Protein AF-0000000081562537 (afdb_homodimer)

Structure (mmCIF, N/CA/C/O backbone):
data_AF-0000000081562537-model_v1
#
loop_
_entity.id
_entity.type
_entity.pdbx_description
1 polymer 'RNase III domain-containing protein'
#
loop_
_atom_site.group_PDB
_atom_site.id
_atom_site.type_symbol
_atom_site.label_atom_id
_atom_site.label_alt_id
_atom_site.label_comp_id
_atom_site.label_asym_id
_atom_site.label_entity_id
_atom_site.label_seq_id
_atom_site.pdbx_PDB_ins_code
_atom_site.Cartn_x
_atom_site.Cartn_y
_atom_site.Cartn_z
_atom_site.occupancy
_atom_site.B_iso_or_equiv
_atom_site.auth_seq_id
_atom_site.auth_comp_id
_atom_site.auth_asym_id
_atom_site.auth_atom_id
_atom_site.pdbx_PDB_model_num
ATOM 1 N N . MET A 1 1 ? -32.469 -80.688 -14.859 1 28.06 1 MET A N 1
ATOM 2 C CA . MET A 1 1 ? -32.531 -79.25 -15.141 1 28.06 1 MET A CA 1
ATOM 3 C C . MET A 1 1 ? -31.672 -78.438 -14.148 1 28.06 1 MET A C 1
ATOM 5 O O . MET A 1 1 ? -31.922 -78.5 -12.945 1 28.06 1 MET A O 1
ATOM 9 N N . ASP A 1 2 ? -30.297 -78.25 -14.414 1 28.62 2 ASP A N 1
ATOM 10 C CA . ASP A 1 2 ? -29.109 -77.75 -13.781 1 28.62 2 ASP A CA 1
ATOM 11 C C . ASP A 1 2 ? -29.25 -76.25 -13.547 1 28.62 2 ASP A C 1
ATOM 13 O O . ASP A 1 2 ? -29.516 -75.5 -14.492 1 28.62 2 ASP A O 1
ATOM 17 N N . ASP A 1 3 ? -29.703 -75.75 -12.328 1 30.53 3 ASP A N 1
ATOM 18 C CA . ASP A 1 3 ? -29.984 -74.5 -11.734 1 30.53 3 ASP A CA 1
ATOM 19 C C . ASP A 1 3 ? -28.734 -73.625 -11.703 1 30.53 3 ASP A C 1
ATOM 21 O O . ASP A 1 3 ? -27.844 -73.812 -10.891 1 30.53 3 ASP A O 1
ATOM 25 N N . GLN A 1 4 ? -28.125 -73.125 -12.805 1 25.89 4 GLN A N 1
ATOM 26 C CA . GLN A 1 4 ? -27.016 -72.188 -12.953 1 25.89 4 GLN A CA 1
ATOM 27 C C . GLN A 1 4 ? -27.375 -70.875 -12.367 1 25.89 4 GLN A C 1
ATOM 29 O O . GLN A 1 4 ? -28.016 -70.062 -13.023 1 25.89 4 GLN A O 1
ATOM 34 N N . ARG A 1 5 ? -27.719 -70.688 -11.062 1 32.19 5 ARG A N 1
ATOM 35 C CA . ARG A 1 5 ? -27.891 -69.375 -10.398 1 32.19 5 ARG A CA 1
ATOM 36 C C . ARG A 1 5 ? -26.656 -68.5 -10.609 1 32.19 5 ARG A C 1
ATOM 38 O O . ARG A 1 5 ? -25.594 -68.812 -10.062 1 32.19 5 ARG A O 1
ATOM 45 N N . GLU A 1 6 ? -26.469 -68 -11.812 1 29.69 6 GLU A N 1
ATOM 46 C CA . GLU A 1 6 ? -25.469 -67 -12.102 1 29.69 6 GLU A CA 1
ATOM 47 C C . GLU A 1 6 ? -25.469 -65.938 -11.039 1 29.69 6 GLU A C 1
ATOM 49 O O . GLU A 1 6 ? -26.531 -65.438 -10.633 1 29.69 6 GLU A O 1
ATOM 54 N N . LEU A 1 7 ? -24.5 -65.875 -10.133 1 33.97 7 LEU A N 1
ATOM 55 C CA . LEU A 1 7 ? -24.062 -64.938 -9.117 1 33.97 7 LEU A CA 1
ATOM 56 C C . LEU A 1 7 ? -24.047 -63.5 -9.68 1 33.97 7 LEU A C 1
ATOM 58 O O . LEU A 1 7 ? -23.172 -63.156 -10.477 1 33.97 7 LEU A O 1
ATOM 62 N N . PHE A 1 8 ? -25.172 -62.875 -10.047 1 34.56 8 PHE A N 1
ATOM 63 C CA . PHE A 1 8 ? -25.297 -61.438 -10.344 1 34.56 8 PHE A CA 1
ATOM 64 C C . PHE A 1 8 ? -24.828 -60.625 -9.156 1 34.56 8 PHE A C 1
ATOM 66 O O . PHE A 1 8 ? -25.547 -60.5 -8.156 1 34.56 8 PHE A O 1
ATOM 73 N N . LEU A 1 9 ? -23.578 -60.781 -8.688 1 38.81 9 LEU A N 1
ATOM 74 C CA . LEU A 1 9 ? -23.125 -59.688 -7.812 1 38.81 9 LEU A CA 1
ATOM 75 C C . LEU A 1 9 ? -23.547 -58.344 -8.375 1 38.81 9 LEU A C 1
ATOM 77 O O . LEU A 1 9 ? -23.312 -58.062 -9.547 1 38.81 9 LEU A O 1
ATOM 81 N N . PRO A 1 10 ? -24.516 -57.656 -7.746 1 40.69 10 PRO A N 1
ATOM 82 C CA . PRO A 1 10 ? -25.109 -56.438 -8.305 1 40.69 10 PRO A CA 1
ATOM 83 C C . PRO A 1 10 ? -24.062 -55.344 -8.594 1 40.69 10 PRO A C 1
ATOM 85 O O . PRO A 1 10 ? -23.109 -55.188 -7.828 1 40.69 10 PRO A O 1
ATOM 88 N N . LEU A 1 11 ? -23.812 -54.875 -9.797 1 46.72 11 LEU A N 1
ATOM 89 C CA . LEU A 1 11 ? -23.062 -53.781 -10.375 1 46.72 11 LEU A CA 1
ATOM 90 C C . LEU A 1 11 ? -23.094 -52.562 -9.469 1 46.72 11 LEU A C 1
ATOM 92 O O . LEU A 1 11 ? -22.156 -51.75 -9.469 1 46.72 11 LEU A O 1
ATOM 96 N N . GLN A 1 12 ? -24.031 -52.469 -8.602 1 49.38 12 GLN A N 1
ATOM 97 C CA . GLN A 1 12 ? -24.156 -51.281 -7.758 1 49.38 12 GLN A CA 1
ATOM 98 C C . GLN A 1 12 ? -23.125 -51.281 -6.641 1 49.38 12 GLN A C 1
ATOM 100 O O . GLN A 1 12 ? -22.594 -50.219 -6.273 1 49.38 12 GLN A O 1
ATOM 105 N N . GLN A 1 13 ? -22.781 -52.438 -6.09 1 52.25 13 GLN A N 1
ATOM 106 C CA . GLN A 1 13 ? -21.812 -52.5 -5.012 1 52.25 13 GLN A CA 1
ATOM 107 C C . GLN A 1 13 ? -20.406 -52.188 -5.527 1 52.25 13 GLN A C 1
ATOM 109 O O . GLN A 1 13 ? -19.609 -51.531 -4.848 1 52.25 13 GLN A O 1
ATOM 114 N N . LEU A 1 14 ? -20.141 -52.5 -6.734 1 49.44 14 LEU A N 1
ATOM 115 C CA . LEU A 1 14 ? -18.844 -52.219 -7.324 1 49.44 14 LEU A CA 1
ATOM 116 C C . LEU A 1 14 ? -18.672 -50.719 -7.562 1 49.44 14 LEU A C 1
ATOM 118 O O . LEU A 1 14 ? -17.578 -50.156 -7.355 1 49.44 14 LEU A O 1
ATOM 122 N N . SER A 1 15 ? -19.766 -50.062 -7.867 1 54.22 15 SER A N 1
ATOM 123 C CA . SER A 1 15 ? -19.703 -48.625 -8.109 1 54.22 15 SER A CA 1
ATOM 124 C C . SER A 1 15 ? -19.469 -47.844 -6.82 1 54.22 15 SER A C 1
ATOM 126 O O . SER A 1 15 ? -18.656 -46.906 -6.781 1 54.22 15 SER A O 1
ATOM 128 N N . LEU A 1 16 ? -20.016 -48.312 -5.738 1 55.97 16 LEU A N 1
ATOM 129 C CA . LEU A 1 16 ? -19.828 -47.656 -4.449 1 55.97 16 LEU A CA 1
ATOM 130 C C . LEU A 1 16 ? -18.422 -47.938 -3.91 1 55.97 16 LEU A C 1
ATOM 132 O O . LEU A 1 16 ? -17.781 -47.031 -3.354 1 55.97 16 LEU A O 1
ATOM 136 N N . ASP A 1 17 ? -18.047 -49.125 -4.16 1 53.75 17 ASP A N 1
ATOM 137 C CA . ASP A 1 17 ? -16.703 -49.5 -3.707 1 53.75 17 ASP A CA 1
ATOM 138 C C . ASP A 1 17 ? -15.633 -48.75 -4.496 1 53.75 17 ASP A C 1
ATOM 140 O O . ASP A 1 17 ? -14.633 -48.312 -3.93 1 53.75 17 ASP A O 1
ATOM 144 N N . ASN A 1 18 ? -15.945 -48.562 -5.73 1 56.66 18 ASN A N 1
ATOM 145 C CA . ASN A 1 18 ? -15.023 -47.781 -6.559 1 56.66 18 ASN A CA 1
ATOM 146 C C . ASN A 1 18 ? -15.008 -46.312 -6.164 1 56.66 18 ASN A C 1
ATOM 148 O O . ASN A 1 18 ? -13.953 -45.688 -6.145 1 56.66 18 ASN A O 1
ATOM 152 N N . HIS A 1 19 ? -16.172 -45.844 -5.816 1 58.28 19 HIS A N 1
ATOM 153 C CA . HIS A 1 19 ? -16.234 -44.469 -5.367 1 58.28 19 HIS A CA 1
ATOM 154 C C . HIS A 1 19 ? -15.531 -44.281 -4.027 1 58.28 19 HIS A C 1
ATOM 156 O O . HIS A 1 19 ? -14.828 -43.312 -3.818 1 58.28 19 HIS A O 1
ATOM 162 N N . ARG A 1 20 ? -15.688 -45.25 -3.229 1 57.62 20 ARG A N 1
ATOM 163 C CA . ARG A 1 20 ? -15 -45.219 -1.941 1 57.62 20 ARG A CA 1
ATOM 164 C C . ARG A 1 20 ? -13.5 -45.406 -2.119 1 57.62 20 ARG A C 1
ATOM 166 O O . ARG A 1 20 ? -12.711 -44.719 -1.45 1 57.62 20 ARG A O 1
ATOM 173 N N . PHE A 1 21 ? -13.211 -46.219 -3.012 1 55.06 21 PHE A N 1
ATOM 174 C CA . PHE A 1 21 ? -11.797 -46.438 -3.307 1 55.06 21 PHE A CA 1
ATOM 175 C C . PHE A 1 21 ? -11.172 -45.188 -3.904 1 55.06 21 PHE A C 1
ATOM 177 O O . PHE A 1 21 ? -10.062 -44.812 -3.529 1 55.06 21 PHE A O 1
ATOM 184 N N . VAL A 1 22 ? -11.805 -44.5 -4.863 1 58.06 22 VAL A N 1
ATOM 185 C CA . VAL A 1 22 ? -11.336 -43.25 -5.469 1 58.06 22 VAL A CA 1
ATOM 186 C C . VAL A 1 22 ? -11.266 -42.156 -4.41 1 58.06 22 VAL A C 1
ATOM 188 O O . VAL A 1 22 ? -10.32 -41.375 -4.391 1 58.06 22 VAL A O 1
ATOM 191 N N . GLU A 1 23 ? -12.188 -42.094 -3.584 1 62.34 23 GLU A N 1
ATOM 192 C CA . GLU A 1 23 ? -12.156 -41.125 -2.488 1 62.34 23 GLU A CA 1
ATOM 193 C C . GLU A 1 23 ? -11 -41.406 -1.53 1 62.34 23 GLU A C 1
ATOM 195 O O . GLU A 1 23 ? -10.328 -40.5 -1.068 1 62.34 23 GLU A O 1
ATOM 200 N N . ASP A 1 24 ? -10.812 -42.719 -1.288 1 62.16 24 ASP A N 1
ATOM 201 C CA . ASP A 1 24 ? -9.711 -43.125 -0.416 1 62.16 24 ASP A CA 1
ATOM 202 C C . ASP A 1 24 ? -8.359 -42.812 -1.049 1 62.16 24 ASP A C 1
ATOM 204 O O . ASP A 1 24 ? -7.441 -42.344 -0.364 1 62.16 24 ASP A O 1
ATOM 208 N N . GLU A 1 25 ? -8.25 -43.031 -2.361 1 59.12 25 GLU A N 1
ATOM 209 C CA . GLU A 1 25 ? -7.02 -42.688 -3.072 1 59.12 25 GLU A CA 1
ATOM 210 C C . GLU A 1 25 ? -6.789 -41.188 -3.111 1 59.12 25 GLU A C 1
ATOM 212 O O . GLU A 1 25 ? -5.66 -40.719 -2.957 1 59.12 25 GLU A O 1
ATOM 217 N N . GLU A 1 26 ? -7.797 -40.469 -3.387 1 67.81 26 GLU A N 1
ATOM 218 C CA . GLU A 1 26 ? -7.707 -39 -3.387 1 67.81 26 GLU A CA 1
ATOM 219 C C . GLU A 1 26 ? -7.309 -38.469 -2.014 1 67.81 26 GLU A C 1
ATOM 221 O O . GLU A 1 26 ? -6.523 -37.531 -1.908 1 67.81 26 GLU A O 1
ATOM 226 N N . LYS A 1 27 ? -7.848 -39.219 -1.08 1 72.06 27 LYS A N 1
ATOM 227 C CA . LYS A 1 27 ? -7.496 -38.844 0.287 1 72.06 27 LYS A CA 1
ATOM 228 C C . LYS A 1 27 ? -6.035 -39.156 0.586 1 72.06 27 LYS A C 1
ATOM 230 O O . LYS A 1 27 ? -5.359 -38.406 1.288 1 72.06 27 LYS A O 1
ATOM 235 N N . LEU A 1 28 ? -5.688 -40.312 0.095 1 66.69 28 LEU A N 1
ATOM 236 C CA . LEU A 1 28 ? -4.297 -40.688 0.283 1 66.69 28 LEU A CA 1
ATOM 237 C C . LEU A 1 28 ? -3.361 -39.75 -0.476 1 66.69 28 LEU A C 1
ATOM 239 O O . LEU A 1 28 ? -2.293 -39.406 0.024 1 66.69 28 LEU A O 1
ATOM 243 N N . ASP A 1 29 ? -3.789 -39.375 -1.612 1 81.19 29 ASP A N 1
ATOM 244 C CA . ASP A 1 29 ? -3.014 -38.438 -2.434 1 81.19 29 ASP A CA 1
ATOM 245 C C . ASP A 1 29 ? -2.953 -37.062 -1.793 1 81.19 29 ASP A C 1
ATOM 247 O O . ASP A 1 29 ? -1.894 -36.438 -1.756 1 81.19 29 ASP A O 1
ATOM 251 N N . GLU A 1 30 ? -4.012 -36.781 -1.142 1 85.81 30 GLU A N 1
ATOM 252 C CA . GLU A 1 30 ? -4.062 -35.5 -0.46 1 85.81 30 GLU A CA 1
ATOM 253 C C . GLU A 1 30 ? -3.166 -35.5 0.774 1 85.81 30 GLU A C 1
ATOM 255 O O . GLU A 1 30 ? -2.492 -34.5 1.049 1 85.81 30 GLU A O 1
ATOM 260 N N . LYS A 1 31 ? -3.252 -36.594 1.506 1 87.12 31 LYS A N 1
ATOM 261 C CA . LYS A 1 31 ? -2.414 -36.688 2.697 1 87.12 31 LYS A CA 1
ATOM 262 C C . LYS A 1 31 ? -0.933 -36.656 2.332 1 87.12 31 LYS A C 1
ATOM 264 O O . LYS A 1 31 ? -0.133 -36.031 3.014 1 87.12 31 LYS A O 1
ATOM 269 N N . SER A 1 32 ? -0.669 -37.344 1.278 1 89.12 32 SER A N 1
ATOM 270 C CA . SER A 1 32 ? 0.71 -37.375 0.804 1 89.12 32 SER A CA 1
ATOM 271 C C . SER A 1 32 ? 1.162 -35.969 0.362 1 89.12 32 SER A C 1
ATOM 273 O O . SER A 1 32 ? 2.27 -35.531 0.688 1 89.12 32 SER A O 1
ATOM 275 N N . TRP A 1 33 ? 0.368 -35.281 -0.348 1 90.94 33 TRP A N 1
ATOM 276 C CA . TRP A 1 33 ? 0.647 -33.938 -0.779 1 90.94 33 TRP A CA 1
ATOM 277 C C . TRP A 1 33 ? 0.876 -33 0.421 1 90.94 33 TRP A C 1
ATOM 279 O O . TRP A 1 33 ? 1.852 -32.25 0.458 1 90.94 33 TRP A O 1
ATOM 289 N N . LYS A 1 34 ? 0.004 -33.188 1.349 1 91.5 34 LYS A N 1
ATOM 290 C CA . LYS A 1 34 ? 0.081 -32.375 2.545 1 91.5 34 LYS A CA 1
ATOM 291 C C . LYS A 1 34 ? 1.374 -32.625 3.314 1 91.5 34 LYS A C 1
ATOM 293 O O . LYS A 1 34 ? 2.047 -31.688 3.744 1 91.5 34 LYS A O 1
ATOM 298 N N . ASN A 1 35 ? 1.713 -33.844 3.463 1 92.75 35 ASN A N 1
ATOM 299 C CA . ASN A 1 35 ? 2.934 -34.188 4.18 1 92.75 35 ASN A CA 1
ATOM 300 C C . ASN A 1 35 ? 4.176 -33.688 3.449 1 92.75 35 ASN A C 1
ATOM 302 O O . ASN A 1 35 ? 5.109 -33.188 4.078 1 92.75 35 ASN A O 1
ATOM 306 N N . ASN A 1 36 ? 4.145 -33.844 2.184 1 94.31 36 ASN A N 1
ATOM 307 C CA . ASN A 1 36 ? 5.266 -33.344 1.382 1 94.31 36 ASN A CA 1
ATOM 308 C C . ASN A 1 36 ? 5.406 -31.828 1.476 1 94.31 36 ASN A C 1
ATOM 310 O O . ASN A 1 36 ? 6.52 -31.312 1.536 1 94.31 36 ASN A O 1
ATOM 314 N N . LEU A 1 37 ? 4.293 -31.156 1.474 1 95.62 37 LEU A N 1
ATOM 315 C CA . LEU A 1 37 ? 4.281 -29.703 1.588 1 95.62 37 LEU A CA 1
ATOM 316 C C . LEU A 1 37 ? 4.855 -29.266 2.93 1 95.62 37 LEU A C 1
ATOM 318 O O . LEU A 1 37 ? 5.715 -28.375 2.98 1 95.62 37 LEU A O 1
ATOM 322 N N . VAL A 1 38 ? 4.434 -29.906 3.957 1 96.12 38 VAL A N 1
ATOM 323 C CA . VAL A 1 38 ? 4.875 -29.578 5.305 1 96.12 38 VAL A CA 1
ATOM 324 C C . VAL A 1 38 ? 6.383 -29.781 5.422 1 96.12 38 VAL A C 1
ATOM 326 O O . VAL A 1 38 ? 7.09 -28.922 5.969 1 96.12 38 VAL A O 1
ATOM 329 N N . GLU A 1 39 ? 6.836 -30.844 4.859 1 96.19 39 GLU A N 1
ATOM 330 C CA . GLU A 1 39 ? 8.266 -31.141 4.906 1 96.19 39 GLU A CA 1
ATOM 331 C C . GLU A 1 39 ? 9.07 -30.141 4.09 1 96.19 39 GLU A C 1
ATOM 333 O O . GLU A 1 39 ? 10.125 -29.688 4.523 1 96.19 39 GLU A O 1
ATOM 338 N N . LYS A 1 40 ? 8.594 -29.844 2.973 1 96.75 40 LYS A N 1
ATOM 339 C CA . LYS A 1 40 ? 9.281 -28.906 2.098 1 96.75 40 LYS A CA 1
ATOM 340 C C . LYS A 1 40 ? 9.391 -27.531 2.754 1 96.75 40 LYS A C 1
ATOM 342 O O . LYS A 1 40 ? 10.453 -26.906 2.719 1 96.75 40 LYS A O 1
ATOM 347 N N . ILE A 1 41 ? 8.336 -27.047 3.369 1 97.38 41 ILE A N 1
ATOM 348 C CA . ILE A 1 41 ? 8.32 -25.734 3.986 1 97.38 41 ILE A CA 1
ATOM 349 C C . ILE A 1 41 ? 9.227 -25.734 5.215 1 97.38 41 ILE A C 1
ATOM 351 O O . ILE A 1 41 ? 9.945 -24.75 5.465 1 97.38 41 ILE A O 1
ATOM 355 N N . LYS A 1 42 ? 9.203 -26.812 5.91 1 97.75 42 LYS A N 1
ATOM 356 C CA . LYS A 1 42 ? 10.125 -26.938 7.039 1 97.75 42 LYS A CA 1
ATOM 357 C C . LYS A 1 42 ? 11.57 -26.859 6.578 1 97.75 42 LYS A C 1
ATOM 359 O O . LYS A 1 42 ? 12.398 -26.203 7.223 1 97.75 42 LYS A O 1
ATOM 364 N N . GLU A 1 43 ? 11.852 -27.453 5.504 1 97.25 43 GLU A N 1
ATOM 365 C CA . GLU A 1 43 ? 13.195 -27.453 4.945 1 97.25 43 GLU A CA 1
ATOM 366 C C . GLU A 1 43 ? 13.617 -26.047 4.531 1 97.25 43 GLU A C 1
ATOM 368 O O . GLU A 1 43 ? 14.742 -25.625 4.797 1 97.25 43 GLU A O 1
ATOM 373 N N . ILE A 1 44 ? 12.742 -25.297 3.949 1 96.81 44 ILE A N 1
ATOM 374 C CA . ILE A 1 44 ? 13.023 -23.984 3.383 1 96.81 44 ILE A CA 1
ATOM 375 C C . ILE A 1 44 ? 13.102 -22.938 4.5 1 96.81 44 ILE A C 1
ATOM 377 O O . ILE A 1 44 ? 13.969 -22.062 4.477 1 96.81 44 ILE A O 1
ATOM 381 N N . THR A 1 45 ? 12.242 -23.047 5.531 1 97.31 45 THR A N 1
ATOM 382 C CA . THR A 1 45 ? 12.062 -21.953 6.477 1 97.31 45 THR A CA 1
ATOM 383 C C . THR A 1 45 ? 12.609 -22.328 7.852 1 97.31 45 THR A C 1
ATOM 385 O O . THR A 1 45 ? 12.836 -21.453 8.695 1 97.31 45 THR A O 1
ATOM 388 N N . GLY A 1 46 ? 12.734 -23.594 8.086 1 97 46 GLY A N 1
ATOM 389 C CA . GLY A 1 46 ? 13.078 -24.078 9.414 1 97 46 GLY A CA 1
ATOM 390 C C . GLY A 1 46 ? 11.914 -24.047 10.383 1 97 46 GLY A C 1
ATOM 391 O O . GLY A 1 46 ? 12.062 -24.391 11.555 1 97 46 GLY A O 1
ATOM 392 N N . TYR A 1 47 ? 10.773 -23.703 9.922 1 97.38 47 TYR A N 1
ATOM 393 C CA . TYR A 1 47 ? 9.602 -23.562 10.781 1 97.38 47 TYR A CA 1
ATOM 394 C C . TYR A 1 47 ? 8.703 -24.781 10.68 1 97.38 47 TYR A C 1
ATOM 396 O O . TYR A 1 47 ? 8.367 -25.234 9.578 1 97.38 47 TYR A O 1
ATOM 404 N N . GLU A 1 48 ? 8.297 -25.312 11.758 1 96.94 48 GLU A N 1
ATOM 405 C CA . GLU A 1 48 ? 7.352 -26.422 11.82 1 96.94 48 GLU A CA 1
ATOM 406 C C . GLU A 1 48 ? 5.949 -25.922 12.164 1 96.94 48 GLU A C 1
ATOM 408 O O . GLU A 1 48 ? 5.707 -25.453 13.281 1 96.94 48 GLU A O 1
ATOM 413 N N . PHE A 1 49 ? 5.059 -26.141 11.305 1 97.06 49 PHE A N 1
ATOM 414 C CA . PHE A 1 49 ? 3.695 -25.672 11.5 1 97.06 49 PHE A CA 1
ATOM 415 C C . PHE A 1 49 ? 3.004 -26.438 12.617 1 97.06 49 PHE A C 1
ATOM 417 O O . PHE A 1 49 ? 3.096 -27.672 12.68 1 97.06 49 PHE A O 1
ATOM 424 N N . ARG A 1 50 ? 2.32 -25.719 13.43 1 96.69 50 ARG A N 1
ATOM 425 C CA . ARG A 1 50 ? 1.456 -26.328 14.438 1 96.69 50 ARG A CA 1
ATOM 426 C C . ARG A 1 50 ? 0.137 -26.781 13.82 1 96.69 50 ARG A C 1
ATOM 428 O O . ARG A 1 50 ? -0.381 -27.844 14.18 1 96.69 50 ARG A O 1
ATOM 435 N N . ASN A 1 51 ? -0.377 -26 12.914 1 95.94 51 ASN A N 1
ATOM 436 C CA . ASN A 1 51 ? -1.607 -26.297 12.188 1 95.94 51 ASN A CA 1
ATOM 437 C C . ASN A 1 51 ? -1.347 -26.469 10.695 1 95.94 51 ASN A C 1
ATOM 439 O O . ASN A 1 51 ? -1.431 -25.516 9.93 1 95.94 51 ASN A O 1
ATOM 443 N N . PRO A 1 52 ? -1.159 -27.688 10.297 1 94.88 52 PRO A N 1
ATOM 444 C CA . PRO A 1 52 ? -0.841 -27.922 8.891 1 94.88 52 PRO A CA 1
ATOM 445 C C . PRO A 1 52 ? -1.968 -27.5 7.953 1 94.88 52 PRO A C 1
ATOM 447 O O . PRO A 1 52 ? -1.741 -27.312 6.754 1 94.88 52 PRO A O 1
ATOM 450 N N . ASN A 1 53 ? -3.166 -27.344 8.461 1 94.44 53 ASN A N 1
ATOM 451 C CA . ASN A 1 53 ? -4.281 -26.906 7.621 1 94.44 53 ASN A CA 1
ATOM 452 C C . ASN A 1 53 ? -4.109 -25.469 7.145 1 94.44 53 ASN A C 1
ATOM 454 O O . ASN A 1 53 ? -4.582 -25.109 6.066 1 94.44 53 ASN A O 1
ATOM 458 N N . LEU A 1 54 ? -3.469 -24.719 7.98 1 95.88 54 LEU A N 1
ATOM 459 C CA . LEU A 1 54 ? -3.168 -23.359 7.582 1 95.88 54 LEU A CA 1
ATOM 460 C C . LEU A 1 54 ? -2.248 -23.328 6.363 1 95.88 54 LEU A C 1
ATOM 462 O O . LEU A 1 54 ? -2.434 -22.516 5.457 1 95.88 54 LEU A O 1
ATOM 466 N N . LEU A 1 55 ? -1.291 -24.25 6.434 1 96.38 55 LEU A N 1
ATOM 467 C CA . LEU A 1 55 ? -0.365 -24.359 5.309 1 96.38 55 LEU A CA 1
ATOM 468 C C . LEU A 1 55 ? -1.081 -24.844 4.059 1 96.38 55 LEU A C 1
ATOM 470 O O . LEU A 1 55 ? -0.832 -24.359 2.957 1 96.38 55 LEU A O 1
ATOM 474 N N . ARG A 1 56 ? -1.946 -25.781 4.203 1 95.62 56 ARG A N 1
ATOM 475 C CA . ARG A 1 56 ? -2.754 -26.266 3.086 1 95.62 56 ARG A CA 1
ATOM 476 C C . ARG A 1 56 ? -3.559 -25.125 2.463 1 95.62 56 ARG A C 1
ATOM 478 O O . ARG A 1 56 ? -3.602 -24.984 1.239 1 95.62 56 ARG A O 1
ATOM 485 N N . GLN A 1 57 ? -4.152 -24.359 3.295 1 95.88 57 GLN A N 1
ATOM 486 C CA . GLN A 1 57 ? -4.918 -23.203 2.832 1 95.88 57 GLN A CA 1
ATOM 487 C C . GLN A 1 57 ? -4.031 -22.234 2.053 1 95.88 57 GLN A C 1
ATOM 489 O O . GLN A 1 57 ? -4.441 -21.719 1.014 1 95.88 57 GLN A O 1
ATOM 494 N N . ALA A 1 58 ? -2.846 -22.031 2.504 1 97.94 58 ALA A N 1
ATOM 495 C CA . ALA A 1 58 ? -1.907 -21.078 1.921 1 97.94 58 ALA A CA 1
ATOM 496 C C . ALA A 1 58 ? -1.511 -21.484 0.506 1 97.94 58 ALA A C 1
ATOM 498 O O . ALA A 1 58 ? -1.016 -20.672 -0.271 1 97.94 58 ALA A O 1
ATOM 499 N N . PHE A 1 59 ? -1.733 -22.766 0.165 1 97.88 59 PHE A N 1
ATOM 500 C CA . PHE A 1 59 ? -1.326 -23.266 -1.142 1 97.88 59 PHE A CA 1
ATOM 501 C C . PHE A 1 59 ? -2.539 -23.703 -1.954 1 97.88 59 PHE A C 1
ATOM 503 O O . PHE A 1 59 ? -2.418 -24.516 -2.867 1 97.88 59 PHE A O 1
ATOM 510 N N . THR A 1 60 ? -3.652 -23.141 -1.61 1 96.12 60 THR A N 1
ATOM 511 C CA . THR A 1 60 ? -4.867 -23.484 -2.342 1 96.12 60 THR A CA 1
ATOM 512 C C . THR A 1 60 ? -5.48 -22.25 -2.988 1 96.12 60 THR A C 1
ATOM 514 O O . THR A 1 60 ? -5.938 -21.344 -2.293 1 96.12 60 THR A O 1
ATOM 517 N N . HIS A 1 61 ? -5.441 -22.234 -4.25 1 93.75 61 HIS A N 1
ATOM 518 C CA . HIS A 1 61 ? -6.094 -21.172 -5.016 1 93.75 61 HIS A CA 1
ATOM 519 C C . HIS A 1 61 ? -7.605 -21.359 -5.047 1 93.75 61 HIS A C 1
ATOM 521 O O . HIS A 1 61 ? -8.094 -22.5 -5.027 1 93.75 61 HIS A O 1
ATOM 527 N N . TYR A 1 62 ? -8.352 -20.297 -5.133 1 90.69 62 TYR A N 1
ATOM 528 C CA . TYR A 1 62 ? -9.812 -20.375 -5.078 1 90.69 62 TYR A CA 1
ATOM 529 C C . TYR A 1 62 ? -10.359 -21.219 -6.223 1 90.69 62 TYR A C 1
ATOM 531 O O . TYR A 1 62 ? -11.406 -21.859 -6.086 1 90.69 62 TYR A O 1
ATOM 539 N N . SER A 1 63 ? -9.711 -21.234 -7.41 1 89.62 63 SER A N 1
ATOM 540 C CA . SER A 1 63 ? -10.164 -21.984 -8.578 1 89.62 63 SER A CA 1
ATOM 541 C C . SER A 1 63 ? -10.227 -23.484 -8.273 1 89.62 63 SER A C 1
ATOM 543 O O . SER A 1 63 ? -10.898 -24.234 -8.984 1 89.62 63 SER A O 1
ATOM 545 N N . TYR A 1 64 ? -9.469 -23.922 -7.281 1 91.38 64 TYR A N 1
ATOM 546 C CA . TYR A 1 64 ? -9.438 -25.328 -6.914 1 91.38 64 TYR A CA 1
ATOM 547 C C . TYR A 1 64 ? -10.703 -25.734 -6.172 1 91.38 64 TYR A C 1
ATOM 549 O O . TYR A 1 64 ? -11.07 -26.906 -6.141 1 91.38 64 TYR A O 1
ATOM 557 N N . LEU A 1 65 ? -11.289 -24.781 -5.508 1 87.56 65 LEU A N 1
ATOM 558 C CA . LEU A 1 65 ? -12.43 -25.031 -4.633 1 87.56 65 LEU A CA 1
ATOM 559 C C . LEU A 1 65 ? -13.734 -24.938 -5.406 1 87.56 65 LEU A C 1
ATOM 561 O O . LEU A 1 65 ? -13.844 -24.188 -6.375 1 87.56 65 LEU A O 1
ATOM 565 N N . ASP A 1 66 ? -14.648 -25.812 -5.023 1 76.69 66 ASP A N 1
ATOM 566 C CA . ASP A 1 66 ? -15.977 -25.797 -5.637 1 76.69 66 ASP A CA 1
ATOM 567 C C . ASP A 1 66 ? -16.953 -24.953 -4.824 1 76.69 66 ASP A C 1
ATOM 569 O O . ASP A 1 66 ? -16.875 -24.906 -3.592 1 76.69 66 ASP A O 1
ATOM 573 N N . GLY A 1 67 ? -17.781 -24.25 -5.383 1 62.91 67 GLY A N 1
ATOM 574 C CA . GLY A 1 67 ? -18.922 -23.578 -4.773 1 62.91 67 GLY A CA 1
ATOM 575 C C . GLY A 1 67 ? -18.531 -22.312 -4.027 1 62.91 67 GLY A C 1
ATOM 576 O O . GLY A 1 67 ? -17.578 -21.641 -4.387 1 62.91 67 GLY A O 1
ATOM 577 N N . ASP A 1 68 ? -19.406 -21.938 -2.904 1 56.09 68 ASP A N 1
ATOM 578 C CA . ASP A 1 68 ? -19.406 -20.703 -2.115 1 56.09 68 ASP A CA 1
ATOM 579 C C . ASP A 1 68 ? -18.266 -20.703 -1.1 1 56.09 68 ASP A C 1
ATOM 581 O O . ASP A 1 68 ? -18.031 -19.703 -0.429 1 56.09 68 ASP A O 1
ATOM 585 N N . LYS A 1 69 ? -17.531 -21.906 -0.781 1 58.78 69 LYS A N 1
ATOM 586 C CA . LYS A 1 69 ? -16.578 -22.125 0.304 1 58.78 69 LYS A CA 1
ATOM 587 C C . LYS A 1 69 ? -15.258 -21.406 0.039 1 58.78 69 LYS A C 1
ATOM 589 O O . LYS A 1 69 ? -14.281 -21.594 0.768 1 58.78 69 LYS A O 1
ATOM 594 N N . THR A 1 70 ? -15.219 -20.453 -0.828 1 62.22 70 THR A N 1
ATOM 595 C CA . THR A 1 70 ? -13.992 -19.984 -1.458 1 62.22 70 THR A CA 1
ATOM 596 C C . THR A 1 70 ? -13.344 -18.875 -0.631 1 62.22 70 THR A C 1
ATOM 598 O O . THR A 1 70 ? -12.109 -18.812 -0.535 1 62.22 70 THR A O 1
ATOM 601 N N . CYS A 1 71 ? -14.281 -18.344 0.304 1 62.84 71 CYS A N 1
ATOM 602 C CA . CYS A 1 71 ? -13.719 -17.094 0.814 1 62.84 71 CYS A CA 1
ATOM 603 C C . CYS A 1 71 ? -12.797 -17.359 1.998 1 62.84 71 CYS A C 1
ATOM 605 O O . CYS A 1 71 ? -11.828 -16.625 2.215 1 62.84 71 CYS A O 1
ATOM 607 N N . THR A 1 72 ? -12.945 -18.531 2.582 1 75.5 72 THR A N 1
ATOM 608 C CA . THR A 1 72 ? -12.141 -18.734 3.783 1 75.5 72 THR A CA 1
ATOM 609 C C . THR A 1 72 ? -11.258 -19.969 3.635 1 75.5 72 THR A C 1
ATOM 611 O O . THR A 1 72 ? -10.406 -20.234 4.488 1 75.5 72 THR A O 1
ATOM 614 N N . ALA A 1 73 ? -11.344 -20.594 2.512 1 86.25 73 ALA A N 1
ATOM 615 C CA . ALA A 1 73 ? -10.578 -21.828 2.363 1 86.25 73 ALA A CA 1
ATOM 616 C C . ALA A 1 73 ? -9.438 -21.641 1.367 1 86.25 73 ALA A C 1
ATOM 618 O O . ALA A 1 73 ? -8.539 -22.484 1.275 1 86.25 73 ALA A O 1
ATOM 619 N N . SER A 1 74 ? -9.461 -20.562 0.687 1 93.44 74 SER A N 1
ATOM 620 C CA . SER A 1 74 ? -8.406 -20.266 -0.279 1 93.44 74 SER A CA 1
ATOM 621 C C . SER A 1 74 ? -7.336 -19.359 0.329 1 93.44 74 SER A C 1
ATOM 623 O O . SER A 1 74 ? -7.457 -18.938 1.48 1 93.44 74 SER A O 1
ATOM 625 N N . TYR A 1 75 ? -6.367 -19.109 -0.42 1 95.81 75 TYR A N 1
ATOM 626 C CA . TYR A 1 75 ? -5.191 -18.5 0.187 1 95.81 75 TYR A CA 1
ATOM 627 C C . TYR A 1 75 ? -5.332 -16.984 0.24 1 95.81 75 TYR A C 1
ATOM 629 O O . TYR A 1 75 ? -4.473 -16.297 0.792 1 95.81 75 TYR A O 1
ATOM 637 N N . GLU A 1 76 ? -6.465 -16.422 -0.184 1 95.94 76 GLU A N 1
ATOM 638 C CA . GLU A 1 76 ? -6.559 -14.977 -0.395 1 95.94 76 GLU A CA 1
ATOM 639 C C . GLU A 1 76 ? -6.504 -14.219 0.929 1 95.94 76 GLU A C 1
ATOM 641 O O . GLU A 1 76 ? -5.879 -13.164 1.019 1 95.94 76 GLU A O 1
ATOM 646 N N . ARG A 1 77 ? -7.156 -14.703 1.964 1 96.69 77 ARG A N 1
ATOM 647 C CA . ARG A 1 77 ? -7.121 -14.031 3.26 1 96.69 77 ARG A CA 1
ATOM 648 C C . ARG A 1 77 ? -5.723 -14.078 3.859 1 96.69 77 ARG A C 1
ATOM 650 O O . ARG A 1 77 ? -5.27 -13.109 4.473 1 96.69 77 ARG A O 1
ATOM 657 N N . LEU A 1 78 ? -5.055 -15.211 3.691 1 97.94 78 LEU A N 1
ATOM 658 C CA . LEU A 1 78 ? -3.686 -15.344 4.176 1 97.94 78 LEU A CA 1
ATOM 659 C C . LEU A 1 78 ? -2.742 -14.445 3.375 1 97.94 78 LEU A C 1
ATOM 661 O O . LEU A 1 78 ? -1.779 -13.906 3.924 1 97.94 78 LEU A O 1
ATOM 665 N N . GLU A 1 79 ? -3.039 -14.367 2.049 1 98.19 79 GLU A N 1
ATOM 666 C CA . GLU A 1 79 ? -2.307 -13.438 1.192 1 98.19 79 GLU A CA 1
ATOM 667 C C . GLU A 1 79 ? -2.406 -12.008 1.719 1 98.19 79 GLU A C 1
ATOM 669 O O . GLU A 1 79 ? -1.404 -11.289 1.771 1 98.19 79 GLU A O 1
ATOM 674 N N . TYR A 1 80 ? -3.576 -11.656 2.143 1 97.94 80 TYR A N 1
ATOM 675 C CA . TYR A 1 80 ? -3.854 -10.344 2.723 1 97.94 80 TYR A CA 1
ATOM 676 C C . TYR A 1 80 ? -2.982 -10.094 3.947 1 97.94 80 TYR A C 1
ATOM 678 O O . TYR A 1 80 ? -2.355 -9.039 4.066 1 97.94 80 TYR A O 1
ATOM 686 N N . MET A 1 81 ? -2.891 -11 4.812 1 98.25 81 MET A N 1
ATOM 687 C CA . MET A 1 81 ? -2.064 -10.898 6.016 1 98.25 81 MET A CA 1
ATOM 688 C C . MET A 1 81 ? -0.583 -10.891 5.656 1 98.25 81 MET A C 1
ATOM 690 O O . MET A 1 81 ? 0.187 -10.094 6.199 1 98.25 81 MET A O 1
ATOM 694 N N . GLY A 1 82 ? -0.197 -11.742 4.754 1 98.75 82 GLY A N 1
ATOM 695 C CA . GLY A 1 82 ? 1.192 -11.852 4.34 1 98.75 82 GLY A CA 1
ATOM 696 C C . GLY A 1 82 ? 1.726 -10.586 3.695 1 98.75 82 GLY A C 1
ATOM 697 O O . GLY A 1 82 ? 2.881 -10.211 3.91 1 98.75 82 GLY A O 1
ATOM 698 N N . ASP A 1 83 ? 0.884 -9.961 2.91 1 98.38 83 ASP A N 1
ATOM 699 C CA . ASP A 1 83 ? 1.259 -8.695 2.279 1 98.38 83 ASP A CA 1
ATOM 700 C C . ASP A 1 83 ? 1.633 -7.652 3.324 1 98.38 83 ASP A C 1
ATOM 702 O O . ASP A 1 83 ? 2.635 -6.949 3.176 1 98.38 83 ASP A O 1
ATOM 706 N N . ALA A 1 84 ? 0.839 -7.586 4.348 1 98.5 84 ALA A N 1
ATOM 707 C CA . ALA A 1 84 ? 1.088 -6.629 5.422 1 98.5 84 ALA A CA 1
ATOM 708 C C . ALA A 1 84 ? 2.373 -6.969 6.172 1 98.5 84 ALA A C 1
ATOM 710 O O . ALA A 1 84 ? 3.162 -6.078 6.496 1 98.5 84 ALA A O 1
ATOM 711 N N . VAL A 1 85 ? 2.633 -8.227 6.402 1 98.75 85 VAL A N 1
ATOM 712 C CA . VAL A 1 85 ? 3.826 -8.68 7.109 1 98.75 85 VAL A CA 1
ATOM 713 C C . VAL A 1 85 ? 5.07 -8.367 6.281 1 98.75 85 VAL A C 1
ATOM 715 O O . VAL A 1 85 ? 6.059 -7.844 6.805 1 98.75 85 VAL A O 1
ATOM 718 N N . LEU A 1 86 ? 5.008 -8.648 5.027 1 98.81 86 LEU A N 1
ATOM 719 C CA . LEU A 1 86 ? 6.129 -8.414 4.125 1 98.81 86 LEU A CA 1
ATOM 720 C C . LEU A 1 86 ? 6.465 -6.926 4.055 1 98.81 86 LEU A C 1
ATOM 722 O O . LEU A 1 86 ? 7.637 -6.547 4.109 1 98.81 86 LEU A O 1
ATOM 726 N N . SER A 1 87 ? 5.418 -6.121 3.953 1 98.5 87 SER A N 1
ATOM 727 C CA . SER A 1 87 ? 5.613 -4.676 3.879 1 98.5 87 SER A CA 1
ATOM 728 C C . SER A 1 87 ? 6.25 -4.137 5.152 1 98.5 87 SER A C 1
ATOM 730 O O . SER A 1 87 ? 7.16 -3.307 5.094 1 98.5 87 SER A O 1
ATOM 732 N N . PHE A 1 88 ? 5.738 -4.613 6.277 1 98.62 88 PHE A N 1
ATOM 733 C CA . PHE A 1 88 ? 6.293 -4.203 7.562 1 98.62 88 PHE A CA 1
ATOM 734 C C . PHE A 1 88 ? 7.75 -4.633 7.688 1 98.62 88 PHE A C 1
ATOM 736 O O . PHE A 1 88 ? 8.609 -3.83 8.062 1 98.62 88 PHE A O 1
ATOM 743 N N . PHE A 1 89 ? 8.062 -5.887 7.336 1 98.69 89 PHE A N 1
ATOM 744 C CA . PHE A 1 89 ? 9.406 -6.445 7.426 1 98.69 89 PHE A CA 1
ATOM 745 C C . PHE A 1 89 ? 10.383 -5.641 6.578 1 98.69 89 PHE A C 1
ATOM 747 O O . PHE A 1 89 ? 11.461 -5.266 7.051 1 98.69 89 PHE A O 1
ATOM 754 N N . MET A 1 90 ? 9.977 -5.367 5.375 1 98.5 90 MET A N 1
ATOM 755 C CA . MET A 1 90 ? 10.875 -4.66 4.469 1 98.5 90 MET A CA 1
ATOM 756 C C . MET A 1 90 ? 11.102 -3.223 4.93 1 98.5 90 MET A C 1
ATOM 758 O O . MET A 1 90 ? 12.211 -2.705 4.844 1 98.5 90 MET A O 1
ATOM 762 N N . ALA A 1 91 ? 10.008 -2.59 5.34 1 98.31 91 ALA A N 1
ATOM 763 C CA . ALA A 1 91 ? 10.133 -1.231 5.859 1 98.31 91 ALA A CA 1
ATOM 764 C C . ALA A 1 91 ? 11.125 -1.182 7.023 1 98.31 91 ALA A C 1
ATOM 766 O O . ALA A 1 91 ? 12.008 -0.319 7.059 1 98.31 91 ALA A O 1
ATOM 767 N N . LYS A 1 92 ? 10.984 -2.111 7.93 1 97.94 92 LYS A N 1
ATOM 768 C CA . LYS A 1 92 ? 11.867 -2.193 9.086 1 97.94 92 LYS A CA 1
ATOM 769 C C . LYS A 1 92 ? 13.312 -2.441 8.656 1 97.94 92 LYS A C 1
ATOM 771 O O . LYS A 1 92 ? 14.227 -1.741 9.102 1 97.94 92 LYS A O 1
ATOM 776 N N . GLU A 1 93 ? 13.508 -3.404 7.758 1 97.5 93 GLU A N 1
ATOM 777 C CA . GLU A 1 93 ? 14.836 -3.771 7.289 1 97.5 93 GLU A CA 1
ATOM 778 C C . GLU A 1 93 ? 15.531 -2.588 6.621 1 97.5 93 GLU A C 1
ATOM 780 O O . GLU A 1 93 ? 16.688 -2.281 6.938 1 97.5 93 GLU A O 1
ATOM 785 N N . HIS A 1 94 ? 14.852 -1.932 5.777 1 97.81 94 HIS A N 1
ATOM 786 C CA . HIS A 1 94 ? 15.438 -0.837 5.016 1 97.81 94 HIS A CA 1
ATOM 787 C C . HIS A 1 94 ? 15.656 0.391 5.895 1 97.81 94 HIS A C 1
ATOM 789 O O . HIS A 1 94 ? 16.672 1.086 5.754 1 97.81 94 HIS A O 1
ATOM 795 N N . PHE A 1 95 ? 14.68 0.638 6.754 1 97.25 95 PHE A N 1
ATOM 796 C CA . PHE A 1 95 ? 14.805 1.779 7.652 1 97.25 95 PHE A CA 1
ATOM 797 C C . PHE A 1 95 ? 16.062 1.665 8.5 1 97.25 95 PHE A C 1
ATOM 799 O O . PHE A 1 95 ? 16.797 2.643 8.664 1 97.25 95 PHE A O 1
ATOM 806 N N . MET A 1 96 ? 16.359 0.481 8.961 1 96.06 96 MET A N 1
ATOM 807 C CA . MET A 1 96 ? 17.5 0.24 9.852 1 96.06 96 MET A CA 1
ATOM 808 C C . MET A 1 96 ? 18.797 0.15 9.062 1 96.06 96 MET A C 1
ATOM 810 O O . MET A 1 96 ? 19.812 0.688 9.484 1 96.06 96 MET A O 1
ATOM 814 N N . LYS A 1 97 ? 18.797 -0.431 7.934 1 96.5 97 LYS A N 1
ATOM 815 C CA . LYS A 1 97 ? 19.984 -0.723 7.152 1 96.5 97 LYS A CA 1
ATOM 816 C C . LYS A 1 97 ? 20.5 0.527 6.438 1 96.5 97 LYS A C 1
ATOM 818 O O . LYS A 1 97 ? 21.703 0.684 6.234 1 96.5 97 LYS A O 1
ATOM 823 N N . TYR A 1 98 ? 19.578 1.381 6.125 1 96.06 98 TYR A N 1
ATOM 824 C CA . TYR A 1 98 ? 19.938 2.559 5.348 1 96.06 98 TYR A CA 1
ATOM 825 C C . TYR A 1 98 ? 19.5 3.836 6.051 1 96.06 98 TYR A C 1
ATOM 827 O O . TYR A 1 98 ? 18.609 4.535 5.57 1 96.06 98 TYR A O 1
ATOM 835 N N . PRO A 1 99 ? 20.188 4.312 7.055 1 93.75 99 PRO A N 1
ATOM 836 C CA . PRO A 1 99 ? 19.766 5.453 7.871 1 93.75 99 PRO A CA 1
ATOM 837 C C . PRO A 1 99 ? 19.812 6.773 7.105 1 93.75 99 PRO A C 1
ATOM 839 O O . PRO A 1 99 ? 19.141 7.734 7.484 1 93.75 99 PRO A O 1
ATOM 842 N N . ASP A 1 100 ? 20.547 6.801 5.984 1 92.25 100 ASP A N 1
ATOM 843 C CA . ASP A 1 100 ? 20.703 8.062 5.27 1 92.25 100 ASP A CA 1
ATOM 844 C C . ASP A 1 100 ? 19.891 8.07 3.979 1 92.25 100 ASP A C 1
ATOM 846 O O . ASP A 1 100 ? 19.906 9.047 3.234 1 92.25 100 ASP A O 1
ATOM 850 N N . LEU A 1 101 ? 19.219 7 3.709 1 93.94 101 LEU A N 1
ATOM 851 C CA . LEU A 1 101 ? 18.438 6.926 2.48 1 93.94 101 LEU A CA 1
ATOM 852 C C . LEU A 1 101 ? 17.188 7.781 2.584 1 93.94 101 LEU A C 1
ATOM 854 O O . LEU A 1 101 ? 16.438 7.684 3.562 1 93.94 101 LEU A O 1
ATOM 858 N N . PRO A 1 102 ? 16.875 8.672 1.624 1 92.56 102 PRO A N 1
ATOM 859 C CA . PRO A 1 102 ? 15.68 9.516 1.662 1 92.56 102 PRO A CA 1
ATOM 860 C C . PRO A 1 102 ? 14.391 8.703 1.595 1 92.56 102 PRO A C 1
ATOM 862 O O . PRO A 1 102 ? 14.375 7.59 1.059 1 92.56 102 PRO A O 1
ATOM 865 N N . PRO A 1 103 ? 13.305 9.258 2.092 1 93.44 103 PRO A N 1
ATOM 866 C CA . PRO A 1 103 ? 12.023 8.547 2.145 1 93.44 103 PRO A CA 1
ATOM 867 C C . PRO A 1 103 ? 11.562 8.062 0.771 1 93.44 103 PRO A C 1
ATOM 869 O O . PRO A 1 103 ? 11.023 6.957 0.65 1 93.44 103 PRO A O 1
ATOM 872 N N . GLY A 1 104 ? 11.734 8.898 -0.255 1 92.69 104 GLY A N 1
ATOM 873 C CA . GLY A 1 104 ? 11.352 8.5 -1.599 1 92.69 104 GLY A CA 1
ATOM 874 C C . GLY A 1 104 ? 12.055 7.234 -2.066 1 92.69 104 GLY A C 1
ATOM 875 O O . GLY A 1 104 ? 11.43 6.371 -2.689 1 92.69 104 GLY A O 1
ATOM 876 N N . GLN A 1 105 ? 13.32 7.09 -1.758 1 93.81 105 GLN A N 1
ATOM 877 C CA . GLN A 1 105 ? 14.102 5.922 -2.143 1 93.81 105 GLN A CA 1
ATOM 878 C C . GLN A 1 105 ? 13.734 4.707 -1.298 1 93.81 105 GLN A C 1
ATOM 880 O O . GLN A 1 105 ? 13.758 3.574 -1.785 1 93.81 105 GLN A O 1
ATOM 885 N N . LEU A 1 106 ? 13.406 4.934 -0 1 96.31 106 LEU A N 1
ATOM 886 C CA . LEU A 1 106 ? 12.938 3.848 0.854 1 96.31 106 LEU A CA 1
ATOM 887 C C . LEU A 1 106 ? 11.68 3.209 0.278 1 96.31 106 LEU A C 1
ATOM 889 O O . LEU A 1 106 ? 11.562 1.982 0.233 1 96.31 106 LEU A O 1
ATOM 893 N N . THR A 1 107 ? 10.805 4.09 -0.188 1 96.56 107 THR A N 1
ATOM 894 C CA . THR A 1 107 ? 9.539 3.623 -0.75 1 96.56 107 THR A CA 1
ATOM 895 C C . THR A 1 107 ? 9.781 2.789 -2.006 1 96.56 107 THR A C 1
ATOM 897 O O . THR A 1 107 ? 9.211 1.707 -2.158 1 96.56 107 THR A O 1
ATOM 900 N N . LYS A 1 108 ? 10.617 3.268 -2.891 1 95.62 108 LYS A N 1
ATOM 901 C CA . LYS A 1 108 ? 10.945 2.553 -4.121 1 95.62 108 LYS A CA 1
ATOM 902 C C . LYS A 1 108 ? 11.625 1.22 -3.82 1 95.62 108 LYS A C 1
ATOM 904 O O . LYS A 1 108 ? 11.328 0.208 -4.461 1 95.62 108 LYS A O 1
ATOM 909 N N . LEU A 1 109 ? 12.531 1.273 -2.873 1 9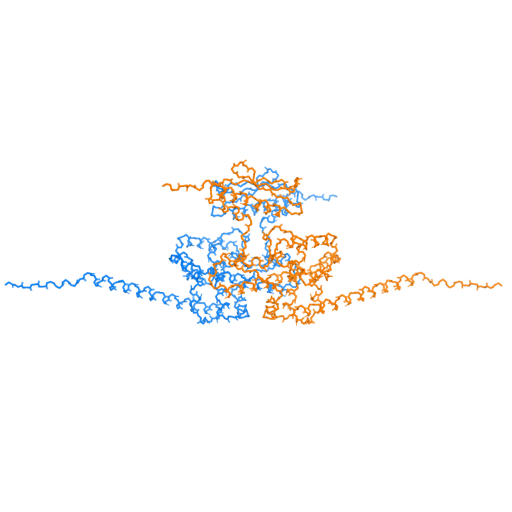6.88 109 LEU A N 1
ATOM 910 C CA . LEU A 1 109 ? 13.273 0.078 -2.486 1 96.88 109 LEU A CA 1
ATOM 911 C C . LEU A 1 109 ? 12.336 -0.979 -1.909 1 96.88 109 LEU A C 1
ATOM 913 O O . LEU A 1 109 ? 12.445 -2.16 -2.244 1 96.88 109 LEU A O 1
ATOM 917 N N . ARG A 1 110 ? 11.453 -0.605 -1.017 1 97.88 110 ARG A N 1
ATOM 918 C CA . ARG A 1 110 ? 10.469 -1.53 -0.46 1 97.88 110 ARG A CA 1
ATOM 919 C C . ARG A 1 110 ? 9.609 -2.143 -1.562 1 97.88 110 ARG A C 1
ATOM 921 O O . ARG A 1 110 ? 9.406 -3.359 -1.594 1 97.88 110 ARG A O 1
ATOM 928 N N . ALA A 1 111 ? 9.125 -1.302 -2.453 1 96.88 111 ALA A N 1
ATOM 929 C CA . ALA A 1 111 ? 8.289 -1.774 -3.553 1 96.88 111 ALA A CA 1
ATOM 930 C C . ALA A 1 111 ? 9.016 -2.828 -4.383 1 96.88 111 ALA A C 1
ATOM 932 O O . ALA A 1 111 ? 8.453 -3.879 -4.695 1 96.88 111 ALA A O 1
ATOM 933 N N . ALA A 1 112 ? 10.25 -2.6 -4.672 1 96.5 112 ALA A N 1
ATOM 934 C CA . ALA A 1 112 ? 11.039 -3.492 -5.516 1 96.5 112 ALA A CA 1
ATOM 935 C C . ALA A 1 112 ? 11.273 -4.832 -4.824 1 96.5 112 ALA A C 1
ATOM 937 O O . ALA A 1 112 ? 11.391 -5.867 -5.488 1 96.5 112 ALA A O 1
ATOM 938 N N . ASN A 1 113 ? 11.305 -4.805 -3.529 1 98 113 ASN A N 1
ATOM 939 C CA . ASN A 1 113 ? 11.641 -6.016 -2.785 1 98 113 ASN A CA 1
ATOM 940 C C . ASN A 1 113 ? 10.398 -6.824 -2.436 1 98 113 ASN A C 1
ATOM 942 O O . ASN A 1 113 ? 10.5 -7.945 -1.936 1 98 113 ASN A O 1
ATOM 946 N N . VAL A 1 114 ? 9.156 -6.25 -2.736 1 97.88 114 VAL A N 1
ATOM 947 C CA . VAL A 1 114 ? 7.953 -7 -2.381 1 97.88 114 VAL A CA 1
ATOM 948 C C . VAL A 1 114 ? 7 -7.047 -3.57 1 97.88 114 VAL A C 1
ATOM 950 O O . VAL A 1 114 ? 5.867 -7.523 -3.449 1 97.88 114 VAL A O 1
ATOM 953 N N . ASP A 1 115 ? 7.406 -6.559 -4.719 1 97 115 ASP A N 1
ATOM 954 C CA . ASP A 1 115 ? 6.477 -6.535 -5.84 1 97 115 ASP A CA 1
ATOM 955 C C . ASP A 1 115 ? 6.289 -7.934 -6.43 1 97 115 ASP A C 1
ATOM 957 O O . ASP A 1 115 ? 6.898 -8.898 -5.961 1 97 115 ASP A O 1
ATOM 961 N N . ASN A 1 116 ? 5.465 -8.008 -7.316 1 97.44 116 ASN A N 1
ATOM 962 C CA . ASN A 1 116 ? 5.051 -9.281 -7.898 1 97.44 116 ASN A CA 1
ATOM 963 C C . ASN A 1 116 ? 6.242 -10.055 -8.461 1 97.44 116 ASN A C 1
ATOM 965 O O . ASN A 1 116 ? 6.395 -11.242 -8.188 1 97.44 116 ASN A O 1
ATOM 969 N N . GLU A 1 117 ? 7.086 -9.422 -9.195 1 97.19 117 GLU A N 1
ATOM 970 C CA . GLU A 1 117 ? 8.219 -10.102 -9.82 1 97.19 117 GLU A CA 1
ATOM 971 C C . GLU A 1 117 ? 9.172 -10.656 -8.766 1 97.19 117 GLU A C 1
ATOM 973 O O . GLU A 1 117 ? 9.602 -11.812 -8.859 1 97.19 117 GLU A O 1
ATOM 978 N N . LYS A 1 118 ? 9.547 -9.82 -7.777 1 98.06 118 LYS A N 1
ATOM 979 C CA . LYS A 1 118 ? 10.461 -10.242 -6.723 1 98.06 118 LYS A CA 1
ATOM 980 C C . LYS A 1 118 ? 9.938 -11.469 -5.996 1 98.06 118 LYS A C 1
ATOM 982 O O . LYS A 1 118 ? 10.68 -12.43 -5.773 1 98.06 118 LYS A O 1
ATOM 987 N N . LEU A 1 119 ? 8.703 -11.461 -5.621 1 98.62 119 LEU A N 1
ATOM 988 C CA . LEU A 1 119 ? 8.109 -12.562 -4.875 1 98.62 119 LEU A CA 1
ATOM 989 C C . LEU A 1 119 ? 7.941 -13.797 -5.762 1 98.62 119 LEU A C 1
ATOM 991 O O . LEU A 1 119 ? 8.086 -14.93 -5.297 1 98.62 119 LEU A O 1
ATOM 995 N N . ALA A 1 120 ? 7.617 -13.539 -7.051 1 98.62 120 ALA A N 1
ATOM 996 C CA . ALA A 1 120 ? 7.516 -14.664 -7.984 1 98.62 120 ALA A CA 1
ATOM 997 C C . ALA A 1 120 ? 8.852 -15.391 -8.117 1 98.62 120 ALA A C 1
ATOM 999 O O . ALA A 1 120 ? 8.891 -16.609 -8.211 1 98.62 120 ALA A O 1
ATOM 1000 N N . ARG A 1 121 ? 9.906 -14.664 -8.141 1 98.12 121 ARG A N 1
ATOM 1001 C CA . ARG A 1 121 ? 11.234 -15.266 -8.195 1 98.12 121 ARG A CA 1
ATOM 1002 C C . ARG A 1 121 ? 11.5 -16.125 -6.961 1 98.12 121 ARG A C 1
ATOM 1004 O O . ARG A 1 121 ? 12.148 -17.156 -7.055 1 98.12 121 ARG A O 1
ATOM 1011 N N . VAL A 1 122 ? 11.047 -15.68 -5.805 1 98.38 122 VAL A N 1
ATOM 1012 C CA . VAL A 1 122 ? 11.172 -16.453 -4.578 1 98.38 122 VAL A CA 1
ATOM 1013 C C . VAL A 1 122 ? 10.422 -17.781 -4.727 1 98.38 122 VAL A C 1
ATOM 1015 O O . VAL A 1 122 ? 10.945 -18.844 -4.367 1 98.38 122 VAL A O 1
ATOM 1018 N N . ALA A 1 123 ? 9.227 -17.719 -5.25 1 98.5 123 ALA A N 1
ATOM 1019 C CA . ALA A 1 123 ? 8.422 -18.922 -5.461 1 98.5 123 ALA A CA 1
ATOM 1020 C C . ALA A 1 123 ? 9.133 -19.906 -6.387 1 98.5 123 ALA A C 1
ATOM 1022 O O . ALA A 1 123 ? 9.125 -21.109 -6.141 1 98.5 123 ALA A O 1
ATOM 1023 N N . LEU A 1 124 ? 9.703 -19.406 -7.438 1 97.62 124 LEU A N 1
ATOM 1024 C CA . LEU A 1 124 ? 10.43 -20.234 -8.391 1 97.62 124 LEU A CA 1
ATOM 1025 C C . LEU A 1 124 ? 11.672 -20.844 -7.75 1 97.62 124 LEU A C 1
ATOM 1027 O O . LEU A 1 124 ? 11.938 -22.031 -7.91 1 97.62 124 LEU A O 1
ATOM 1031 N N . LYS A 1 125 ? 12.406 -20.047 -7.051 1 97.31 125 LYS A N 1
ATOM 1032 C CA . LYS A 1 125 ? 13.648 -20.469 -6.41 1 97.31 125 LYS A CA 1
ATOM 1033 C C . LYS A 1 125 ? 13.43 -21.688 -5.527 1 97.31 125 LYS A C 1
ATOM 1035 O O . LYS A 1 125 ? 14.227 -22.625 -5.551 1 97.31 125 LYS A O 1
ATOM 1040 N N . TYR A 1 126 ? 12.305 -21.688 -4.836 1 98.12 126 TYR A N 1
ATOM 1041 C CA . TYR A 1 126 ? 12.055 -22.75 -3.883 1 98.12 126 TYR A CA 1
ATOM 1042 C C . TYR A 1 126 ? 11.008 -23.719 -4.414 1 98.12 126 TYR A C 1
ATOM 1044 O O . TYR A 1 126 ? 10.516 -24.578 -3.678 1 98.12 126 TYR A O 1
ATOM 1052 N N . GLU A 1 127 ? 10.555 -23.531 -5.656 1 97.62 127 GLU A N 1
ATOM 1053 C CA . GLU A 1 127 ? 9.625 -24.391 -6.371 1 97.62 127 GLU A CA 1
ATOM 1054 C C . GLU A 1 127 ? 8.297 -24.516 -5.629 1 97.62 127 GLU A C 1
ATOM 1056 O O . GLU A 1 127 ? 7.727 -25.594 -5.527 1 97.62 127 GLU A O 1
ATOM 1061 N N . LEU A 1 128 ? 7.871 -23.422 -5.121 1 98.06 128 LEU A N 1
ATOM 1062 C CA . LEU A 1 128 ? 6.633 -23.406 -4.355 1 98.06 128 LEU A CA 1
ATOM 1063 C C . LEU A 1 128 ? 5.43 -23.656 -5.266 1 98.06 128 LEU A C 1
ATOM 1065 O O . LEU A 1 128 ? 4.418 -24.203 -4.824 1 98.06 128 LEU A O 1
ATOM 1069 N N . HIS A 1 129 ? 5.562 -23.281 -6.555 1 96.44 129 HIS A N 1
ATOM 1070 C CA . HIS A 1 129 ? 4.473 -23.422 -7.516 1 96.44 129 HIS A CA 1
ATOM 1071 C C . HIS A 1 129 ? 4.105 -24.875 -7.734 1 96.44 129 HIS A C 1
ATOM 1073 O O . HIS A 1 129 ? 2.984 -25.188 -8.148 1 96.44 129 HIS A O 1
ATOM 1079 N N . LYS A 1 130 ? 4.957 -25.781 -7.418 1 96.44 130 LYS A N 1
ATOM 1080 C CA . LYS A 1 130 ? 4.707 -27.203 -7.613 1 96.44 130 LYS A CA 1
ATOM 1081 C C . LYS A 1 130 ? 3.684 -27.719 -6.605 1 96.44 130 LYS A C 1
ATOM 1083 O O . LYS A 1 130 ? 3.082 -28.781 -6.816 1 96.44 130 LYS A O 1
ATOM 1088 N N . PHE A 1 131 ? 3.5 -26.984 -5.535 1 97.31 131 PHE A N 1
ATOM 1089 C CA . PHE A 1 131 ? 2.59 -27.406 -4.477 1 97.31 131 PHE A CA 1
ATOM 1090 C C . PHE A 1 131 ? 1.268 -26.656 -4.566 1 97.31 131 PHE A C 1
ATOM 1092 O O . PHE A 1 131 ? 0.328 -26.953 -3.826 1 97.31 131 PHE A O 1
ATOM 1099 N N . LEU A 1 132 ? 1.199 -25.688 -5.453 1 96.81 132 LEU A N 1
ATOM 1100 C CA . LEU A 1 132 ? 0 -24.859 -5.555 1 96.81 132 LEU A CA 1
ATOM 1101 C C . LEU A 1 132 ? -1.162 -25.656 -6.137 1 96.81 132 LEU A C 1
ATOM 1103 O O . LEU A 1 132 ? -1.053 -26.219 -7.23 1 96.81 132 LEU A O 1
ATOM 1107 N N . ARG A 1 133 ? -2.238 -25.719 -5.375 1 94.75 133 ARG A N 1
ATOM 1108 C CA . ARG A 1 133 ? -3.463 -26.344 -5.859 1 94.75 133 ARG A CA 1
ATOM 1109 C C . ARG A 1 133 ? -4.328 -25.344 -6.621 1 94.75 133 ARG A C 1
ATOM 1111 O O . ARG A 1 133 ? -4.766 -24.328 -6.055 1 94.75 133 ARG A O 1
ATOM 1118 N N . HIS A 1 134 ? -4.516 -25.641 -7.883 1 92.81 134 HIS A N 1
ATOM 1119 C CA . HIS A 1 134 ? -5.297 -24.734 -8.719 1 92.81 134 HIS A CA 1
ATOM 1120 C C . HIS A 1 134 ? -5.859 -25.469 -9.938 1 92.81 134 HIS A C 1
ATOM 1122 O O . HIS A 1 134 ? -5.414 -26.562 -10.266 1 92.81 134 HIS A O 1
ATOM 1128 N N . LYS A 1 135 ? -6.855 -24.891 -10.555 1 91.38 135 LYS A N 1
ATOM 1129 C CA . LYS A 1 135 ? -7.406 -25.375 -11.82 1 91.38 135 LYS A CA 1
ATOM 1130 C C . LYS A 1 135 ? -7.219 -24.359 -12.938 1 91.38 135 LYS A C 1
ATOM 1132 O O . LYS A 1 135 ? -8.023 -24.281 -13.867 1 91.38 135 LYS A O 1
ATOM 1137 N N . LYS A 1 136 ? -6.203 -23.547 -12.828 1 90.44 136 LYS A N 1
ATOM 1138 C CA . LYS A 1 136 ? -5.906 -22.547 -13.852 1 90.44 136 LYS A CA 1
ATOM 1139 C C . LYS A 1 136 ? -5.156 -23.172 -15.031 1 90.44 136 LYS A C 1
ATOM 1141 O O . LYS A 1 136 ? -3.99 -23.547 -14.898 1 90.44 136 LYS A O 1
ATOM 1146 N N . PRO A 1 137 ? -5.746 -23.234 -16.172 1 89.5 137 PRO A N 1
ATOM 1147 C CA . PRO A 1 137 ? -5.16 -23.984 -17.281 1 89.5 137 PRO A CA 1
ATOM 1148 C C . PRO A 1 137 ? -3.926 -23.312 -17.859 1 89.5 137 PRO A C 1
ATOM 1150 O O . PRO A 1 137 ? -3.016 -23.984 -18.344 1 89.5 137 PRO A O 1
ATOM 1153 N N . LEU A 1 138 ? -3.787 -22.016 -17.797 1 91.06 138 LEU A N 1
ATOM 1154 C CA . LEU A 1 138 ? -2.729 -21.297 -18.5 1 91.06 138 LEU A CA 1
ATOM 1155 C C . LEU A 1 138 ? -1.555 -21.016 -17.562 1 91.06 138 LEU A C 1
ATOM 1157 O O . LEU A 1 138 ? -0.515 -20.516 -17.984 1 91.06 138 LEU A O 1
ATOM 1161 N N . LEU A 1 139 ? -1.646 -21.406 -16.328 1 93.62 139 LEU A N 1
ATOM 1162 C CA . LEU A 1 139 ? -0.651 -21.031 -15.336 1 93.62 139 LEU A CA 1
ATOM 1163 C C . LEU A 1 139 ? 0.686 -21.719 -15.617 1 93.62 139 LEU A C 1
ATOM 1165 O O . LEU A 1 139 ? 1.741 -21.078 -15.5 1 93.62 139 LEU A O 1
ATOM 1169 N N . GLY A 1 140 ? 0.622 -22.969 -15.984 1 94.06 140 GLY A N 1
ATOM 1170 C CA . GLY A 1 140 ? 1.85 -23.672 -16.297 1 94.06 140 GLY A CA 1
ATOM 1171 C C . GLY A 1 140 ? 2.664 -23 -17.391 1 94.06 140 GLY A C 1
ATOM 1172 O O . GLY A 1 140 ? 3.877 -22.828 -17.25 1 94.06 140 GLY A O 1
ATOM 1173 N N . GLY A 1 141 ? 1.988 -22.641 -18.438 1 94.56 141 GLY A N 1
ATOM 1174 C CA . GLY A 1 141 ? 2.646 -21.953 -19.516 1 94.56 141 GLY A CA 1
ATOM 1175 C C . GLY A 1 141 ? 3.186 -20.594 -19.125 1 94.56 141 GLY A C 1
ATOM 1176 O O . GLY A 1 141 ? 4.289 -20.203 -19.516 1 94.56 141 GLY A O 1
ATOM 1177 N N . GLN A 1 142 ? 2.486 -19.922 -18.328 1 95 142 GLN A N 1
ATOM 1178 C CA . GLN A 1 142 ? 2.904 -18.609 -17.828 1 95 142 GLN A CA 1
ATOM 1179 C C . GLN A 1 142 ? 4.16 -18.719 -16.969 1 95 142 GLN A C 1
ATOM 1181 O O . GLN A 1 142 ? 5.059 -17.875 -17.062 1 95 142 GLN A O 1
ATOM 1186 N N . ILE A 1 143 ? 4.195 -19.75 -16.203 1 96.94 143 ILE A N 1
ATOM 1187 C CA . ILE A 1 143 ? 5.332 -19.953 -15.32 1 96.94 143 ILE A CA 1
ATOM 1188 C C . ILE A 1 143 ? 6.578 -20.266 -16.141 1 96.94 143 ILE A C 1
ATOM 1190 O O . ILE A 1 143 ? 7.66 -19.75 -15.875 1 96.94 143 ILE A O 1
ATOM 1194 N N . LYS A 1 144 ? 6.426 -21.078 -17.109 1 96.31 144 LYS A N 1
ATOM 1195 C CA . LYS A 1 144 ? 7.543 -21.422 -17.984 1 96.31 144 LYS A CA 1
ATOM 1196 C C . LYS A 1 144 ? 8.078 -20.188 -18.703 1 96.31 144 LYS A C 1
ATOM 1198 O O . LYS A 1 144 ? 9.289 -19.984 -18.781 1 96.31 144 LYS A O 1
ATOM 1203 N N . GLU A 1 145 ? 7.152 -19.422 -19.172 1 95 145 GLU A N 1
ATOM 1204 C CA . GLU A 1 145 ? 7.539 -18.172 -19.844 1 95 145 GLU A CA 1
ATOM 1205 C C . GLU A 1 145 ? 8.297 -17.266 -18.891 1 95 145 GLU A C 1
ATOM 1207 O O . GLU A 1 145 ? 9.289 -16.641 -19.281 1 95 145 GLU A O 1
ATOM 1212 N N . PHE A 1 146 ? 7.871 -17.188 -17.719 1 96.69 146 PHE A N 1
ATOM 1213 C CA . PHE A 1 146 ? 8.516 -16.359 -16.703 1 96.69 146 PHE A CA 1
ATOM 1214 C C . PHE A 1 146 ? 9.906 -16.891 -16.375 1 96.69 146 PHE A C 1
ATOM 1216 O O . PHE A 1 146 ? 10.867 -16.125 -16.312 1 96.69 146 PHE A O 1
ATOM 1223 N N . GLU A 1 147 ? 10.023 -18.141 -16.203 1 96.75 147 GLU A N 1
ATOM 1224 C CA . GLU A 1 147 ? 11.297 -18.797 -15.898 1 96.75 147 GLU A CA 1
ATOM 1225 C C . GLU A 1 147 ? 12.336 -18.5 -16.969 1 96.75 147 GLU A C 1
ATOM 1227 O O . GLU A 1 147 ? 13.516 -18.297 -16.656 1 96.75 147 GLU A O 1
ATOM 1232 N N . GLU A 1 148 ? 11.891 -18.406 -18.125 1 96.44 148 GLU A N 1
ATOM 1233 C CA . GLU A 1 148 ? 12.789 -18.141 -19.234 1 96.44 148 GLU A CA 1
ATOM 1234 C C . GLU A 1 148 ? 13.156 -16.656 -19.297 1 96.44 148 GLU A C 1
ATOM 1236 O O . GLU A 1 148 ? 14.305 -16.297 -19.594 1 96.44 148 GLU A O 1
ATOM 1241 N N . ALA A 1 149 ? 12.203 -15.859 -19 1 94.62 149 ALA A N 1
ATOM 1242 C CA . ALA A 1 149 ? 12.383 -14.414 -19.141 1 94.62 149 ALA A CA 1
ATOM 1243 C C . ALA A 1 149 ? 13.359 -13.875 -18.094 1 94.62 149 ALA A C 1
ATOM 1245 O O . ALA A 1 149 ? 14.117 -12.945 -18.375 1 94.62 149 ALA A O 1
ATOM 1246 N N . ILE A 1 150 ? 13.359 -14.469 -16.922 1 95.81 150 ILE A N 1
ATOM 1247 C CA . ILE A 1 150 ? 14.117 -13.906 -15.805 1 95.81 150 ILE A CA 1
ATOM 1248 C C . ILE A 1 150 ? 15.617 -14.062 -16.062 1 95.81 150 ILE A C 1
ATOM 1250 O O . ILE A 1 150 ? 16.438 -13.344 -15.492 1 95.81 150 ILE A O 1
ATOM 1254 N N . VAL A 1 151 ? 16.016 -14.961 -16.953 1 94.94 151 VAL A N 1
ATOM 1255 C CA . VAL A 1 151 ? 17.406 -15.227 -17.25 1 94.94 151 VAL A CA 1
ATOM 1256 C C . VAL A 1 151 ? 18.062 -13.961 -17.797 1 94.94 151 VAL A C 1
ATOM 1258 O O . VAL A 1 151 ? 19.25 -13.695 -17.531 1 94.94 151 VAL A O 1
ATOM 1261 N N . ASN A 1 152 ? 17.328 -13.102 -18.453 1 92.88 152 ASN A N 1
ATOM 1262 C CA . ASN A 1 152 ? 17.828 -11.891 -19.078 1 92.88 152 ASN A CA 1
ATOM 1263 C C . ASN A 1 152 ? 17.891 -10.719 -18.094 1 92.88 152 ASN A C 1
ATOM 1265 O O . ASN A 1 152 ? 18.453 -9.672 -18.406 1 92.88 152 ASN A O 1
ATOM 1269 N N . TYR A 1 153 ? 17.312 -10.852 -16.984 1 91.75 153 TYR A N 1
ATOM 1270 C CA . TYR A 1 153 ? 17.25 -9.812 -15.961 1 91.75 153 TYR A CA 1
ATOM 1271 C C . TYR A 1 153 ? 17.609 -10.367 -14.586 1 91.75 153 TYR A C 1
ATOM 1273 O O . TYR A 1 153 ? 16.734 -10.672 -13.781 1 91.75 153 TYR A O 1
ATOM 1281 N N . PRO A 1 154 ? 18.891 -10.266 -14.438 1 88.75 154 PRO A N 1
ATOM 1282 C CA . PRO A 1 154 ? 19.281 -10.805 -13.141 1 88.75 154 PRO A CA 1
ATOM 1283 C C . PRO A 1 154 ? 18.672 -10.023 -11.969 1 88.75 154 PRO A C 1
ATOM 1285 O O . PRO A 1 154 ? 18.484 -8.812 -12.062 1 88.75 154 PRO A O 1
ATOM 1288 N N . LEU A 1 155 ? 18.062 -10.5 -10.992 1 90.12 155 LEU A N 1
ATOM 1289 C CA . LEU A 1 155 ? 17.562 -10.016 -9.711 1 90.12 155 LEU A CA 1
ATOM 1290 C C . LEU A 1 155 ? 16.156 -9.422 -9.875 1 90.12 155 LEU A C 1
ATOM 1292 O O . LEU A 1 155 ? 15.266 -9.711 -9.07 1 90.12 155 LEU A O 1
ATOM 1296 N N . HIS A 1 156 ? 16.047 -8.43 -11.062 1 94.06 156 HIS A N 1
ATOM 1297 C CA . HIS A 1 156 ? 14.766 -7.75 -11.266 1 94.06 156 HIS A CA 1
ATOM 1298 C C . HIS A 1 156 ? 14.719 -7.07 -12.625 1 94.06 156 HIS A C 1
ATOM 1300 O O . HIS A 1 156 ? 15.719 -6.527 -13.094 1 94.06 156 HIS A O 1
ATOM 1306 N N . SER A 1 157 ? 13.586 -7 -13.266 1 93.12 157 SER A N 1
ATOM 1307 C CA . SER A 1 157 ? 13.484 -6.465 -14.617 1 93.12 157 SER A CA 1
ATOM 1308 C C . SER A 1 157 ? 12.945 -5.035 -14.602 1 93.12 157 SER A C 1
ATOM 1310 O O . SER A 1 157 ? 12.961 -4.355 -15.633 1 93.12 157 SER A O 1
ATOM 1312 N N . SER A 1 158 ? 12.383 -4.613 -13.461 1 91.44 158 SER A N 1
ATOM 1313 C CA . SER A 1 158 ? 11.758 -3.307 -13.289 1 91.44 158 SER A CA 1
ATOM 1314 C C . SER A 1 158 ? 10.555 -3.148 -14.211 1 91.44 158 SER A C 1
ATOM 1316 O O . SER A 1 158 ? 10.383 -2.104 -14.844 1 91.44 158 SER A O 1
ATOM 1318 N N . GLY A 1 159 ? 9.852 -4.27 -14.383 1 91.88 159 GLY A N 1
ATOM 1319 C CA . GLY A 1 159 ? 8.57 -4.207 -15.07 1 91.88 159 GLY A CA 1
ATOM 1320 C C . GLY A 1 159 ? 8.641 -4.715 -16.5 1 91.88 159 GLY A C 1
ATOM 1321 O O . GLY A 1 159 ? 7.625 -4.762 -17.203 1 91.88 159 GLY A O 1
ATOM 1322 N N . LEU A 1 160 ? 9.703 -5.227 -16.969 1 93.44 160 LEU A N 1
ATOM 1323 C CA . LEU A 1 160 ? 9.891 -5.574 -18.375 1 93.44 160 LEU A CA 1
ATOM 1324 C C . LEU A 1 160 ? 9.414 -6.996 -18.641 1 93.44 160 LEU A C 1
ATOM 1326 O O . LEU A 1 160 ? 9.289 -7.402 -19.797 1 93.44 160 LEU A O 1
ATOM 1330 N N . ILE A 1 161 ? 9.172 -7.711 -17.609 1 94.62 161 ILE A N 1
ATOM 1331 C CA . ILE A 1 161 ? 8.656 -9.062 -17.781 1 94.62 161 ILE A CA 1
ATOM 1332 C C . ILE A 1 161 ? 7.344 -9.227 -17.031 1 94.62 161 ILE A C 1
ATOM 1334 O O . ILE A 1 161 ? 7.043 -8.438 -16.125 1 94.62 161 ILE A O 1
ATOM 1338 N N . ASP A 1 162 ? 6.605 -10.234 -17.375 1 94.62 162 ASP A N 1
ATOM 1339 C CA . ASP A 1 162 ? 5.309 -10.508 -16.781 1 94.62 162 ASP A CA 1
ATOM 1340 C C . ASP A 1 162 ? 5.398 -11.68 -15.797 1 94.62 162 ASP A C 1
ATOM 1342 O O . ASP A 1 162 ? 5.387 -12.844 -16.219 1 94.62 162 ASP A O 1
ATOM 1346 N N . ALA A 1 163 ? 5.395 -11.375 -14.562 1 96.25 163 ALA A N 1
ATOM 1347 C CA . ALA A 1 163 ? 5.418 -12.414 -13.531 1 96.25 163 ALA A CA 1
ATOM 1348 C C . ALA A 1 163 ? 4.008 -12.883 -13.195 1 96.25 163 ALA A C 1
ATOM 1350 O O . ALA A 1 163 ? 3.119 -12.07 -12.922 1 96.25 163 ALA A O 1
ATOM 1351 N N . PRO A 1 164 ? 3.771 -14.195 -13.242 1 95.69 164 PRO A N 1
ATOM 1352 C CA . PRO A 1 164 ? 2.445 -14.672 -12.852 1 95.69 164 PRO A CA 1
ATOM 1353 C C . PRO A 1 164 ? 2.076 -14.297 -11.422 1 95.69 164 PRO A C 1
ATOM 1355 O O . PRO A 1 164 ? 2.811 -14.617 -10.484 1 95.69 164 PRO A O 1
ATOM 1358 N N . LYS A 1 165 ? 1.014 -13.672 -11.242 1 96.25 165 LYS A N 1
ATOM 1359 C CA . LYS A 1 165 ? 0.576 -13.172 -9.945 1 96.25 165 LYS A CA 1
ATOM 1360 C C . LYS A 1 165 ? 0.449 -14.305 -8.938 1 96.25 165 LYS A C 1
ATOM 1362 O O . LYS A 1 165 ? 0.731 -14.117 -7.746 1 96.25 165 LYS A O 1
ATOM 1367 N N . ALA A 1 166 ? 0.044 -15.484 -9.406 1 96.56 166 ALA A N 1
ATOM 1368 C CA . ALA A 1 166 ? -0.175 -16.625 -8.523 1 96.56 166 ALA A CA 1
ATOM 1369 C C . ALA A 1 166 ? 1.104 -17 -7.773 1 96.56 166 ALA A C 1
ATOM 1371 O O . ALA A 1 166 ? 1.052 -17.453 -6.629 1 96.56 166 ALA A O 1
ATOM 1372 N N . LEU A 1 167 ? 2.219 -16.812 -8.422 1 97.94 167 LEU A N 1
ATOM 1373 C CA . LEU A 1 167 ? 3.498 -17.141 -7.793 1 97.94 167 LEU A CA 1
ATOM 1374 C C . LEU A 1 167 ? 3.773 -16.203 -6.617 1 97.94 167 LEU A C 1
ATOM 1376 O O . LEU A 1 167 ? 4.184 -16.656 -5.547 1 97.94 167 LEU A O 1
ATOM 1380 N N . ALA A 1 168 ? 3.539 -14.93 -6.836 1 98.62 168 ALA A N 1
ATOM 1381 C CA . ALA A 1 168 ? 3.723 -13.961 -5.758 1 98.62 168 ALA A CA 1
ATOM 1382 C C . ALA A 1 168 ? 2.721 -14.203 -4.629 1 98.62 168 ALA A C 1
ATOM 1384 O O . ALA A 1 168 ? 3.08 -14.148 -3.451 1 98.62 168 ALA A O 1
ATOM 1385 N N . ASP A 1 169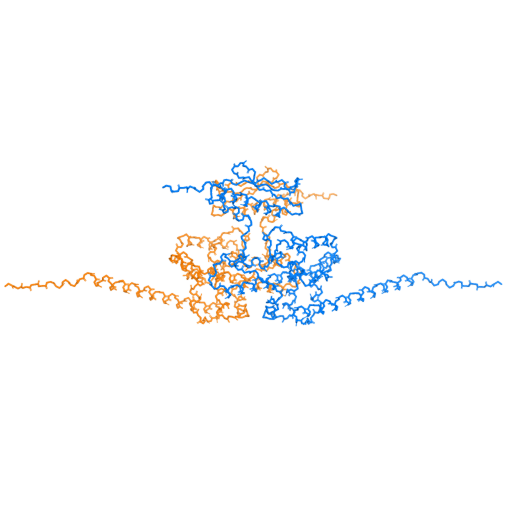 ? 1.501 -14.508 -5 1 98.06 169 ASP A N 1
ATOM 1386 C CA . ASP A 1 169 ? 0.42 -14.703 -4.039 1 98.06 169 ASP A CA 1
ATOM 1387 C C . ASP A 1 169 ? 0.728 -15.867 -3.1 1 98.06 169 ASP A C 1
ATOM 1389 O O . ASP A 1 169 ? 0.403 -15.82 -1.911 1 98.06 169 ASP A O 1
ATOM 1393 N N . VAL A 1 170 ? 1.317 -16.875 -3.629 1 98.12 170 VAL A N 1
ATOM 1394 C CA . VAL A 1 170 ? 1.594 -18.047 -2.809 1 98.12 170 VAL A CA 1
ATOM 1395 C C . VAL A 1 170 ? 2.652 -17.719 -1.761 1 98.12 170 VAL A C 1
ATOM 1397 O O . VAL A 1 170 ? 2.59 -18.203 -0.627 1 98.12 170 VAL A O 1
ATOM 1400 N N . VAL A 1 171 ? 3.633 -16.891 -2.111 1 98.75 171 VAL A N 1
ATOM 1401 C CA . VAL A 1 171 ? 4.656 -16.469 -1.159 1 98.75 171 VAL A CA 1
ATOM 1402 C C . VAL A 1 171 ? 4.02 -15.617 -0.062 1 98.75 171 VAL A C 1
ATOM 1404 O O . VAL A 1 171 ? 4.246 -15.859 1.127 1 98.75 171 VAL A O 1
ATOM 1407 N N . GLU A 1 172 ? 3.205 -14.648 -0.492 1 98.81 172 GLU A N 1
ATOM 1408 C CA . GLU A 1 172 ? 2.504 -13.805 0.471 1 98.81 172 GLU A CA 1
ATOM 1409 C C . GLU A 1 172 ? 1.661 -14.648 1.428 1 98.81 172 GLU A C 1
ATOM 1411 O O . GLU A 1 172 ? 1.726 -14.461 2.645 1 98.81 172 GLU A O 1
ATOM 1416 N N . SER A 1 173 ? 0.904 -15.547 0.816 1 98.56 173 SER A N 1
ATOM 1417 C CA . SER A 1 173 ? 0.002 -16.375 1.605 1 98.56 173 SER A CA 1
ATOM 1418 C C . SER A 1 173 ? 0.776 -17.266 2.568 1 98.56 173 SER A C 1
ATOM 1420 O O . SER A 1 173 ? 0.35 -17.484 3.707 1 98.56 173 SER A O 1
ATOM 1422 N N . MET A 1 174 ? 1.875 -17.828 2.137 1 98.69 174 MET A N 1
ATOM 1423 C CA . MET A 1 174 ? 2.719 -18.656 3 1 98.69 174 MET A CA 1
ATOM 1424 C C . MET A 1 174 ? 3.24 -17.844 4.18 1 98.69 174 MET A C 1
ATOM 1426 O O . MET A 1 174 ? 3.209 -18.312 5.32 1 98.69 174 MET A O 1
ATOM 1430 N N . VAL A 1 175 ? 3.693 -16.672 3.922 1 98.81 175 VAL A N 1
ATOM 1431 C CA . VAL A 1 175 ? 4.18 -15.781 4.973 1 98.81 175 VAL A CA 1
ATOM 1432 C C . VAL A 1 175 ? 3.053 -15.477 5.957 1 98.81 175 VAL A C 1
ATOM 1434 O O . VAL A 1 175 ? 3.254 -15.523 7.172 1 98.81 175 VAL A O 1
ATOM 1437 N N . GLY A 1 176 ? 1.856 -15.164 5.414 1 98.75 176 GLY A N 1
ATOM 1438 C CA . GLY A 1 176 ? 0.701 -14.969 6.277 1 98.75 176 GLY A CA 1
ATOM 1439 C C . GLY A 1 176 ? 0.398 -16.156 7.156 1 98.75 176 GLY A C 1
ATOM 1440 O O . GLY A 1 176 ? 0.099 -16 8.344 1 98.75 176 GLY A O 1
ATOM 1441 N N . ALA A 1 177 ? 0.515 -17.344 6.57 1 98.5 177 ALA A N 1
ATOM 1442 C CA . ALA A 1 177 ? 0.259 -18.578 7.309 1 98.5 177 ALA A CA 1
ATOM 1443 C C . ALA A 1 177 ? 1.271 -18.766 8.438 1 98.5 177 ALA A C 1
ATOM 1445 O O . ALA A 1 177 ? 0.905 -19.156 9.547 1 98.5 177 ALA A O 1
ATOM 1446 N N . ILE A 1 178 ? 2.506 -18.531 8.148 1 98.56 178 ILE A N 1
ATOM 1447 C CA . ILE A 1 178 ? 3.553 -18.656 9.156 1 98.56 178 ILE A CA 1
ATOM 1448 C C . ILE A 1 178 ? 3.287 -17.688 10.305 1 98.56 178 ILE A C 1
ATOM 1450 O O . ILE A 1 178 ? 3.379 -18.047 11.477 1 98.56 178 ILE A O 1
ATOM 1454 N N . TYR A 1 179 ? 2.939 -16.469 10 1 98.69 179 TYR A N 1
ATOM 1455 C CA . TYR A 1 179 ? 2.68 -15.453 11.016 1 98.69 179 TYR A CA 1
ATOM 1456 C C . TYR A 1 179 ? 1.508 -15.852 11.906 1 98.69 179 TYR A C 1
ATOM 1458 O O . TYR A 1 179 ? 1.598 -15.789 13.133 1 98.69 179 TYR A O 1
ATOM 1466 N N . ILE A 1 180 ? 0.43 -16.25 11.25 1 98.06 180 ILE A N 1
ATOM 1467 C CA . ILE A 1 180 ? -0.771 -16.609 12 1 98.06 180 ILE A CA 1
ATOM 1468 C C . ILE A 1 180 ? -0.493 -17.828 12.859 1 98.06 180 ILE A C 1
ATOM 1470 O O . ILE A 1 180 ? -0.912 -17.891 14.023 1 98.06 180 ILE A O 1
ATOM 1474 N N . ASP A 1 181 ? 0.219 -18.812 12.32 1 98.19 181 ASP A N 1
ATOM 1475 C CA . ASP A 1 181 ? 0.498 -20.062 13.031 1 98.19 181 ASP A CA 1
ATOM 1476 C C . ASP A 1 181 ? 1.463 -19.828 14.188 1 98.19 181 ASP A C 1
ATOM 1478 O O . ASP A 1 181 ? 1.278 -20.391 15.273 1 98.19 181 ASP A O 1
ATOM 1482 N N . SER A 1 182 ? 2.486 -19.047 13.992 1 97.81 182 SER A N 1
ATOM 1483 C CA . SER A 1 182 ? 3.5 -18.812 15.016 1 97.81 182 SER A CA 1
ATOM 1484 C C . SER A 1 182 ? 3.033 -17.766 16.031 1 97.81 182 SER A C 1
ATOM 1486 O O . SER A 1 182 ? 3.553 -17.703 17.141 1 97.81 182 SER A O 1
ATOM 1488 N N . ASN A 1 183 ? 2.154 -16.891 15.555 1 95.94 183 ASN A N 1
ATOM 1489 C CA . ASN A 1 183 ? 1.694 -15.75 16.344 1 95.94 183 ASN A CA 1
ATOM 1490 C C . ASN A 1 183 ? 2.861 -14.891 16.812 1 95.94 183 ASN A C 1
ATOM 1492 O O . ASN A 1 183 ? 2.855 -14.398 17.953 1 95.94 183 ASN A O 1
ATOM 1496 N N . SER A 1 184 ? 3.838 -14.828 15.984 1 96.94 184 SER A N 1
ATOM 1497 C CA . SER A 1 184 ? 5.051 -14.102 16.328 1 96.94 184 SER A CA 1
ATOM 1498 C C . SER A 1 184 ? 5.641 -13.391 15.117 1 96.94 184 SER A C 1
ATOM 1500 O O . SER A 1 184 ? 6.176 -14.031 14.211 1 96.94 184 SER A O 1
ATOM 1502 N N . ILE A 1 185 ? 5.629 -12.094 15.234 1 97.44 185 ILE A N 1
ATOM 1503 C CA . ILE A 1 185 ? 6.188 -11.305 14.141 1 97.44 185 ILE A CA 1
ATOM 1504 C C . ILE A 1 185 ? 7.707 -11.469 14.109 1 97.44 185 ILE A C 1
ATOM 1506 O O . ILE A 1 185 ? 8.312 -11.477 13.039 1 97.44 185 ILE A O 1
ATOM 1510 N N . ASP A 1 186 ? 8.312 -11.656 15.25 1 96.56 186 ASP A N 1
ATOM 1511 C CA . ASP A 1 186 ? 9.758 -11.852 15.328 1 96.56 186 ASP A CA 1
ATOM 1512 C C . ASP A 1 186 ? 10.172 -13.156 14.656 1 96.56 186 ASP A C 1
ATOM 1514 O O . ASP A 1 186 ? 11.141 -13.18 13.883 1 96.56 186 ASP A O 1
ATOM 1518 N N . THR A 1 187 ? 9.461 -14.211 14.914 1 97.44 187 THR A N 1
ATOM 1519 C CA . THR A 1 187 ? 9.719 -15.492 14.273 1 97.44 187 THR A CA 1
ATOM 1520 C C . THR A 1 187 ? 9.57 -15.383 12.758 1 97.44 187 THR A C 1
ATOM 1522 O O . THR A 1 187 ? 10.414 -15.867 12.008 1 97.44 187 THR A O 1
ATOM 1525 N N . THR A 1 188 ? 8.547 -14.719 12.375 1 98.44 188 THR A N 1
ATOM 1526 C CA . THR A 1 188 ? 8.273 -14.578 10.953 1 98.44 188 THR A CA 1
ATOM 1527 C C . THR A 1 188 ? 9.367 -13.758 10.273 1 98.44 188 THR A C 1
ATOM 1529 O O . THR A 1 188 ? 9.867 -14.141 9.211 1 98.44 188 THR A O 1
ATOM 1532 N N . CYS A 1 189 ? 9.797 -12.664 10.906 1 97.88 189 CYS A N 1
ATOM 1533 C CA . CYS A 1 189 ? 10.836 -11.805 10.344 1 97.88 189 CYS A CA 1
ATOM 1534 C C . CYS A 1 189 ? 12.156 -12.555 10.203 1 97.88 189 CYS A C 1
ATOM 1536 O O . CYS A 1 189 ? 12.867 -12.383 9.219 1 97.88 189 CYS A O 1
ATOM 1538 N N . LYS A 1 190 ? 12.461 -13.359 11.148 1 97.81 190 LYS A N 1
ATOM 1539 C CA . LYS A 1 190 ? 13.688 -14.148 11.086 1 97.81 190 LYS A CA 1
ATOM 1540 C C . LYS A 1 190 ? 13.68 -15.078 9.875 1 97.81 190 LYS A C 1
ATOM 1542 O O . LYS A 1 190 ? 14.695 -15.219 9.195 1 97.81 190 LYS A O 1
ATOM 1547 N N . ILE A 1 191 ? 12.617 -15.648 9.586 1 98.38 191 ILE A N 1
ATOM 1548 C CA . ILE A 1 191 ? 12.461 -16.547 8.445 1 98.38 191 ILE A CA 1
ATOM 1549 C C . ILE A 1 191 ? 12.602 -15.75 7.148 1 98.38 191 ILE A C 1
ATOM 1551 O O . ILE A 1 191 ? 13.266 -16.203 6.211 1 98.38 191 ILE A O 1
ATOM 1555 N N . LEU A 1 192 ? 11.992 -14.562 7.102 1 98.62 192 LEU A N 1
ATOM 1556 C CA . LEU A 1 192 ? 11.969 -13.742 5.895 1 98.62 192 LEU A CA 1
ATOM 1557 C C . LEU A 1 192 ? 13.375 -13.258 5.539 1 98.62 192 LEU A C 1
ATOM 1559 O O . LEU A 1 192 ? 13.703 -13.094 4.363 1 98.62 192 LEU A O 1
ATOM 1563 N N . GLU A 1 193 ? 14.203 -13.086 6.551 1 97.5 193 GLU A N 1
ATOM 1564 C CA . GLU A 1 193 ? 15.57 -12.633 6.336 1 97.5 193 GLU A CA 1
ATOM 1565 C C . GLU A 1 193 ? 16.312 -13.539 5.359 1 97.5 193 GLU A C 1
ATOM 1567 O O . GLU A 1 193 ? 17.047 -13.062 4.488 1 97.5 193 GLU A O 1
ATOM 1572 N N . ASN A 1 194 ? 16.062 -14.812 5.48 1 97 194 ASN A N 1
ATOM 1573 C CA . ASN A 1 194 ? 16.719 -15.781 4.613 1 97 194 ASN A CA 1
ATOM 1574 C C . ASN A 1 194 ? 15.891 -16.078 3.369 1 97 194 ASN A C 1
ATOM 1576 O O . ASN A 1 194 ? 16.438 -16.188 2.266 1 97 194 ASN A O 1
ATOM 1580 N N . LEU A 1 195 ? 14.656 -16.141 3.52 1 98 195 LEU A N 1
ATOM 1581 C CA . LEU A 1 195 ? 13.734 -16.562 2.469 1 98 195 LEU A CA 1
ATOM 1582 C C . LEU A 1 195 ? 13.805 -15.602 1.28 1 98 195 LEU A C 1
ATOM 1584 O O . LEU A 1 195 ? 13.711 -16.031 0.129 1 98 195 LEU A O 1
ATOM 1588 N N . LEU A 1 196 ? 14.016 -14.305 1.525 1 97.94 196 LEU A N 1
ATOM 1589 C CA . LEU A 1 196 ? 13.859 -13.289 0.492 1 97.94 196 LEU A CA 1
ATOM 1590 C C . LEU A 1 196 ? 15.203 -12.93 -0.129 1 97.94 196 LEU A C 1
ATOM 1592 O O . LEU A 1 196 ? 15.281 -12.023 -0.965 1 97.94 196 LEU A O 1
ATOM 1596 N N . GLN A 1 197 ? 16.234 -13.633 0.247 1 96.38 197 GLN A N 1
ATOM 1597 C CA . GLN A 1 197 ? 17.547 -13.375 -0.336 1 96.38 197 GLN A CA 1
ATOM 1598 C C . GLN A 1 197 ? 17.625 -13.898 -1.767 1 96.38 197 GLN A C 1
ATOM 1600 O O . GLN A 1 197 ? 17.016 -14.922 -2.092 1 96.38 197 GLN A O 1
ATOM 1605 N N . PRO A 1 198 ? 18.359 -13.195 -2.557 1 95.69 198 PRO A N 1
ATOM 1606 C CA . PRO A 1 198 ? 19.031 -11.914 -2.373 1 95.69 198 PRO A CA 1
ATOM 1607 C C . PRO A 1 198 ? 18.062 -10.727 -2.406 1 95.69 198 PRO A C 1
ATOM 1609 O O . PRO A 1 198 ? 17.062 -10.766 -3.133 1 95.69 198 PRO A O 1
ATOM 1612 N N . MET A 1 199 ? 18.375 -9.711 -1.695 1 94.94 199 MET A N 1
ATOM 1613 C CA . MET A 1 199 ? 17.562 -8.5 -1.64 1 94.94 199 MET A CA 1
ATOM 1614 C C . MET A 1 199 ? 18.047 -7.469 -2.652 1 94.94 199 MET A C 1
ATOM 1616 O O . MET A 1 199 ? 19.234 -7.414 -2.965 1 94.94 199 MET A O 1
ATOM 1620 N N . ILE A 1 200 ? 17.141 -6.754 -3.111 1 96.12 200 ILE A N 1
ATOM 1621 C CA . ILE A 1 200 ? 17.484 -5.602 -3.936 1 96.12 200 ILE A CA 1
ATOM 1622 C C . ILE A 1 200 ? 18.031 -4.48 -3.053 1 96.12 200 ILE A C 1
ATOM 1624 O O . ILE A 1 200 ? 17.422 -4.133 -2.037 1 96.12 200 ILE A O 1
ATOM 1628 N N . THR A 1 201 ? 19.172 -3.973 -3.408 1 96.31 201 THR A N 1
ATOM 1629 C CA . THR A 1 201 ? 19.828 -2.9 -2.664 1 96.31 201 THR A CA 1
ATOM 1630 C C . THR A 1 201 ? 19.719 -1.575 -3.414 1 96.31 201 THR A C 1
ATOM 1632 O O . THR A 1 201 ? 19.359 -1.552 -4.594 1 96.31 201 THR A O 1
ATOM 1635 N N . PRO A 1 202 ? 19.984 -0.482 -2.695 1 94.75 202 PRO A N 1
ATOM 1636 C CA . PRO A 1 202 ? 19.922 0.817 -3.369 1 94.75 202 PRO A CA 1
ATOM 1637 C C . PRO A 1 202 ? 20.844 0.897 -4.582 1 94.75 202 PRO A C 1
ATOM 1639 O O . PRO A 1 202 ? 20.516 1.553 -5.574 1 94.75 202 PRO A O 1
ATOM 1642 N N . SER A 1 203 ? 21.922 0.233 -4.602 1 91.88 203 SER A N 1
ATOM 1643 C CA . SER A 1 203 ? 22.922 0.324 -5.66 1 91.88 203 SER A CA 1
ATOM 1644 C C . SER A 1 203 ? 22.438 -0.361 -6.938 1 91.88 203 SER A C 1
ATOM 1646 O O . SER A 1 203 ? 22.875 -0.017 -8.039 1 91.88 203 SER A O 1
ATOM 1648 N N . ILE A 1 204 ? 21.531 -1.281 -6.828 1 89.31 204 ILE A N 1
ATOM 1649 C CA . ILE A 1 204 ? 21.094 -2.012 -8.008 1 89.31 204 ILE A CA 1
ATOM 1650 C C . ILE A 1 204 ? 19.625 -1.663 -8.305 1 89.31 204 ILE A C 1
ATOM 1652 O O . ILE A 1 204 ? 19 -2.264 -9.18 1 89.31 204 ILE A O 1
ATOM 1656 N N . LEU A 1 205 ? 19.125 -0.772 -7.5 1 89.12 205 LEU A N 1
ATOM 1657 C CA . LEU A 1 205 ? 17.766 -0.295 -7.746 1 89.12 205 LEU A CA 1
ATOM 1658 C C . LEU A 1 205 ? 17.719 0.595 -8.984 1 89.12 205 LEU A C 1
ATOM 1660 O O . LEU A 1 205 ? 18.375 1.639 -9.031 1 89.12 205 LEU A O 1
ATOM 1664 N N . HIS A 1 206 ? 17.031 0.094 -9.977 1 85.38 206 HIS A N 1
ATOM 1665 C CA . HIS A 1 206 ? 16.875 0.867 -11.203 1 85.38 206 HIS A CA 1
ATOM 1666 C C . HIS A 1 206 ? 15.555 1.623 -11.211 1 85.38 206 HIS A C 1
ATOM 1668 O O . HIS A 1 206 ? 14.555 1.142 -10.672 1 85.38 206 HIS A O 1
ATOM 1674 N N . ALA A 1 207 ? 15.633 2.764 -11.805 1 86.81 207 ALA A N 1
ATOM 1675 C CA . ALA A 1 207 ? 14.391 3.516 -11.984 1 86.81 207 ALA A CA 1
ATOM 1676 C C . ALA A 1 207 ? 13.469 2.826 -12.984 1 86.81 207 ALA A C 1
ATOM 1678 O O . ALA A 1 207 ? 13.938 2.162 -13.914 1 86.81 207 ALA A O 1
ATOM 1679 N N . HIS A 1 208 ? 12.242 2.939 -12.711 1 91.31 208 HIS A N 1
ATOM 1680 C CA . HIS A 1 208 ? 11.242 2.398 -13.625 1 91.31 208 HIS A CA 1
ATOM 1681 C C . HIS A 1 208 ? 11.359 3.043 -15.008 1 91.31 208 HIS A C 1
ATOM 1683 O O . HIS A 1 208 ? 11.57 4.25 -15.117 1 91.31 208 HIS A O 1
ATOM 1689 N N . PRO A 1 209 ? 11.148 2.299 -16.016 1 92.06 209 PRO A N 1
ATOM 1690 C CA . PRO A 1 209 ? 11.359 2.793 -17.375 1 92.06 209 PRO A CA 1
ATOM 1691 C C . PRO A 1 209 ? 10.516 4.027 -17.688 1 92.06 209 PRO A C 1
ATOM 1693 O O . PRO A 1 209 ? 11 4.957 -18.344 1 92.06 209 PRO A O 1
ATOM 1696 N N . VAL A 1 210 ? 9.312 4.016 -17.219 1 92.75 210 VAL A N 1
ATOM 1697 C CA . VAL A 1 210 ? 8.422 5.141 -17.5 1 92.75 210 VAL A CA 1
ATOM 1698 C C . VAL A 1 210 ? 8.953 6.398 -16.812 1 92.75 210 VAL A C 1
ATOM 1700 O O . VAL A 1 210 ? 8.953 7.48 -17.406 1 92.75 210 VAL A O 1
ATOM 1703 N N . THR A 1 211 ? 9.398 6.18 -15.648 1 91.56 211 THR A N 1
ATOM 1704 C CA . THR A 1 211 ? 9.984 7.289 -14.906 1 91.56 211 THR A CA 1
ATOM 1705 C C . THR A 1 211 ? 11.234 7.812 -15.609 1 91.56 211 THR A C 1
ATOM 1707 O O . THR A 1 211 ? 11.406 9.023 -15.773 1 91.56 211 THR A O 1
ATOM 1710 N N . MET A 1 212 ? 12.047 6.934 -16 1 92.25 212 MET A N 1
ATOM 1711 C CA . MET A 1 212 ? 13.266 7.293 -16.719 1 92.25 212 MET A CA 1
ATOM 1712 C C . MET A 1 212 ? 12.945 8.086 -17.969 1 92.25 212 MET A C 1
ATOM 1714 O O . MET A 1 212 ? 13.586 9.109 -18.25 1 92.25 212 MET A O 1
ATOM 1718 N N . LEU A 1 213 ? 12 7.621 -18.688 1 93.69 213 LEU A N 1
ATOM 1719 C CA . LEU A 1 213 ? 11.602 8.258 -19.938 1 93.69 213 LEU A CA 1
ATOM 1720 C C . LEU A 1 213 ? 11.086 9.672 -19.688 1 93.69 213 LEU A C 1
ATOM 1722 O O . LEU A 1 213 ? 11.5 10.617 -20.344 1 93.69 213 LEU A O 1
ATOM 1726 N N . TYR A 1 214 ? 10.234 9.789 -18.703 1 92.88 214 TYR A N 1
ATOM 1727 C CA . TYR A 1 214 ? 9.656 11.086 -18.391 1 92.88 214 TYR A CA 1
ATOM 1728 C C . TYR A 1 214 ? 10.734 12.07 -17.938 1 92.88 214 TYR A C 1
ATOM 1730 O O . TYR A 1 214 ? 10.75 13.227 -18.359 1 92.88 214 TYR A O 1
ATOM 1738 N N . GLU A 1 215 ? 11.617 11.578 -17.109 1 92.31 215 GLU A N 1
ATOM 1739 C CA . GLU A 1 215 ? 12.672 12.43 -16.578 1 92.31 215 GLU A CA 1
ATOM 1740 C C . GLU A 1 215 ? 13.594 12.938 -17.688 1 92.31 215 GLU A C 1
ATOM 1742 O O . GLU A 1 215 ? 13.945 14.117 -17.719 1 92.31 215 GLU A O 1
ATOM 1747 N N . ILE A 1 216 ? 13.984 12.062 -18.578 1 92.12 216 ILE A N 1
ATOM 1748 C CA . ILE A 1 216 ? 14.898 12.445 -19.641 1 92.12 216 ILE A CA 1
ATOM 1749 C C . ILE A 1 216 ? 14.203 13.406 -20.609 1 92.12 216 ILE A C 1
ATOM 1751 O O . ILE A 1 216 ? 14.828 14.328 -21.125 1 92.12 216 ILE A O 1
ATOM 1755 N N . CYS A 1 217 ? 12.922 13.203 -20.828 1 92.94 217 CYS A N 1
ATOM 1756 C CA . CYS A 1 217 ? 12.164 14.094 -21.703 1 92.94 217 CYS A CA 1
ATOM 1757 C C . CYS A 1 217 ? 12.039 15.484 -21.078 1 92.94 217 CYS A C 1
ATOM 1759 O O . CYS A 1 217 ? 12.195 16.484 -21.766 1 92.94 217 CYS A O 1
ATOM 1761 N N . GLN A 1 218 ? 11.742 15.516 -19.859 1 92.88 218 GLN A N 1
ATOM 1762 C CA . GLN A 1 218 ? 11.625 16.781 -19.141 1 92.88 218 GLN A CA 1
ATOM 1763 C C . GLN A 1 218 ? 12.953 17.531 -19.141 1 92.88 218 GLN A C 1
ATOM 1765 O O . GLN A 1 218 ? 12.992 18.734 -19.391 1 92.88 218 GLN A O 1
ATOM 1770 N N . LYS A 1 219 ? 13.969 16.859 -18.797 1 92.62 219 LYS A N 1
ATOM 1771 C CA . LYS A 1 219 ? 15.305 17.438 -18.734 1 92.62 219 LYS A CA 1
ATOM 1772 C C . LYS A 1 219 ? 15.703 18.047 -20.078 1 92.62 219 LYS A C 1
ATOM 1774 O O . LYS A 1 219 ? 16.375 19.078 -20.125 1 92.62 219 LYS A O 1
ATOM 1779 N N . ASN A 1 220 ? 15.32 17.438 -21.109 1 91.31 220 ASN A N 1
ATOM 1780 C CA . ASN A 1 220 ? 15.75 17.875 -22.438 1 91.31 220 ASN A CA 1
ATOM 1781 C C . ASN A 1 220 ? 14.656 18.656 -23.156 1 91.31 220 ASN A C 1
ATOM 1783 O O . ASN A 1 220 ? 14.781 18.953 -24.344 1 91.31 220 ASN A O 1
ATOM 1787 N N . LYS A 1 221 ? 13.5 18.828 -22.469 1 91.12 221 LYS A N 1
ATOM 1788 C CA . LYS A 1 221 ? 12.391 19.656 -22.938 1 91.12 221 LYS A CA 1
ATOM 1789 C C . LYS A 1 221 ? 11.805 19.109 -24.234 1 91.12 221 LYS A C 1
ATOM 1791 O O . LYS A 1 221 ? 11.609 19.859 -25.188 1 91.12 221 LYS A O 1
ATOM 1796 N N . VAL A 1 222 ? 11.758 17.922 -24.328 1 89.12 222 VAL A N 1
ATOM 1797 C CA . VAL A 1 222 ? 11.141 17.281 -25.484 1 89.12 222 VAL A CA 1
ATOM 1798 C C . VAL A 1 222 ? 9.719 16.844 -25.141 1 89.12 222 VAL A C 1
ATOM 1800 O O . VAL A 1 222 ? 9.43 16.469 -24.016 1 89.12 222 VAL A O 1
ATOM 1803 N N . LYS A 1 223 ? 8.891 16.953 -26.125 1 91.31 223 LYS A N 1
ATOM 1804 C CA . LYS A 1 223 ? 7.484 16.609 -25.938 1 91.31 223 LYS A CA 1
ATOM 1805 C C . LYS A 1 223 ? 7.254 15.117 -26.125 1 91.31 223 LYS A C 1
ATOM 1807 O O . LYS A 1 223 ? 7.688 14.531 -27.109 1 91.31 223 LYS A O 1
ATOM 1812 N N . LEU A 1 224 ? 6.594 14.523 -25.141 1 93 224 LEU A N 1
ATOM 1813 C CA . LEU A 1 224 ? 6.32 13.094 -25.156 1 93 224 LEU A CA 1
ATOM 1814 C C . LEU A 1 224 ? 4.836 12.82 -25.375 1 93 224 LEU A C 1
ATOM 1816 O O . LEU A 1 224 ? 3.984 13.438 -24.734 1 93 224 LEU A O 1
ATOM 1820 N N . GLU A 1 225 ? 4.613 12 -26.328 1 93.31 225 GLU A N 1
ATOM 1821 C CA . GLU A 1 225 ? 3.25 11.555 -26.594 1 93.31 225 GLU A CA 1
ATOM 1822 C C . GLU A 1 225 ? 3.172 10.031 -26.656 1 93.31 225 GLU A C 1
ATOM 1824 O O . GLU A 1 225 ? 4.148 9.367 -27.016 1 93.31 225 GLU A O 1
ATOM 1829 N N . THR A 1 226 ? 1.999 9.523 -26.219 1 93.38 226 THR A N 1
ATOM 1830 C CA . THR A 1 226 ? 1.813 8.078 -26.25 1 93.38 226 THR A CA 1
ATOM 1831 C C . THR A 1 226 ? 0.728 7.68 -27.234 1 93.38 226 THR A C 1
ATOM 1833 O O . THR A 1 226 ? -0.322 8.32 -27.312 1 93.38 226 THR A O 1
ATOM 1836 N N . LYS A 1 227 ? 0.967 6.797 -28.125 1 92.19 227 LYS A N 1
ATOM 1837 C CA . LYS A 1 227 ? -0.013 6.141 -28.984 1 92.19 227 LYS A CA 1
ATOM 1838 C C . LYS A 1 227 ? -0.314 4.727 -28.5 1 92.19 227 LYS A C 1
ATOM 1840 O O . LYS A 1 227 ? 0.507 3.822 -28.656 1 92.19 227 LYS A O 1
ATOM 1845 N N . ASP A 1 228 ? -1.445 4.566 -27.969 1 92.44 228 ASP A N 1
ATOM 1846 C CA . ASP A 1 228 ? -1.843 3.295 -27.359 1 92.44 228 ASP A CA 1
ATOM 1847 C C . ASP A 1 228 ? -2.635 2.443 -28.359 1 92.44 228 ASP A C 1
ATOM 1849 O O . ASP A 1 228 ? -3.84 2.645 -28.531 1 92.44 228 ASP A O 1
ATOM 1853 N N . LEU A 1 229 ? -2.07 1.454 -28.953 1 92.44 229 LEU A N 1
ATOM 1854 C CA . LEU A 1 229 ? -2.676 0.55 -29.922 1 92.44 229 LEU A CA 1
ATOM 1855 C C . LEU A 1 229 ? -2.809 -0.856 -29.344 1 92.44 229 LEU A C 1
ATOM 1857 O O . LEU A 1 229 ? -2.879 -1.833 -30.094 1 92.44 229 LEU A O 1
ATOM 1861 N N . TRP A 1 230 ? -2.771 -0.981 -28.094 1 92.56 230 TRP A N 1
ATOM 1862 C CA . TRP A 1 230 ? -2.654 -2.283 -27.453 1 92.56 230 TRP A CA 1
ATOM 1863 C C . TRP A 1 230 ? -3.875 -3.15 -27.734 1 92.56 230 TRP A C 1
ATOM 1865 O O . TRP A 1 230 ? -3.746 -4.352 -27.984 1 92.56 230 TRP A O 1
ATOM 1875 N N . GLU A 1 231 ? -5.039 -2.594 -27.719 1 92.81 231 GLU A N 1
ATOM 1876 C CA . GLU A 1 231 ? -6.258 -3.365 -27.938 1 92.81 231 GLU A CA 1
ATOM 1877 C C . GLU A 1 231 ? -6.273 -3.996 -29.328 1 92.81 231 GLU A C 1
ATOM 1879 O O . GLU A 1 231 ? -6.754 -5.117 -29.5 1 92.81 231 GLU A O 1
ATOM 1884 N N . GLU A 1 232 ? -5.691 -3.318 -30.234 1 92.5 232 GLU A N 1
ATOM 1885 C CA . GLU A 1 232 ? -5.703 -3.779 -31.625 1 92.5 232 GLU A CA 1
ATOM 1886 C C . GLU A 1 232 ? -4.523 -4.711 -31.906 1 92.5 232 GLU A C 1
ATOM 1888 O O . GLU A 1 232 ? -4.703 -5.805 -32.438 1 92.5 232 GLU A O 1
ATOM 1893 N N . THR A 1 233 ? -3.377 -4.285 -31.484 1 93.19 233 THR A N 1
ATOM 1894 C CA . THR A 1 233 ? -2.189 -5.004 -31.938 1 93.19 233 THR A CA 1
ATOM 1895 C C . THR A 1 233 ? -1.336 -5.438 -30.75 1 93.19 233 THR A C 1
ATOM 1897 O O . THR A 1 233 ? -0.347 -6.152 -30.906 1 93.19 233 THR A O 1
ATOM 1900 N N . GLY A 1 234 ? -1.67 -5.051 -29.5 1 93.81 234 GLY A N 1
ATOM 1901 C CA . GLY A 1 234 ? -0.85 -5.355 -28.344 1 93.81 234 GLY A CA 1
ATOM 1902 C C . GLY A 1 234 ? 0.371 -4.461 -28.219 1 93.81 234 GLY A C 1
ATOM 1903 O O . GLY A 1 234 ? 1.294 -4.762 -27.453 1 93.81 234 GLY A O 1
ATOM 1904 N N . GLU A 1 235 ? 0.28 -3.346 -29 1 94.88 235 GLU A N 1
ATOM 1905 C CA . GLU A 1 235 ? 1.468 -2.498 -29.078 1 94.88 235 GLU A CA 1
ATOM 1906 C C . GLU A 1 235 ? 1.212 -1.132 -28.453 1 94.88 235 GLU A C 1
ATOM 1908 O O . GLU A 1 235 ? 0.083 -0.636 -28.469 1 94.88 235 GLU A O 1
ATOM 1913 N N . ILE A 1 236 ? 2.279 -0.566 -27.828 1 96.25 236 ILE A N 1
ATOM 1914 C CA . ILE A 1 236 ? 2.299 0.815 -27.359 1 96.25 236 ILE A CA 1
ATOM 1915 C C . ILE A 1 236 ? 3.5 1.545 -27.953 1 96.25 236 ILE A C 1
ATOM 1917 O O . ILE A 1 236 ? 4.582 0.966 -28.094 1 96.25 236 ILE A O 1
ATOM 1921 N N . VAL A 1 237 ? 3.199 2.77 -28.344 1 95.5 237 VAL A N 1
ATOM 1922 C CA . VAL A 1 237 ? 4.262 3.541 -29 1 95.5 237 VAL A CA 1
ATOM 1923 C C . VAL A 1 237 ? 4.406 4.895 -28.297 1 95.5 237 VAL A C 1
ATOM 1925 O O . VAL A 1 237 ? 3.406 5.531 -27.953 1 95.5 237 VAL A O 1
ATOM 1928 N N . PHE A 1 238 ? 5.645 5.25 -28.047 1 95.69 238 PHE A N 1
ATOM 1929 C CA . PHE A 1 238 ? 5.941 6.594 -27.562 1 95.69 238 PHE A CA 1
ATOM 1930 C C . PHE A 1 238 ? 6.508 7.457 -28.688 1 95.69 238 PHE A C 1
ATOM 1932 O O . PHE A 1 238 ? 7.383 7.016 -29.438 1 95.69 238 PHE A O 1
ATOM 1939 N N . VAL A 1 239 ? 5.949 8.656 -2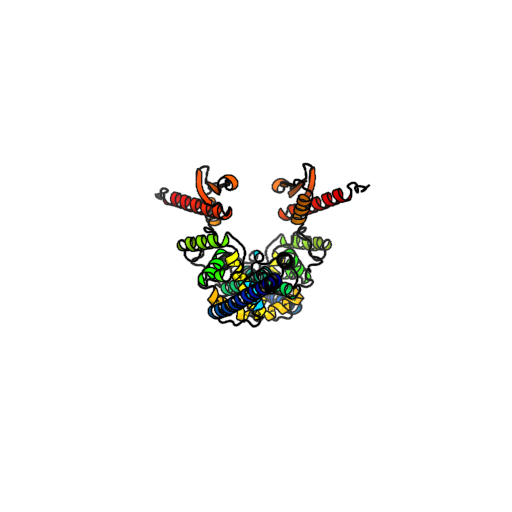8.797 1 93 239 VAL A N 1
ATOM 1940 C CA . VAL A 1 239 ? 6.355 9.633 -29.797 1 93 239 VAL A CA 1
ATOM 1941 C C . VAL A 1 239 ? 7.023 10.828 -29.125 1 93 239 VAL A C 1
ATOM 1943 O O . VAL A 1 239 ? 6.477 11.398 -28.188 1 93 239 VAL A O 1
ATOM 1946 N N . VAL A 1 240 ? 8.188 11.055 -29.625 1 89.75 240 VAL A N 1
ATOM 1947 C CA . VAL A 1 240 ? 8.93 12.188 -29.078 1 89.75 240 VAL A CA 1
ATOM 1948 C C . VAL A 1 240 ? 9.156 13.234 -30.172 1 89.75 240 VAL A C 1
ATOM 1950 O O . VAL A 1 240 ? 9.766 12.945 -31.203 1 89.75 240 VAL A O 1
ATOM 1953 N N . ASP A 1 241 ? 8.672 14.406 -29.812 1 87.5 241 ASP A N 1
ATOM 1954 C CA . ASP A 1 241 ? 8.781 15.508 -30.766 1 87.5 241 ASP A CA 1
ATOM 1955 C C . ASP A 1 241 ? 8.312 15.086 -32.156 1 87.5 241 ASP A C 1
ATOM 1957 O O . ASP A 1 241 ? 9 15.312 -33.156 1 87.5 241 ASP A O 1
ATOM 1961 N N . GLY A 1 242 ? 7.234 14.312 -32.125 1 84.56 242 GLY A N 1
ATOM 1962 C CA . GLY A 1 242 ? 6.57 13.961 -33.375 1 84.56 242 GLY A CA 1
ATOM 1963 C C . GLY A 1 242 ? 7.168 12.734 -34.062 1 84.56 242 GLY A C 1
ATOM 1964 O O . GLY A 1 242 ? 6.625 12.234 -35.031 1 84.56 242 GLY A O 1
ATOM 1965 N N . GLU A 1 243 ? 8.312 12.258 -33.531 1 86.81 243 GLU A N 1
ATOM 1966 C CA . GLU A 1 243 ? 8.961 11.078 -34.094 1 86.81 243 GLU A CA 1
ATOM 1967 C C . GLU A 1 243 ? 8.734 9.844 -33.25 1 86.81 243 GLU A C 1
ATOM 1969 O O . GLU A 1 243 ? 8.789 9.93 -32 1 86.81 243 GLU A O 1
ATOM 1974 N N . PHE A 1 244 ? 8.508 8.852 -33.969 1 81.69 244 PHE A N 1
ATOM 1975 C CA . PHE A 1 244 ? 8.375 7.574 -33.281 1 81.69 244 PHE A CA 1
ATOM 1976 C C . PHE A 1 244 ? 9.711 7.148 -32.688 1 81.69 244 PHE A C 1
ATOM 1978 O O . PHE A 1 244 ? 10.711 7.023 -33.375 1 81.69 244 PHE A O 1
ATOM 1985 N N . VAL A 1 245 ? 9.672 6.895 -31.391 1 83.69 245 VAL A N 1
ATOM 1986 C CA . VAL A 1 245 ? 10.945 6.645 -30.734 1 83.69 245 VAL A CA 1
ATOM 1987 C C . VAL A 1 245 ? 10.906 5.301 -30.016 1 83.69 245 VAL A C 1
ATOM 1989 O O . VAL A 1 245 ? 11.805 4.477 -30.172 1 83.69 245 VAL A O 1
ATOM 1992 N N . GLY A 1 246 ? 9.875 5.023 -29.297 1 92.38 246 GLY A N 1
ATOM 1993 C CA . GLY A 1 246 ? 9.836 3.801 -28.516 1 92.38 246 GLY A CA 1
ATOM 1994 C C . GLY A 1 246 ? 8.68 2.893 -28.875 1 92.38 246 GLY A C 1
ATOM 1995 O O . GLY A 1 246 ? 7.57 3.367 -29.141 1 92.38 246 GLY A O 1
ATOM 1996 N N . HIS A 1 247 ? 9.039 1.646 -28.891 1 94.19 247 HIS A N 1
ATOM 1997 C CA . HIS A 1 247 ? 8.055 0.632 -29.25 1 94.19 247 HIS A CA 1
ATOM 1998 C C . HIS A 1 247 ? 8.109 -0.556 -28.297 1 94.19 247 HIS A C 1
ATOM 2000 O O . HIS A 1 247 ? 9.195 -0.986 -27.906 1 94.19 247 HIS A O 1
ATOM 2006 N N . GLY A 1 248 ? 6.891 -0.996 -27.875 1 94.38 248 GLY A N 1
ATOM 2007 C CA . GLY A 1 248 ? 6.77 -2.184 -27.031 1 94.38 248 GLY A CA 1
ATOM 2008 C C . GLY A 1 248 ? 5.547 -3.021 -27.375 1 94.38 248 GLY A C 1
ATOM 2009 O O . GLY A 1 248 ? 4.484 -2.482 -27.672 1 94.38 248 GLY A O 1
ATOM 2010 N N . LYS A 1 249 ? 5.789 -4.297 -27.406 1 94 249 LYS A N 1
ATOM 2011 C CA . LYS A 1 249 ? 4.699 -5.223 -27.719 1 94 249 LYS A CA 1
ATOM 2012 C C . LYS A 1 249 ? 4.602 -6.328 -26.672 1 94 249 LYS A C 1
ATOM 2014 O O . LYS A 1 249 ? 5.609 -6.938 -26.312 1 94 249 LYS A O 1
ATOM 2019 N N . PHE A 1 250 ? 3.422 -6.512 -26.203 1 93.19 250 PHE A N 1
ATOM 2020 C CA . PHE A 1 250 ? 3.102 -7.605 -25.297 1 93.19 250 PHE A CA 1
ATOM 2021 C C . PHE A 1 250 ? 1.594 -7.777 -25.172 1 93.19 250 PHE A C 1
ATOM 2023 O O . PHE A 1 250 ? 0.931 -7.008 -24.469 1 93.19 250 PHE A O 1
ATOM 2030 N N . ARG A 1 251 ? 1.056 -8.758 -25.562 1 89.75 251 ARG A N 1
ATOM 2031 C CA . ARG A 1 251 ? -0.387 -8.922 -25.703 1 89.75 251 ARG A CA 1
ATOM 2032 C C . ARG A 1 251 ? -1.022 -9.328 -24.375 1 89.75 251 ARG A C 1
ATOM 2034 O O . ARG A 1 251 ? -2.18 -8.992 -24.109 1 89.75 251 ARG A O 1
ATOM 2041 N N . ALA A 1 252 ? -0.282 -10.008 -23.656 1 87 252 ALA A N 1
ATOM 2042 C CA . ALA A 1 252 ? -0.86 -10.57 -22.438 1 87 252 ALA A CA 1
ATOM 2043 C C . ALA A 1 252 ? -1.163 -9.484 -21.422 1 87 252 ALA A C 1
ATOM 2045 O O . ALA A 1 252 ? -2.08 -9.625 -20.609 1 87 252 ALA A O 1
ATOM 2046 N N . LYS A 1 253 ? -0.376 -8.422 -21.469 1 91.69 253 LYS A N 1
ATOM 2047 C CA . LYS A 1 253 ? -0.549 -7.371 -20.469 1 91.69 253 LYS A CA 1
ATOM 2048 C C . LYS A 1 253 ? -0.153 -6.008 -21.031 1 91.69 253 LYS A C 1
ATOM 2050 O O . LYS A 1 253 ? 1.018 -5.777 -21.328 1 91.69 253 LYS A O 1
ATOM 2055 N N . ARG A 1 254 ? -1.083 -5.086 -21 1 93.75 254 ARG A N 1
ATOM 2056 C CA . ARG A 1 254 ? -0.926 -3.744 -21.547 1 93.75 254 ARG A CA 1
ATOM 2057 C C . ARG A 1 254 ? 0.226 -3.006 -20.875 1 93.75 254 ARG A C 1
ATOM 2059 O O . ARG A 1 254 ? 1.018 -2.34 -21.547 1 93.75 254 ARG A O 1
ATOM 2066 N N . GLN A 1 255 ? 0.35 -3.162 -19.625 1 93.69 255 GLN A N 1
ATOM 2067 C CA . GLN A 1 255 ? 1.352 -2.436 -18.844 1 93.69 255 GLN A CA 1
ATOM 2068 C C . GLN A 1 255 ? 2.764 -2.854 -19.25 1 93.69 255 GLN A C 1
ATOM 2070 O O . GLN A 1 255 ? 3.668 -2.018 -19.312 1 93.69 255 GLN A O 1
ATOM 2075 N N . VAL A 1 256 ? 2.924 -4.07 -19.422 1 93.62 256 VAL A N 1
ATOM 2076 C CA . VAL A 1 256 ? 4.238 -4.566 -19.828 1 93.62 256 VAL A CA 1
ATOM 2077 C C . VAL A 1 256 ? 4.629 -3.977 -21.172 1 93.62 256 VAL A C 1
ATOM 2079 O O . VAL A 1 256 ? 5.77 -3.559 -21.375 1 93.62 256 VAL A O 1
ATOM 2082 N N . ALA A 1 257 ? 3.682 -3.932 -22.062 1 95.38 257 ALA A N 1
ATOM 2083 C CA . ALA A 1 257 ? 3.918 -3.303 -23.359 1 95.38 257 ALA A CA 1
ATOM 2084 C C . ALA A 1 257 ? 4.344 -1.847 -23.188 1 95.38 257 ALA A C 1
ATOM 2086 O O . ALA A 1 257 ? 5.27 -1.383 -23.859 1 95.38 257 ALA A O 1
ATOM 2087 N N . LYS A 1 258 ? 3.707 -1.225 -22.344 1 96 258 LYS A N 1
ATOM 2088 C CA . LYS A 1 258 ? 4.016 0.177 -22.062 1 96 258 LYS A CA 1
ATOM 2089 C C . LYS A 1 258 ? 5.43 0.331 -21.516 1 96 258 LYS A C 1
ATOM 2091 O O . LYS A 1 258 ? 6.172 1.223 -21.922 1 96 258 LYS A O 1
ATOM 2096 N N . PHE A 1 259 ? 5.816 -0.541 -20.594 1 95.69 259 PHE A N 1
ATOM 2097 C CA . PHE A 1 259 ? 7.137 -0.469 -19.969 1 95.69 259 PHE A CA 1
ATOM 2098 C C . PHE A 1 259 ? 8.234 -0.759 -21 1 95.69 259 PHE A C 1
ATOM 2100 O O . PHE A 1 259 ? 9.258 -0.081 -21.016 1 95.69 259 PHE A O 1
ATOM 2107 N N . ARG A 1 260 ? 7.98 -1.664 -21.781 1 95.31 260 ARG A N 1
ATOM 2108 C CA . ARG A 1 260 ? 8.945 -2.006 -22.828 1 95.31 260 ARG A CA 1
ATOM 2109 C C . ARG A 1 260 ? 9.094 -0.863 -23.828 1 95.31 260 ARG A C 1
ATOM 2111 O O . ARG A 1 260 ? 10.203 -0.564 -24.266 1 95.31 260 ARG A O 1
ATOM 2118 N N . ALA A 1 261 ? 7.988 -0.26 -24.141 1 96.25 261 ALA A N 1
ATOM 2119 C CA . ALA A 1 261 ? 8.031 0.894 -25.031 1 96.25 261 ALA A CA 1
ATOM 2120 C C . ALA A 1 261 ? 8.82 2.043 -24.422 1 96.25 261 ALA A C 1
ATOM 2122 O O . ALA A 1 261 ? 9.617 2.691 -25.094 1 96.25 261 ALA A O 1
ATOM 2123 N N . ALA A 1 262 ? 8.547 2.209 -23.172 1 95.75 262 ALA A N 1
ATOM 2124 C CA . ALA A 1 262 ? 9.242 3.275 -22.469 1 95.75 262 ALA A CA 1
ATOM 2125 C C . ALA A 1 262 ? 10.742 3 -22.406 1 95.75 262 ALA A C 1
ATOM 2127 O O . ALA A 1 262 ? 11.555 3.908 -22.594 1 95.75 262 ALA A O 1
ATOM 2128 N N . TYR A 1 263 ? 11.07 1.83 -22.109 1 95 263 TYR A N 1
ATOM 2129 C CA . TYR A 1 263 ? 12.469 1.412 -22.062 1 95 263 TYR A CA 1
ATOM 2130 C C . TYR A 1 263 ? 13.156 1.65 -23.406 1 95 263 TYR A C 1
ATOM 2132 O O . TYR A 1 263 ? 14.266 2.193 -23.453 1 95 263 TYR A O 1
ATOM 2140 N N . ASP A 1 264 ? 12.531 1.278 -24.422 1 95.06 264 ASP A N 1
ATOM 2141 C CA . ASP A 1 264 ? 13.039 1.467 -25.781 1 95.06 264 ASP A CA 1
ATOM 2142 C C . ASP A 1 264 ? 13.219 2.949 -26.094 1 95.06 264 ASP A C 1
ATOM 2144 O O . ASP A 1 264 ? 14.266 3.361 -26.594 1 95.06 264 ASP A O 1
ATOM 2148 N N . ALA A 1 265 ? 12.219 3.676 -25.797 1 94.88 265 ALA A N 1
ATOM 2149 C CA . ALA A 1 265 ? 12.258 5.113 -26.062 1 94.88 265 ALA A CA 1
ATOM 2150 C C . ALA A 1 265 ? 13.391 5.785 -25.281 1 94.88 265 ALA A C 1
ATOM 2152 O O . ALA A 1 265 ? 14.125 6.602 -25.844 1 94.88 265 ALA A O 1
ATOM 2153 N N . TYR A 1 266 ? 13.5 5.414 -24.047 1 93.88 266 TYR A N 1
ATOM 2154 C CA . TYR A 1 266 ? 14.531 5.988 -23.188 1 93.88 266 TYR A CA 1
ATOM 2155 C C . TYR A 1 266 ? 15.922 5.762 -23.781 1 93.88 266 TYR A C 1
ATOM 2157 O O . TYR A 1 266 ? 16.719 6.695 -23.875 1 93.88 266 TYR A O 1
ATOM 2165 N N . HIS A 1 267 ? 16.219 4.586 -24.141 1 92.5 267 HIS A N 1
ATOM 2166 C CA . HIS A 1 267 ? 17.562 4.246 -24.625 1 92.5 267 HIS A CA 1
ATOM 2167 C C . HIS A 1 267 ? 17.828 4.883 -25.984 1 92.5 267 HIS A C 1
ATOM 2169 O O . HIS A 1 267 ? 18.969 5.254 -26.281 1 92.5 267 HIS A O 1
ATOM 2175 N N . LYS A 1 268 ? 16.828 5.051 -26.75 1 91.88 268 LYS A N 1
ATOM 2176 C CA . LYS A 1 268 ? 17 5.723 -28.031 1 91.88 268 LYS A CA 1
ATOM 2177 C C . LYS A 1 268 ? 17.297 7.207 -27.844 1 91.88 268 LYS A C 1
ATOM 2179 O O . LYS A 1 268 ? 18.125 7.773 -28.547 1 91.88 268 LYS A O 1
ATOM 2184 N N . ILE A 1 269 ? 16.609 7.754 -26.922 1 90.88 269 ILE A N 1
ATOM 2185 C CA . ILE A 1 269 ? 16.859 9.156 -26.625 1 90.88 269 ILE A CA 1
ATOM 2186 C C . ILE A 1 269 ? 18.281 9.32 -26.078 1 90.88 269 ILE A C 1
ATOM 2188 O O . ILE A 1 269 ? 19 10.234 -26.469 1 90.88 269 ILE A O 1
ATOM 2192 N N . LEU A 1 270 ? 18.641 8.406 -25.203 1 89.31 270 LEU A N 1
ATOM 2193 C CA . LEU A 1 270 ? 19.969 8.445 -24.625 1 89.31 270 LEU A CA 1
ATOM 2194 C C . LEU A 1 270 ? 21.047 8.344 -25.703 1 89.31 270 LEU A C 1
ATOM 2196 O O . LEU A 1 270 ? 22.062 9.047 -25.641 1 89.31 270 LEU A O 1
ATOM 2200 N N . ARG A 1 271 ? 20.812 7.508 -26.625 1 89.31 271 ARG A N 1
ATOM 2201 C CA . ARG A 1 271 ? 21.766 7.324 -27.719 1 89.31 271 ARG A CA 1
ATOM 2202 C C . ARG A 1 271 ? 21.859 8.586 -28.578 1 89.31 271 ARG A C 1
ATOM 2204 O O . ARG A 1 271 ? 22.953 8.969 -29 1 89.31 271 ARG A O 1
ATOM 2211 N N . LYS A 1 272 ? 20.781 9.203 -28.797 1 85.44 272 LYS A N 1
ATOM 2212 C CA . LYS A 1 272 ? 20.75 10.422 -29.594 1 85.44 272 LYS A CA 1
ATOM 2213 C C . LYS A 1 272 ? 21.484 11.562 -28.875 1 85.44 272 LYS A C 1
ATOM 2215 O O . LYS A 1 272 ? 22.172 12.359 -29.516 1 85.44 272 LYS A O 1
ATOM 2220 N N . LEU A 1 273 ? 21.281 11.625 -27.656 1 84.12 273 LEU A N 1
ATOM 2221 C CA . LEU A 1 273 ? 21.922 12.664 -26.875 1 84.12 273 LEU A CA 1
ATOM 2222 C C . LEU A 1 273 ? 23.438 12.43 -26.781 1 84.12 273 LEU A C 1
ATOM 2224 O O . LEU A 1 273 ? 24.219 13.383 -26.734 1 84.12 273 LEU A O 1
ATOM 2228 N N . ASN A 1 274 ? 23.812 11.234 -26.578 1 78.88 274 ASN A N 1
ATOM 2229 C CA . ASN A 1 274 ? 25.234 10.898 -26.516 1 78.88 274 ASN A CA 1
ATOM 2230 C C . ASN A 1 274 ? 25.906 11.062 -27.875 1 78.88 274 ASN A C 1
ATOM 2232 O O . ASN A 1 274 ? 27.094 11.344 -27.953 1 78.88 274 ASN A O 1
ATOM 2236 N N . LEU A 1 275 ? 25.203 10.797 -28.984 1 64.81 275 LEU A N 1
ATOM 2237 C CA . LEU A 1 275 ? 25.734 10.969 -30.328 1 64.81 275 LEU A CA 1
ATOM 2238 C C . LEU A 1 275 ? 25.734 12.445 -30.719 1 64.81 275 LEU A C 1
ATOM 2240 O O . LEU A 1 275 ? 26.359 12.82 -31.719 1 64.81 275 LEU A O 1
ATOM 2244 N N . GLY A 1 276 ? 25 13.328 -30.203 1 52.28 276 GLY A N 1
ATOM 2245 C CA . GLY A 1 276 ? 25.031 14.734 -30.578 1 52.28 276 GLY A CA 1
ATOM 2246 C C . GLY A 1 276 ? 26.359 15.406 -30.266 1 52.28 276 GLY A C 1
ATOM 2247 O O . GLY A 1 276 ? 27.141 14.906 -29.453 1 52.28 276 GLY A O 1
ATOM 2248 N N . PRO A 1 277 ? 26.781 16.453 -31.266 1 43.69 277 PRO A N 1
ATOM 2249 C CA . PRO A 1 277 ? 28.078 17.125 -31.234 1 43.69 277 PRO A CA 1
ATOM 2250 C C . PRO A 1 277 ? 28.422 17.688 -29.844 1 43.69 277 PRO A C 1
ATOM 2252 O O . PRO A 1 277 ? 27.531 18.188 -29.141 1 43.69 277 PRO A O 1
ATOM 2255 N N . LYS A 1 278 ? 29.344 17.062 -29.141 1 43.28 278 LYS A N 1
ATOM 2256 C CA . LYS A 1 278 ? 30.016 17.75 -28.031 1 43.28 278 LYS A CA 1
ATOM 2257 C C . LYS A 1 278 ? 30.281 19.219 -28.375 1 43.28 278 LYS A C 1
ATOM 2259 O O . LYS A 1 278 ? 31 19.516 -29.328 1 43.28 278 LYS A O 1
ATOM 2264 N N . HIS A 1 279 ? 29.359 20.125 -28.156 1 37.34 279 HIS A N 1
ATOM 2265 C CA . HIS A 1 279 ? 29.828 21.5 -28.328 1 37.34 279 HIS A CA 1
ATOM 2266 C C . HIS A 1 279 ? 31.25 21.672 -27.812 1 37.34 279 HIS A C 1
ATOM 2268 O O . HIS A 1 279 ? 31.562 21.297 -26.688 1 37.34 279 HIS A O 1
ATOM 2274 N N . ASP A 1 280 ? 32.25 21.703 -28.703 1 35.41 280 ASP A N 1
ATOM 2275 C CA . ASP A 1 280 ? 33.5 22.422 -28.516 1 35.41 280 ASP A CA 1
ATOM 2276 C C . ASP A 1 280 ? 33.281 23.766 -27.828 1 35.41 280 ASP A C 1
ATOM 2278 O O . ASP A 1 280 ? 32.594 24.641 -28.344 1 35.41 280 ASP A O 1
ATOM 2282 N N . TYR A 1 281 ? 33.125 23.922 -26.516 1 29.92 281 TYR A N 1
ATOM 2283 C CA . TYR A 1 281 ? 33.531 25.172 -25.891 1 29.92 281 TYR A CA 1
ATOM 2284 C C . TYR A 1 281 ? 34.844 25.672 -26.453 1 29.92 281 TYR A C 1
ATOM 2286 O O . TYR A 1 281 ? 35.844 24.969 -26.406 1 29.92 281 TYR A O 1
ATOM 2294 N N . ASP A 1 282 ? 34.812 26.359 -27.672 1 25.3 282 ASP A N 1
ATOM 2295 C CA . ASP A 1 282 ? 35.719 27.5 -27.766 1 25.3 282 ASP A CA 1
ATOM 2296 C C . ASP A 1 282 ? 35.5 28.469 -26.609 1 25.3 282 ASP A C 1
ATOM 2298 O O . ASP A 1 282 ? 34.375 28.766 -26.234 1 25.3 282 ASP A O 1
ATOM 2302 N N . MET B 1 1 ? 39.125 72.312 31.562 1 27.2 1 MET B N 1
ATOM 2303 C CA . MET B 1 1 ? 38.594 71.625 30.391 1 27.2 1 MET B CA 1
ATOM 2304 C C . MET B 1 1 ? 38.25 70.188 30.703 1 27.2 1 MET B C 1
ATOM 2306 O O . MET B 1 1 ? 39.125 69.375 31 1 27.2 1 MET B O 1
ATOM 2310 N N . ASP B 1 2 ? 37.062 69.875 31.359 1 28.52 2 ASP B N 1
ATOM 2311 C CA . ASP B 1 2 ? 36.375 68.75 31.906 1 28.52 2 ASP B CA 1
ATOM 2312 C C . ASP B 1 2 ? 36.031 67.75 30.797 1 28.52 2 ASP B C 1
ATOM 2314 O O . ASP B 1 2 ? 35.344 68.125 29.828 1 28.52 2 ASP B O 1
ATOM 2318 N N . ASP B 1 3 ? 36.969 66.75 30.484 1 30.38 3 ASP B N 1
ATOM 2319 C CA . ASP B 1 3 ? 37 65.688 29.5 1 30.38 3 ASP B CA 1
ATOM 2320 C C . ASP B 1 3 ? 35.812 64.688 29.688 1 30.38 3 ASP B C 1
ATOM 2322 O O . ASP B 1 3 ? 35.75 64 30.688 1 30.38 3 ASP B O 1
ATOM 2326 N N . GLN B 1 4 ? 34.594 64.938 29.297 1 25.59 4 GLN B N 1
ATOM 2327 C CA . GLN B 1 4 ? 33.375 64.188 29.203 1 25.59 4 GLN B CA 1
ATOM 2328 C C . GLN B 1 4 ? 33.562 62.969 28.297 1 25.59 4 GLN B C 1
ATOM 2330 O O . GLN B 1 4 ? 33.375 63.062 27.078 1 25.59 4 GLN B O 1
ATOM 2335 N N . ARG B 1 5 ? 34.594 62.094 28.438 1 32.06 5 ARG B N 1
ATOM 2336 C CA . ARG B 1 5 ? 34.688 60.875 27.656 1 32.06 5 ARG B CA 1
ATOM 2337 C C . ARG B 1 5 ? 33.375 60.062 27.75 1 32.06 5 ARG B C 1
ATOM 2339 O O . ARG B 1 5 ? 33.031 59.594 28.828 1 32.06 5 ARG B O 1
ATOM 2346 N N . GLU B 1 6 ? 32.375 60.406 27.031 1 29.58 6 GLU B N 1
ATOM 2347 C CA . GLU B 1 6 ? 31.141 59.656 26.797 1 29.58 6 GLU B CA 1
ATOM 2348 C C . GLU B 1 6 ? 31.453 58.188 26.531 1 29.58 6 GLU B C 1
ATOM 2350 O O . GLU B 1 6 ? 32.375 57.875 25.781 1 29.58 6 GLU B O 1
ATOM 2355 N N . LEU B 1 7 ? 31.172 57.281 27.438 1 33.34 7 LEU B N 1
ATOM 2356 C CA . LEU B 1 7 ? 31.141 55.812 27.5 1 33.34 7 LEU B CA 1
ATOM 2357 C C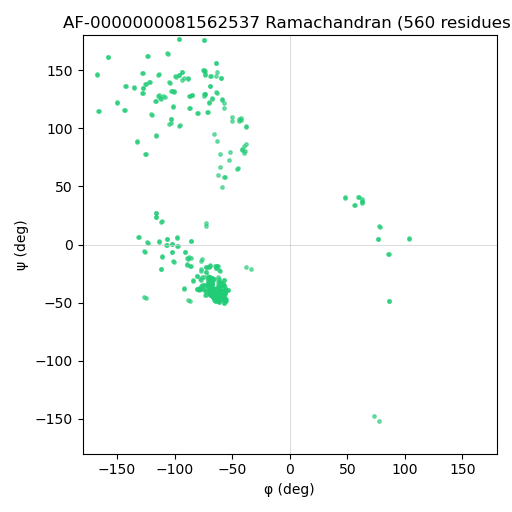 . LEU B 1 7 ? 30.438 55.25 26.281 1 33.34 7 LEU B C 1
ATOM 2359 O O . LEU B 1 7 ? 29.219 55.312 26.172 1 33.34 7 LEU B O 1
ATOM 2363 N N . PHE B 1 8 ? 30.953 55.406 25.047 1 33.94 8 PHE B N 1
ATOM 2364 C CA . PHE B 1 8 ? 30.484 54.688 23.859 1 33.94 8 PHE B CA 1
ATOM 2365 C C . PHE B 1 8 ? 30.578 53.156 24.094 1 33.94 8 PHE B C 1
ATOM 2367 O O . PHE B 1 8 ? 31.656 52.594 24.047 1 33.94 8 PHE B O 1
ATOM 2374 N N . LEU B 1 9 ? 29.922 52.625 25.125 1 37.88 9 LEU B N 1
ATOM 2375 C CA . LEU B 1 9 ? 29.766 51.188 25.031 1 37.88 9 LEU B CA 1
ATOM 2376 C C . LEU B 1 9 ? 29.391 50.75 23.609 1 37.88 9 LEU B C 1
ATOM 2378 O O . LEU B 1 9 ? 28.453 51.312 23.016 1 37.88 9 LEU B O 1
ATOM 2382 N N . PRO B 1 10 ? 30.312 50.125 22.844 1 40.5 10 PRO B N 1
ATOM 2383 C CA . PRO B 1 10 ? 30.125 49.875 21.406 1 40.5 10 PRO B CA 1
ATOM 2384 C C . PRO B 1 10 ? 28.859 49.062 21.109 1 40.5 10 PRO B C 1
ATOM 2386 O O . PRO B 1 10 ? 28.516 48.156 21.875 1 40.5 10 PRO B O 1
ATOM 2389 N N . LEU B 1 11 ? 27.891 49.469 20.344 1 46.22 11 LEU B N 1
ATOM 2390 C CA . LEU B 1 11 ? 26.672 48.938 19.734 1 46.22 11 LEU B CA 1
ATOM 2391 C C . LEU B 1 11 ? 26.891 47.5 19.281 1 46.22 11 LEU B C 1
ATOM 2393 O O . LEU B 1 11 ? 25.938 46.719 19.219 1 46.22 11 LEU B O 1
ATOM 2397 N N . GLN B 1 12 ? 28.078 47.094 19.125 1 49.25 12 GLN B N 1
ATOM 2398 C CA . GLN B 1 12 ? 28.344 45.75 18.625 1 49.25 12 GLN B CA 1
ATOM 2399 C C . GLN B 1 12 ? 28.141 44.688 19.719 1 49.25 12 GLN B C 1
ATOM 2401 O O . GLN B 1 12 ? 27.656 43.594 19.438 1 49.25 12 GLN B O 1
ATOM 2406 N N . GLN B 1 13 ? 28.469 44.969 20.938 1 51.94 13 GLN B N 1
ATOM 2407 C CA . GLN B 1 13 ? 28.312 44.031 22.016 1 51.94 13 GLN B CA 1
ATOM 2408 C C . GLN B 1 13 ? 26.828 43.781 22.328 1 51.94 13 GLN B C 1
ATOM 2410 O O . GLN B 1 13 ? 26.422 42.656 22.625 1 51.94 13 GLN B O 1
ATOM 2415 N N . LEU B 1 14 ? 26.047 44.781 22.125 1 48.94 14 LEU B N 1
ATOM 2416 C CA . LEU B 1 14 ? 24.609 44.656 22.359 1 48.94 14 LEU B CA 1
ATOM 2417 C C . LEU B 1 14 ? 23.969 43.75 21.297 1 48.94 14 LEU B C 1
ATOM 2419 O O . LEU B 1 14 ? 23.078 42.969 21.594 1 48.94 14 LEU B O 1
ATOM 2423 N N . SER B 1 15 ? 24.516 43.812 20.094 1 53.97 15 SER B N 1
ATOM 2424 C CA . SER B 1 15 ? 23.953 43 19.016 1 53.97 15 SER B CA 1
ATOM 2425 C C . SER B 1 15 ? 24.281 41.531 19.219 1 53.97 15 SER B C 1
ATOM 2427 O O . SER B 1 15 ? 23.422 40.656 19.031 1 53.97 15 SER B O 1
ATOM 2429 N N . LEU B 1 16 ? 25.438 41.219 19.75 1 55.62 16 LEU B N 1
ATOM 2430 C CA . LEU B 1 16 ? 25.828 39.844 20 1 55.62 16 LEU B CA 1
ATOM 2431 C C . LEU B 1 16 ? 25.078 39.281 21.203 1 55.62 16 LEU B C 1
ATOM 2433 O O . LEU B 1 16 ? 24.641 38.125 21.188 1 55.62 16 LEU B O 1
ATOM 2437 N N . ASP B 1 17 ? 24.953 40.156 22.125 1 53.31 17 ASP B N 1
ATOM 2438 C CA . ASP B 1 17 ? 24.219 39.75 23.312 1 53.31 17 ASP B CA 1
ATOM 2439 C C . ASP B 1 17 ? 22.75 39.531 23 1 53.31 17 ASP B C 1
ATOM 2441 O O . ASP B 1 17 ? 22.141 38.562 23.5 1 53.31 17 ASP B O 1
ATOM 2445 N N . ASN B 1 18 ? 22.266 40.312 22.125 1 56.28 18 ASN B N 1
ATOM 2446 C CA . ASN B 1 18 ? 20.891 40.156 21.703 1 56.28 18 ASN B CA 1
ATOM 2447 C C . ASN B 1 18 ? 20.719 38.875 20.859 1 56.28 18 ASN B C 1
ATOM 2449 O O . ASN B 1 18 ? 19.719 38.156 21 1 56.28 18 ASN B O 1
ATOM 2453 N N . HIS B 1 19 ? 21.719 38.625 20.078 1 57.84 19 HIS B N 1
ATOM 2454 C CA . HIS B 1 19 ? 21.672 37.375 19.281 1 57.84 19 HIS B CA 1
ATOM 2455 C C . HIS B 1 19 ? 21.781 36.156 20.172 1 57.84 19 HIS B C 1
ATOM 2457 O O . HIS B 1 19 ? 21.094 35.156 19.969 1 57.84 19 HIS B O 1
ATOM 2463 N N . ARG B 1 20 ? 22.594 36.281 21.141 1 57.47 20 ARG B N 1
ATOM 2464 C CA . ARG B 1 20 ? 22.734 35.219 22.109 1 57.47 20 ARG B CA 1
ATOM 2465 C C . ARG B 1 20 ? 21.484 35.062 22.953 1 57.47 20 ARG B C 1
ATOM 2467 O O . ARG B 1 20 ? 21.047 33.938 23.234 1 57.47 20 ARG B O 1
ATOM 2474 N N . PHE B 1 21 ? 21 36.156 23.266 1 54.69 21 PHE B N 1
ATOM 2475 C CA . PHE B 1 21 ? 19.766 36.156 24.047 1 54.69 21 PHE B CA 1
ATOM 2476 C C . PHE B 1 21 ? 18.609 35.562 23.219 1 54.69 21 PHE B C 1
ATOM 2478 O O . PHE B 1 21 ? 17.828 34.75 23.734 1 54.69 21 PHE B O 1
ATOM 2485 N N . VAL B 1 22 ? 18.422 35.938 21.938 1 57.41 22 VAL B N 1
ATOM 2486 C CA . VAL B 1 22 ? 17.391 35.406 21.047 1 57.41 22 VAL B CA 1
ATOM 2487 C C . VAL B 1 22 ? 17.641 33.938 20.828 1 57.41 22 VAL B C 1
ATOM 2489 O O . VAL B 1 22 ? 16.688 33.125 20.797 1 57.41 22 VAL B O 1
ATOM 2492 N N . GLU B 1 23 ? 18.797 33.531 20.656 1 62.22 23 GLU B N 1
ATOM 2493 C CA . GLU B 1 23 ? 19.125 32.125 20.516 1 62.22 23 GLU B CA 1
ATOM 2494 C C . GLU B 1 23 ? 18.797 31.359 21.781 1 62.22 23 GLU B C 1
ATOM 2496 O O . GLU B 1 23 ? 18.281 30.234 21.719 1 62.22 23 GLU B O 1
ATOM 2501 N N . ASP B 1 24 ? 19.125 32.031 22.906 1 61.75 24 ASP B N 1
ATOM 2502 C CA . ASP B 1 24 ? 18.828 31.391 24.203 1 61.75 24 ASP B CA 1
ATOM 2503 C C . ASP B 1 24 ? 17.312 31.266 24.422 1 61.75 24 ASP B C 1
ATOM 2505 O O . ASP B 1 24 ? 16.828 30.25 24.922 1 61.75 24 ASP B O 1
ATOM 2509 N N . GLU B 1 25 ? 16.547 32.312 24.016 1 58.25 25 GLU B N 1
ATOM 2510 C CA . GLU B 1 25 ? 15.102 32.281 24.125 1 58.25 25 GLU B CA 1
ATOM 2511 C C . GLU B 1 25 ? 14.508 31.219 23.172 1 58.25 25 GLU B C 1
ATOM 2513 O O . GLU B 1 25 ? 13.57 30.516 23.547 1 58.25 25 GLU B O 1
ATOM 2518 N N . GLU B 1 26 ? 14.984 31.188 22 1 67.19 26 GLU B N 1
ATOM 2519 C CA . GLU B 1 26 ? 14.531 30.188 21.031 1 67.19 26 GLU B CA 1
ATOM 2520 C C . GLU B 1 26 ? 14.828 28.781 21.531 1 67.19 26 GLU B C 1
ATOM 2522 O O . GLU B 1 26 ? 14.016 27.859 21.344 1 67.19 26 GLU B O 1
ATOM 2527 N N . LYS B 1 27 ? 15.961 28.797 22.172 1 71.94 27 LYS B N 1
ATOM 2528 C CA . LYS B 1 27 ? 16.328 27.5 22.75 1 71.94 27 LYS B CA 1
ATOM 2529 C C . LYS B 1 27 ? 15.414 27.125 23.906 1 71.94 27 LYS B C 1
ATOM 2531 O O . LYS B 1 27 ? 15.07 25.953 24.094 1 71.94 27 LYS B O 1
ATOM 2536 N N . LEU B 1 28 ? 15.164 28.141 24.656 1 66.38 28 LEU B N 1
ATOM 2537 C CA . LEU B 1 28 ? 14.258 27.906 25.781 1 66.38 28 LEU B CA 1
ATOM 2538 C C . LEU B 1 28 ? 12.859 27.562 25.281 1 66.38 28 LEU B C 1
ATOM 2540 O O . LEU B 1 28 ? 12.188 26.703 25.859 1 66.38 28 LEU B O 1
ATOM 2544 N N . ASP B 1 29 ? 12.477 28.203 24.25 1 80.94 29 ASP B N 1
ATOM 2545 C CA . ASP B 1 29 ? 11.172 27.953 23.641 1 80.94 29 ASP B CA 1
ATOM 2546 C C . ASP B 1 29 ? 11.117 26.562 23.016 1 80.94 29 ASP B C 1
ATOM 2548 O O . ASP B 1 29 ? 10.125 25.844 23.172 1 80.94 29 ASP B O 1
ATOM 2552 N N . GLU B 1 30 ? 12.25 26.203 22.562 1 85.81 30 GLU B N 1
ATOM 2553 C CA . GLU B 1 30 ? 12.328 24.891 21.953 1 85.81 30 GLU B CA 1
ATOM 2554 C C . GLU B 1 30 ? 12.281 23.797 23.016 1 85.81 30 GLU B C 1
ATOM 2556 O O . GLU B 1 30 ? 11.633 22.766 22.828 1 85.81 30 GLU B O 1
ATOM 2561 N N . LYS B 1 31 ? 13.039 24.031 24.094 1 87.31 31 LYS B N 1
ATOM 2562 C CA . LYS B 1 31 ? 13.047 23.062 25.172 1 87.31 31 LYS B CA 1
ATOM 2563 C C . LYS B 1 31 ? 11.664 22.922 25.797 1 87.31 31 LYS B C 1
ATOM 2565 O O . LYS B 1 31 ? 11.234 21.812 26.109 1 87.31 31 LYS B O 1
ATOM 2570 N N . SER B 1 32 ? 11.039 24.047 25.906 1 89.06 32 SER B N 1
ATOM 2571 C CA . SER B 1 32 ? 9.688 24.031 26.453 1 89.06 32 SER B CA 1
ATOM 2572 C C . SER B 1 32 ? 8.727 23.297 25.531 1 89.06 32 SER B C 1
ATOM 2574 O O . SER B 1 32 ? 7.91 22.484 25.984 1 89.06 32 SER B O 1
ATOM 2576 N N . TRP B 1 33 ? 8.789 23.531 24.281 1 91 33 TRP B N 1
ATOM 2577 C CA . TRP B 1 33 ? 7.98 22.828 23.281 1 91 33 TRP B CA 1
ATOM 2578 C C . TRP B 1 33 ? 8.219 21.328 23.344 1 91 33 TRP B C 1
ATOM 2580 O O . TRP B 1 33 ? 7.266 20.547 23.375 1 91 33 TRP B O 1
ATOM 2590 N N . LYS B 1 34 ? 9.469 21.031 23.422 1 91.44 34 LYS B N 1
ATOM 2591 C CA . LYS B 1 34 ? 9.844 19.625 23.453 1 91.44 34 LYS B CA 1
ATOM 2592 C C . LYS B 1 34 ? 9.305 18.938 24.703 1 91.44 34 LYS B C 1
ATOM 2594 O O . LYS B 1 34 ? 8.758 17.828 24.625 1 91.44 34 LYS B O 1
ATOM 2599 N N . ASN B 1 35 ? 9.422 19.562 25.797 1 92.75 35 ASN B N 1
ATOM 2600 C CA . ASN B 1 35 ? 8.93 18.984 27.047 1 92.75 35 ASN B CA 1
ATOM 2601 C C . ASN B 1 35 ? 7.414 18.844 27.031 1 92.75 35 ASN B C 1
ATOM 2603 O O . ASN B 1 35 ? 6.883 17.828 27.484 1 92.75 35 ASN B O 1
ATOM 2607 N N . ASN B 1 36 ? 6.789 19.812 26.516 1 94.31 36 ASN B N 1
ATOM 2608 C CA . ASN B 1 36 ? 5.336 19.75 26.422 1 94.31 36 ASN B CA 1
ATOM 2609 C C . ASN B 1 36 ? 4.883 18.641 25.484 1 94.31 36 ASN B C 1
ATOM 2611 O O . ASN B 1 36 ? 3.893 17.953 25.766 1 94.31 36 ASN B O 1
ATOM 2615 N N . LEU B 1 37 ? 5.59 18.469 24.406 1 95.56 37 LEU B N 1
ATOM 2616 C CA . LEU B 1 37 ? 5.289 17.422 23.453 1 95.56 37 LEU B CA 1
ATOM 2617 C C . LEU B 1 37 ? 5.449 16.047 24.078 1 95.56 37 LEU B C 1
ATOM 2619 O O . LEU B 1 37 ? 4.566 15.188 23.969 1 95.56 37 LEU B O 1
ATOM 2623 N N . VAL B 1 38 ? 6.512 15.883 24.781 1 96.12 38 VAL B N 1
ATOM 2624 C CA . VAL B 1 38 ? 6.809 14.602 25.422 1 96.12 38 VAL B CA 1
ATOM 2625 C C . VAL B 1 38 ? 5.719 14.273 26.438 1 96.12 38 VAL B C 1
ATOM 2627 O O . VAL B 1 38 ? 5.234 13.141 26.5 1 96.12 38 VAL B O 1
ATOM 2630 N N . GLU B 1 39 ? 5.328 15.258 27.172 1 96.12 39 GLU B N 1
ATOM 2631 C CA . GLU B 1 39 ? 4.297 15.07 28.172 1 96.12 39 GLU B CA 1
ATOM 2632 C C . GLU B 1 39 ? 2.947 14.75 27.531 1 96.12 39 GLU B C 1
ATOM 2634 O O . GLU B 1 39 ? 2.221 13.875 28 1 96.12 39 GLU B O 1
ATOM 2639 N N . LYS B 1 40 ? 2.645 15.453 26.547 1 96.69 40 LYS B N 1
ATOM 2640 C CA . LYS B 1 40 ? 1.377 15.242 25.859 1 96.69 40 LYS B CA 1
ATOM 2641 C C . LYS B 1 40 ? 1.29 13.836 25.266 1 96.69 40 LYS B C 1
ATOM 2643 O O . LYS B 1 40 ? 0.261 13.172 25.391 1 96.69 40 LYS B O 1
ATOM 2648 N N . ILE B 1 41 ? 2.35 13.367 24.656 1 97.38 41 ILE B N 1
ATOM 2649 C CA . ILE B 1 41 ? 2.357 12.047 24.016 1 97.38 41 ILE B CA 1
ATOM 2650 C C . ILE B 1 41 ? 2.301 10.961 25.094 1 97.38 41 ILE B C 1
ATOM 2652 O O . ILE B 1 41 ? 1.616 9.953 24.922 1 97.38 41 ILE B O 1
ATOM 2656 N N . LYS B 1 42 ? 2.98 11.227 26.156 1 97.69 42 LYS B N 1
ATOM 2657 C CA . LYS B 1 42 ? 2.895 10.289 27.281 1 97.69 42 LYS B CA 1
ATOM 2658 C C . LYS B 1 42 ? 1.464 10.18 27.797 1 97.69 42 LYS B C 1
ATOM 2660 O O . LYS B 1 42 ? 0.989 9.078 28.094 1 97.69 42 LYS B O 1
ATOM 2665 N N . GLU B 1 43 ? 0.812 11.242 27.859 1 97.19 43 GLU B N 1
ATOM 2666 C CA . GLU B 1 43 ? -0.57 11.273 28.328 1 97.19 43 GLU B CA 1
ATOM 2667 C C . GLU B 1 43 ? -1.492 10.508 27.375 1 97.19 43 GLU B C 1
ATOM 2669 O O . GLU B 1 43 ? -2.357 9.75 27.828 1 97.19 43 GLU B O 1
ATOM 2674 N N . ILE B 1 44 ? -1.306 10.633 26.109 1 96.75 44 ILE B N 1
ATOM 2675 C CA . ILE B 1 44 ? -2.178 10.07 25.078 1 96.75 44 ILE B CA 1
ATOM 2676 C C . ILE B 1 44 ? -1.897 8.578 24.938 1 96.75 44 ILE B C 1
ATOM 2678 O O . ILE B 1 44 ? -2.824 7.781 24.766 1 96.75 44 ILE B O 1
ATOM 2682 N N . THR B 1 45 ? -0.619 8.156 25.031 1 97.31 45 THR B N 1
ATOM 2683 C CA . THR B 1 45 ? -0.24 6.812 24.609 1 97.31 45 THR B CA 1
ATOM 2684 C C . THR B 1 45 ? 0.175 5.977 25.828 1 97.31 45 THR B C 1
ATOM 2686 O O . THR B 1 45 ? 0.239 4.746 25.734 1 97.31 45 THR B O 1
ATOM 2689 N N . GLY B 1 46 ? 0.529 6.641 26.875 1 97 46 GLY B N 1
ATOM 2690 C CA . GLY B 1 46 ? 1.101 5.957 28.031 1 97 46 GLY B CA 1
ATOM 2691 C C . GLY B 1 46 ? 2.551 5.562 27.828 1 97 46 GLY B C 1
ATOM 2692 O O . GLY B 1 46 ? 3.16 4.945 28.703 1 97 46 GLY B O 1
ATOM 2693 N N . TYR B 1 47 ? 3.117 5.938 26.75 1 97.38 47 TYR B N 1
ATOM 2694 C CA . TYR B 1 47 ? 4.484 5.543 26.422 1 97.38 47 TYR B CA 1
ATOM 2695 C C . TYR B 1 47 ? 5.465 6.664 26.719 1 97.38 47 TYR B C 1
ATOM 2697 O O . TYR B 1 47 ? 5.246 7.816 26.344 1 97.38 47 TYR B O 1
ATOM 2705 N N . GLU B 1 48 ? 6.508 6.383 27.375 1 96.94 48 GLU B N 1
ATOM 2706 C CA . GLU B 1 48 ? 7.582 7.328 27.656 1 96.94 48 GLU B CA 1
ATOM 2707 C C . GLU B 1 48 ? 8.766 7.117 26.719 1 96.94 48 GLU B C 1
ATOM 2709 O O . GLU B 1 48 ? 9.445 6.09 26.781 1 96.94 48 GLU B O 1
ATOM 2714 N N . PHE B 1 49 ? 9.062 8.07 25.984 1 97.06 49 PHE B N 1
ATOM 2715 C CA . PHE B 1 49 ? 10.133 7.965 25 1 97.06 49 PHE B CA 1
ATOM 2716 C C . PHE B 1 49 ? 11.492 7.887 25.672 1 97.06 49 PHE B C 1
ATOM 2718 O O . PHE B 1 49 ? 11.766 8.648 26.609 1 97.06 49 PHE B O 1
ATOM 2725 N N . ARG B 1 50 ? 12.289 7.031 25.188 1 96.69 50 ARG B N 1
ATOM 2726 C CA . ARG B 1 50 ? 13.688 6.961 25.609 1 96.69 50 ARG B CA 1
ATOM 2727 C C . ARG B 1 50 ? 14.523 8.039 24.922 1 96.69 50 ARG B C 1
ATOM 2729 O O . ARG B 1 50 ? 15.398 8.641 25.547 1 96.69 50 ARG B O 1
ATOM 2736 N N . ASN B 1 51 ? 14.242 8.281 23.672 1 96 51 ASN B N 1
ATOM 2737 C CA . ASN B 1 51 ? 14.898 9.305 22.859 1 96 51 ASN B CA 1
ATOM 2738 C C . ASN B 1 51 ? 13.914 10.391 22.422 1 96 51 ASN B C 1
ATOM 2740 O O . ASN B 1 51 ? 13.32 10.289 21.359 1 96 51 ASN B O 1
ATOM 2744 N N . PRO B 1 52 ? 13.859 11.422 23.188 1 94.88 52 PRO B N 1
ATOM 2745 C CA . PRO B 1 52 ? 12.898 12.477 22.859 1 94.88 52 PRO B CA 1
ATOM 2746 C C . PRO B 1 52 ? 13.172 13.133 21.516 1 94.88 52 PRO B C 1
ATOM 2748 O O . PRO B 1 52 ? 12.289 13.781 20.953 1 94.88 52 PRO B O 1
ATOM 2751 N N . ASN B 1 53 ? 14.367 12.984 20.984 1 94.44 53 ASN B N 1
ATOM 2752 C CA . ASN B 1 53 ? 14.688 13.57 19.688 1 94.44 53 ASN B CA 1
ATOM 2753 C C . ASN B 1 53 ? 13.922 12.891 18.562 1 94.44 53 ASN B C 1
ATOM 2755 O O . ASN B 1 53 ? 13.625 13.516 17.547 1 94.44 53 ASN B O 1
ATOM 2759 N N . LEU B 1 54 ? 13.68 11.641 18.781 1 95.88 54 LEU B N 1
ATOM 2760 C CA . LEU B 1 54 ? 12.867 10.922 17.797 1 95.88 54 LEU B CA 1
ATOM 2761 C C . LEU B 1 54 ? 11.469 11.508 17.719 1 95.88 54 LEU B C 1
ATOM 2763 O O . LEU B 1 54 ? 10.906 11.633 16.625 1 95.88 54 LEU B O 1
ATOM 2767 N N . LEU B 1 55 ? 10.969 11.828 18.906 1 96.31 55 LEU B N 1
ATOM 2768 C CA . LEU B 1 55 ? 9.648 12.438 18.953 1 96.31 55 LEU B CA 1
ATOM 2769 C C . LEU B 1 55 ? 9.664 13.82 18.312 1 96.31 55 LEU B C 1
ATOM 2771 O O . LEU B 1 55 ? 8.734 14.188 17.594 1 96.31 55 LEU B O 1
ATOM 2775 N N . ARG B 1 56 ? 10.68 14.578 18.562 1 95.56 56 ARG B N 1
ATOM 2776 C CA . ARG B 1 56 ? 10.844 15.883 17.938 1 95.56 56 ARG B CA 1
ATOM 2777 C C . ARG B 1 56 ? 10.852 15.766 16.406 1 95.56 56 ARG B C 1
ATOM 2779 O O . ARG B 1 56 ? 10.188 16.531 15.719 1 95.56 56 ARG B O 1
ATOM 2786 N N . GLN B 1 57 ? 11.578 14.82 15.945 1 95.81 57 GLN B N 1
ATOM 2787 C CA . GLN B 1 57 ? 11.641 14.562 14.508 1 95.81 57 GLN B CA 1
ATOM 2788 C C . GLN B 1 57 ? 10.258 14.227 13.953 1 95.81 57 GLN B C 1
ATOM 2790 O O . GLN B 1 57 ? 9.883 14.695 12.883 1 95.81 57 GLN B O 1
ATOM 2795 N N . ALA B 1 58 ? 9.508 13.461 14.664 1 97.88 58 ALA B N 1
ATOM 2796 C CA . ALA B 1 58 ? 8.195 12.984 14.234 1 97.88 58 ALA B CA 1
ATOM 2797 C C . ALA B 1 58 ? 7.215 14.141 14.07 1 97.88 58 ALA B C 1
ATOM 2799 O O . ALA B 1 58 ? 6.188 14 13.406 1 97.88 58 ALA B O 1
ATOM 2800 N N . PHE B 1 59 ? 7.531 15.289 14.68 1 97.88 59 PHE B N 1
ATOM 2801 C CA . PHE B 1 59 ? 6.621 16.438 14.633 1 97.88 59 PHE B CA 1
ATOM 2802 C C . PHE B 1 59 ? 7.258 17.609 13.898 1 97.88 59 PHE B C 1
ATOM 2804 O O . PHE B 1 59 ? 6.871 18.75 14.109 1 97.88 59 PHE B O 1
ATOM 2811 N N . THR B 1 60 ? 8.195 17.281 13.07 1 96.12 60 THR B N 1
ATOM 2812 C CA . THR B 1 60 ? 8.859 18.328 12.312 1 96.12 60 THR B CA 1
ATOM 2813 C C . THR B 1 60 ? 8.68 18.109 10.812 1 96.12 60 THR B C 1
ATOM 2815 O O . THR B 1 60 ? 9.195 17.141 10.258 1 96.12 60 THR B O 1
ATOM 2818 N N . HIS B 1 61 ? 7.949 18.953 10.219 1 93.69 61 HIS B N 1
ATOM 2819 C CA . HIS B 1 61 ? 7.777 18.953 8.773 1 93.69 61 HIS B CA 1
ATOM 2820 C C . HIS B 1 61 ? 9.016 19.484 8.062 1 93.69 61 HIS B C 1
ATOM 2822 O O . HIS B 1 61 ? 9.711 20.359 8.602 1 93.69 61 HIS B O 1
ATOM 2828 N N . TYR B 1 62 ? 9.281 19.031 6.879 1 90.5 62 TYR B N 1
ATOM 2829 C CA . TYR B 1 62 ? 10.492 19.422 6.16 1 90.5 62 TYR B CA 1
ATOM 2830 C C . TYR B 1 62 ? 10.516 20.922 5.91 1 90.5 62 TYR B C 1
ATOM 2832 O O . TYR B 1 62 ? 11.594 21.531 5.852 1 90.5 62 TYR B O 1
ATOM 2840 N N . SER B 1 63 ? 9.359 21.594 5.727 1 89.44 63 SER B N 1
ATOM 2841 C CA . SER B 1 63 ? 9.281 23.031 5.453 1 89.44 63 SER B CA 1
ATOM 2842 C C . SER B 1 63 ? 9.875 23.844 6.598 1 89.44 63 SER B C 1
ATOM 2844 O O . SER B 1 63 ? 10.211 25.016 6.422 1 89.44 63 SER B O 1
ATOM 2846 N N . TYR B 1 64 ? 9.938 23.234 7.77 1 91.25 64 TYR B N 1
ATOM 2847 C CA . TYR B 1 64 ? 10.477 23.922 8.938 1 91.25 64 TYR B CA 1
ATOM 2848 C C . TYR B 1 64 ? 11.992 24 8.875 1 91.25 64 TYR B C 1
ATOM 2850 O O . TYR B 1 64 ? 12.609 24.859 9.508 1 91.25 64 TYR B O 1
ATOM 2858 N N . LEU B 1 65 ? 12.57 23.062 8.219 1 87.25 65 LEU B N 1
ATOM 2859 C CA . LEU B 1 65 ? 14.023 22.906 8.18 1 87.25 65 LEU B CA 1
ATOM 2860 C C . LEU B 1 65 ? 14.625 23.719 7.043 1 87.25 65 LEU B C 1
ATOM 2862 O O . LEU B 1 65 ? 13.984 23.922 6.008 1 87.25 65 LEU B O 1
ATOM 2866 N N . ASP B 1 66 ? 15.789 24.281 7.324 1 76.5 66 ASP B N 1
ATOM 2867 C CA . ASP B 1 66 ? 16.5 25.047 6.309 1 76.5 66 ASP B CA 1
ATOM 2868 C C . ASP B 1 66 ? 17.469 24.156 5.535 1 76.5 66 ASP B C 1
ATOM 2870 O O . ASP B 1 66 ? 18.094 23.25 6.109 1 76.5 66 ASP B O 1
ATOM 2874 N N . GLY B 1 67 ? 17.656 24.312 4.32 1 62.53 67 GLY B N 1
ATOM 2875 C CA . GLY B 1 67 ? 18.688 23.734 3.48 1 62.53 67 GLY B CA 1
ATOM 2876 C C . GLY B 1 67 ? 18.484 22.266 3.197 1 62.53 67 GLY B C 1
ATOM 2877 O O . GLY B 1 67 ? 17.359 21.797 3.074 1 62.53 67 GLY B O 1
ATOM 2878 N N . ASP B 1 68 ? 19.734 21.469 3.037 1 55.75 68 ASP B N 1
ATOM 2879 C CA . ASP B 1 68 ? 19.891 20.078 2.609 1 55.75 68 ASP B CA 1
ATOM 2880 C C . ASP B 1 68 ? 19.516 19.109 3.732 1 55.75 68 ASP B C 1
ATOM 2882 O O . ASP B 1 68 ? 19.469 17.891 3.525 1 55.75 68 ASP B O 1
ATOM 2886 N N . LYS B 1 69 ? 19.328 19.547 5.078 1 58.44 69 LYS B N 1
ATOM 2887 C CA . LYS B 1 69 ? 19.188 18.75 6.293 1 58.44 69 LYS B CA 1
ATOM 2888 C C . LYS B 1 69 ? 17.828 18.062 6.34 1 58.44 69 LYS B C 1
ATOM 2890 O O . LYS B 1 69 ? 17.484 17.406 7.332 1 58.44 69 LYS B O 1
ATOM 2895 N N . THR B 1 70 ? 17.125 17.984 5.273 1 62.19 70 THR B N 1
ATOM 2896 C CA . THR B 1 70 ? 15.68 17.75 5.281 1 62.19 70 THR B CA 1
ATOM 2897 C C . THR B 1 70 ? 15.375 16.25 5.258 1 62.19 70 THR B C 1
ATOM 2899 O O . THR B 1 70 ? 14.43 15.789 5.895 1 62.19 70 THR B O 1
ATOM 2902 N N . CYS B 1 71 ? 16.531 15.492 4.828 1 62.38 71 CYS B N 1
ATOM 2903 C CA . CYS B 1 71 ? 16.062 14.148 4.492 1 62.38 71 CYS B CA 1
ATOM 2904 C C . CYS B 1 71 ? 16.016 13.258 5.727 1 62.38 71 CYS B C 1
ATOM 2906 O O . CYS B 1 71 ? 15.18 12.359 5.824 1 62.38 71 CYS B O 1
ATOM 2908 N N . THR B 1 72 ? 16.734 13.68 6.762 1 75.06 72 THR B N 1
ATOM 2909 C CA . THR B 1 72 ? 16.781 12.766 7.898 1 75.06 72 THR B CA 1
ATOM 2910 C C . THR B 1 72 ? 16.312 13.461 9.172 1 75.06 72 THR B C 1
ATOM 2912 O O . THR B 1 72 ? 16.156 12.82 10.211 1 75.06 72 THR B O 1
ATOM 2915 N N . ALA B 1 73 ? 15.922 14.703 9.039 1 85.81 73 ALA B N 1
ATOM 2916 C CA . ALA B 1 73 ? 15.547 15.422 10.25 1 85.81 73 ALA B CA 1
ATOM 2917 C C . ALA B 1 73 ? 14.047 15.695 10.281 1 85.81 73 ALA B C 1
ATOM 2919 O O . ALA B 1 73 ? 13.5 16.109 11.305 1 85.81 73 ALA B O 1
ATOM 2920 N N . SER B 1 74 ? 13.422 15.445 9.195 1 93.38 74 SER B N 1
ATOM 2921 C CA . SER B 1 74 ? 11.977 15.641 9.109 1 93.38 74 SER B CA 1
ATOM 2922 C C . SER B 1 74 ? 11.227 14.336 9.352 1 93.38 74 SER B C 1
ATOM 2924 O O . SER B 1 74 ? 11.844 13.281 9.539 1 93.38 74 SER B O 1
ATOM 2926 N N . TYR B 1 75 ? 9.977 14.438 9.359 1 95.81 75 TYR B N 1
ATOM 2927 C CA . TYR B 1 75 ? 9.219 13.297 9.859 1 95.81 75 TYR B CA 1
ATOM 2928 C C . TYR B 1 75 ? 8.969 12.281 8.758 1 95.81 75 TYR B C 1
ATOM 2930 O O . TYR B 1 75 ? 8.414 11.211 9.008 1 95.81 75 TYR B O 1
ATOM 2938 N N . GLU B 1 76 ? 9.484 12.484 7.535 1 95.88 76 GLU B N 1
ATOM 2939 C CA . GLU B 1 76 ? 9.078 11.688 6.387 1 95.88 76 GLU B CA 1
ATOM 2940 C C . GLU B 1 76 ? 9.555 10.25 6.516 1 95.88 76 GLU B C 1
ATOM 2942 O O . GLU B 1 76 ? 8.836 9.312 6.164 1 95.88 76 GLU B O 1
ATOM 2947 N N . ARG B 1 77 ? 10.773 10.023 6.98 1 96.62 77 ARG B N 1
ATOM 2948 C CA . ARG B 1 77 ? 11.273 8.664 7.145 1 96.62 77 ARG B CA 1
ATOM 2949 C C . ARG B 1 77 ? 10.5 7.918 8.227 1 96.62 77 ARG B C 1
ATOM 2951 O O . ARG B 1 77 ? 10.219 6.727 8.086 1 96.62 77 ARG B O 1
ATOM 2958 N N . LEU B 1 78 ? 10.172 8.633 9.289 1 97.94 78 LEU B N 1
ATOM 2959 C CA . LEU B 1 78 ? 9.375 8.023 10.359 1 97.94 78 LEU B CA 1
ATOM 2960 C C . LEU B 1 78 ? 7.957 7.738 9.875 1 97.94 78 LEU B C 1
ATOM 2962 O O . LEU B 1 78 ? 7.348 6.742 10.281 1 97.94 78 LEU B O 1
ATOM 2966 N N . GLU B 1 79 ? 7.438 8.68 9.031 1 98.19 79 GLU B N 1
ATOM 2967 C CA . GLU B 1 79 ? 6.148 8.461 8.391 1 98.19 79 GLU B CA 1
ATOM 2968 C C . GLU B 1 79 ? 6.145 7.16 7.59 1 98.19 79 GLU B C 1
ATOM 2970 O O . GLU B 1 79 ? 5.191 6.383 7.66 1 98.19 79 GLU B O 1
ATOM 2975 N N . TYR B 1 80 ? 7.223 6.934 6.895 1 97.88 80 TYR B N 1
ATOM 2976 C CA . TYR B 1 80 ? 7.422 5.723 6.105 1 97.88 80 TYR B CA 1
ATOM 2977 C C . TYR B 1 80 ? 7.332 4.477 6.984 1 97.88 80 TYR B C 1
ATOM 2979 O O . TYR B 1 80 ? 6.625 3.525 6.648 1 97.88 80 TYR B O 1
ATOM 2987 N N . MET B 1 81 ? 7.969 4.461 8.078 1 98.25 81 MET B N 1
ATOM 2988 C CA . MET B 1 81 ? 7.938 3.344 9.016 1 98.25 81 MET B CA 1
ATOM 2989 C C . MET B 1 81 ? 6.555 3.205 9.648 1 98.25 81 MET B C 1
ATOM 2991 O O . MET B 1 81 ? 6.035 2.096 9.773 1 98.25 81 MET B O 1
ATOM 2995 N N . GLY B 1 82 ? 5.98 4.312 10.031 1 98.75 82 GLY B N 1
ATOM 2996 C CA . GLY B 1 82 ? 4.672 4.316 10.672 1 98.75 82 GLY B CA 1
ATOM 2997 C C . GLY B 1 82 ? 3.57 3.773 9.789 1 98.75 82 GLY B C 1
ATOM 2998 O O . GLY B 1 82 ? 2.672 3.076 10.258 1 98.75 82 GLY B O 1
ATOM 2999 N N . ASP B 1 83 ? 3.648 4.109 8.531 1 98.38 83 ASP B N 1
ATOM 3000 C CA . ASP B 1 83 ? 2.678 3.602 7.566 1 98.38 83 ASP B CA 1
ATOM 3001 C C . ASP B 1 83 ? 2.682 2.076 7.535 1 98.38 83 ASP B C 1
ATOM 3003 O O . ASP B 1 83 ? 1.621 1.447 7.527 1 98.38 83 ASP B O 1
ATOM 3007 N N . ALA B 1 84 ? 3.859 1.522 7.527 1 98.5 84 ALA B N 1
ATOM 3008 C CA . ALA B 1 84 ? 3.998 0.069 7.504 1 98.5 84 ALA B CA 1
ATOM 3009 C C . ALA B 1 84 ? 3.467 -0.553 8.789 1 98.5 84 ALA B C 1
ATOM 3011 O O . ALA B 1 84 ? 2.785 -1.58 8.758 1 98.5 84 ALA B O 1
ATOM 3012 N N . VAL B 1 85 ? 3.713 0.067 9.922 1 98.75 85 VAL B N 1
ATOM 3013 C CA . VAL B 1 85 ? 3.264 -0.426 11.219 1 98.75 85 VAL B CA 1
ATOM 3014 C C . VAL B 1 85 ? 1.739 -0.381 11.289 1 98.75 85 VAL B C 1
ATOM 3016 O O . VAL B 1 85 ? 1.102 -1.35 11.711 1 98.75 85 VAL B O 1
ATOM 3019 N N . LEU B 1 86 ? 1.18 0.697 10.859 1 98.81 86 LEU B N 1
ATOM 3020 C CA . LEU B 1 86 ? -0.268 0.873 10.883 1 98.81 86 LEU B CA 1
ATOM 3021 C C . LEU B 1 86 ? -0.958 -0.163 10.008 1 98.81 86 LEU B C 1
ATOM 3023 O O . LEU B 1 86 ? -1.96 -0.758 10.406 1 98.81 86 LEU B O 1
ATOM 3027 N N . SER B 1 87 ? -0.39 -0.368 8.828 1 98.5 87 SER B N 1
ATOM 3028 C CA . SER B 1 87 ? -0.958 -1.338 7.895 1 98.5 87 SER B CA 1
ATOM 3029 C C . SER B 1 87 ? -0.913 -2.748 8.469 1 98.5 87 SER B C 1
ATOM 3031 O O . SER B 1 87 ? -1.885 -3.5 8.367 1 98.5 87 SER B O 1
ATOM 3033 N N . PHE B 1 88 ? 0.237 -3.082 9.039 1 98.62 88 PHE B N 1
ATOM 3034 C CA . PHE B 1 88 ? 0.39 -4.391 9.656 1 98.62 88 PHE B CA 1
ATOM 3035 C C . PHE B 1 88 ? -0.594 -4.566 10.812 1 98.62 88 PHE B C 1
ATOM 3037 O O . PHE B 1 88 ? -1.285 -5.582 10.898 1 98.62 88 PHE B O 1
ATOM 3044 N N . PHE B 1 89 ? -0.705 -3.555 11.695 1 98.69 89 PHE B N 1
ATOM 3045 C CA . PHE B 1 89 ? -1.585 -3.588 12.859 1 98.69 89 PHE B CA 1
ATOM 3046 C C . PHE B 1 89 ? -3.035 -3.793 12.438 1 98.69 89 PHE B C 1
ATOM 3048 O O . PHE B 1 89 ? -3.73 -4.648 12.984 1 98.69 89 PHE B O 1
ATOM 3055 N N . MET B 1 90 ? -3.434 -3.035 11.461 1 98.5 90 MET B N 1
ATOM 3056 C CA . MET B 1 90 ? -4.828 -3.111 11.031 1 98.5 90 MET B CA 1
ATOM 3057 C C . MET B 1 90 ? -5.125 -4.457 10.375 1 98.5 90 MET B C 1
ATOM 3059 O O . MET B 1 90 ? -6.195 -5.031 10.586 1 98.5 90 MET B O 1
ATOM 3063 N N . ALA B 1 91 ? -4.199 -4.887 9.523 1 98.31 91 ALA B N 1
ATOM 3064 C CA . ALA B 1 91 ? -4.371 -6.195 8.898 1 98.31 91 ALA B CA 1
ATOM 3065 C C . ALA B 1 91 ? -4.543 -7.289 9.953 1 98.31 91 ALA B C 1
ATOM 3067 O O . ALA B 1 91 ? -5.449 -8.117 9.852 1 98.31 91 ALA B O 1
ATOM 3068 N N . LYS B 1 92 ? -3.688 -7.262 10.945 1 98 92 LYS B N 1
ATOM 3069 C CA . LYS B 1 92 ? -3.744 -8.234 12.031 1 98 92 LYS B CA 1
ATOM 3070 C C . LYS B 1 92 ? -5.066 -8.141 12.781 1 98 92 LYS B C 1
ATOM 3072 O O . LYS B 1 92 ? -5.734 -9.156 13.008 1 98 92 LYS B O 1
ATOM 3077 N N . GLU B 1 93 ? -5.465 -6.914 13.133 1 97.5 93 GLU B N 1
ATOM 3078 C CA . GLU B 1 93 ? -6.691 -6.684 13.898 1 97.5 93 GLU B CA 1
ATOM 3079 C C . GLU B 1 93 ? -7.914 -7.195 13.141 1 97.5 93 GLU B C 1
ATOM 3081 O O . GLU B 1 93 ? -8.742 -7.914 13.703 1 97.5 93 GLU B O 1
ATOM 3086 N N . HIS B 1 94 ? -7.992 -6.875 11.914 1 97.81 94 HIS B N 1
ATOM 3087 C CA . HIS B 1 94 ? -9.164 -7.234 11.125 1 97.81 94 HIS B CA 1
ATOM 3088 C C . HIS B 1 94 ? -9.172 -8.727 10.805 1 97.81 94 HIS B C 1
ATOM 3090 O O . HIS B 1 94 ? -10.234 -9.352 10.805 1 97.81 94 HIS B O 1
ATOM 3096 N N . PHE B 1 95 ? -7.992 -9.242 10.5 1 97.25 95 PHE B N 1
ATOM 3097 C CA . PHE B 1 95 ? -7.898 -10.664 10.203 1 97.25 95 PHE B CA 1
ATOM 3098 C C . PHE B 1 95 ? -8.414 -11.5 11.367 1 97.25 95 PHE B C 1
ATOM 3100 O O . PHE B 1 95 ? -9.156 -12.461 11.164 1 97.25 95 PHE B O 1
ATOM 3107 N N . MET B 1 96 ? -8.086 -11.102 12.57 1 96.12 96 MET B N 1
ATOM 3108 C CA . MET B 1 96 ? -8.438 -11.844 13.773 1 96.12 96 MET B CA 1
ATOM 3109 C C . MET B 1 96 ? -9.883 -11.57 14.18 1 96.12 96 MET B C 1
ATOM 3111 O O . MET B 1 96 ? -10.609 -12.492 14.562 1 96.12 96 MET B O 1
ATOM 3115 N N . LYS B 1 97 ? -10.352 -10.398 14.055 1 96.56 97 LYS B N 1
ATOM 3116 C CA . LYS B 1 97 ? -11.656 -9.969 14.547 1 96.56 97 LYS B CA 1
ATOM 3117 C C . LYS B 1 97 ? -12.773 -10.445 13.617 1 96.56 97 LYS B C 1
ATOM 3119 O O . LYS B 1 97 ? -13.891 -10.719 14.07 1 96.56 97 LYS B O 1
ATOM 3124 N N . TYR B 1 98 ? -12.43 -10.57 12.367 1 96.12 98 TYR B N 1
ATOM 3125 C CA . TYR B 1 98 ? -13.445 -10.922 11.391 1 96.12 98 TYR B CA 1
ATOM 3126 C C . TYR B 1 98 ? -13.039 -12.148 10.594 1 96.12 98 TYR B C 1
ATOM 3128 O O . TYR B 1 98 ? -12.766 -12.055 9.391 1 96.12 98 TYR B O 1
ATOM 3136 N N . PRO B 1 99 ? -13.156 -13.336 11.102 1 93.81 99 PRO B N 1
ATOM 3137 C CA . PRO B 1 99 ? -12.672 -14.562 10.469 1 93.81 99 PRO B CA 1
ATOM 3138 C C . PRO B 1 99 ? -13.461 -14.938 9.219 1 93.81 99 PRO B C 1
ATOM 3140 O O . PRO B 1 99 ? -12.961 -15.672 8.367 1 93.81 99 PRO B O 1
ATOM 3143 N N . ASP B 1 100 ? -14.672 -14.375 9.07 1 92.38 100 ASP B N 1
ATOM 3144 C CA . ASP B 1 100 ? -15.508 -14.766 7.941 1 92.38 100 ASP B CA 1
ATOM 3145 C C . ASP B 1 100 ? -15.562 -13.664 6.887 1 92.38 100 ASP B C 1
ATOM 3147 O O . ASP B 1 100 ? -16.234 -13.805 5.863 1 92.38 100 ASP B O 1
ATOM 3151 N N . LEU B 1 101 ? -14.906 -12.586 7.133 1 94 101 LEU B N 1
ATOM 3152 C CA . LEU B 1 101 ? -14.93 -11.484 6.18 1 94 101 LEU B CA 1
ATOM 3153 C C . LEU B 1 101 ? -14.094 -11.805 4.949 1 94 101 LEU B C 1
ATOM 3155 O O . LEU B 1 101 ? -12.945 -12.227 5.066 1 94 101 LEU B O 1
ATOM 3159 N N . PRO B 1 102 ? -14.609 -11.656 3.713 1 92.69 102 PRO B N 1
ATOM 3160 C CA . PRO B 1 102 ? -13.844 -11.945 2.492 1 92.69 102 PRO B CA 1
ATOM 3161 C C . PRO B 1 102 ? -12.641 -11.023 2.318 1 92.69 102 PRO B C 1
ATOM 3163 O O . PRO B 1 102 ? -12.641 -9.898 2.832 1 92.69 102 PRO B O 1
ATOM 3166 N N . PRO B 1 103 ? -11.64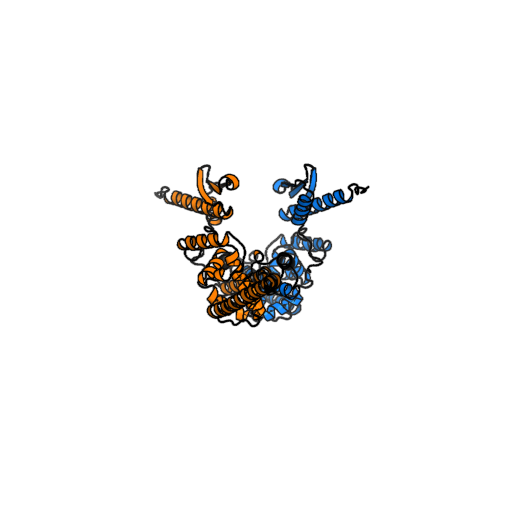8 -11.469 1.582 1 93.69 103 PRO B N 1
ATOM 3167 C CA . PRO B 1 103 ? -10.414 -10.703 1.403 1 93.69 103 PRO B CA 1
ATOM 3168 C C . PRO B 1 103 ? -10.672 -9.305 0.842 1 93.69 103 PRO B C 1
ATOM 3170 O O . PRO B 1 103 ? -10.023 -8.336 1.264 1 93.69 103 PRO B O 1
ATOM 3173 N N . GLY B 1 104 ? -11.586 -9.195 -0.128 1 92.81 104 GLY B N 1
ATOM 3174 C CA . GLY B 1 104 ? -11.906 -7.895 -0.69 1 92.81 104 GLY B CA 1
ATOM 3175 C C . GLY B 1 104 ? -12.398 -6.902 0.347 1 92.81 104 GLY B C 1
ATOM 3176 O O . GLY B 1 104 ? -12.023 -5.727 0.316 1 92.81 104 GLY B O 1
ATOM 3177 N N . GLN B 1 105 ? -13.195 -7.34 1.284 1 93.88 105 GLN B N 1
ATOM 3178 C CA . GLN B 1 105 ? -13.734 -6.492 2.344 1 93.88 105 GLN B CA 1
ATOM 3179 C C . GLN B 1 105 ? -12.672 -6.164 3.383 1 93.88 105 GLN B C 1
ATOM 3181 O O . GLN B 1 105 ? -12.664 -5.074 3.955 1 93.88 105 GLN B O 1
ATOM 3186 N N . LEU B 1 106 ? -11.758 -7.129 3.65 1 96.38 106 LEU B N 1
ATOM 3187 C CA . LEU B 1 106 ? -10.641 -6.871 4.547 1 96.38 106 LEU B CA 1
ATOM 3188 C C . LEU B 1 106 ? -9.789 -5.719 4.035 1 96.38 106 LEU B C 1
ATOM 3190 O O . LEU B 1 106 ? -9.406 -4.832 4.801 1 96.38 106 LEU B O 1
ATOM 3194 N N . THR B 1 107 ? -9.57 -5.766 2.727 1 96.56 107 THR B N 1
ATOM 3195 C CA . THR B 1 107 ? -8.75 -4.734 2.098 1 96.56 107 THR B CA 1
ATOM 3196 C C . THR B 1 107 ? -9.414 -3.367 2.215 1 96.56 107 THR B C 1
ATOM 3198 O O . THR B 1 107 ? -8.766 -2.387 2.586 1 96.56 107 THR B O 1
ATOM 3201 N N . LYS B 1 108 ? -10.68 -3.289 1.921 1 95.62 108 LYS B N 1
ATOM 3202 C CA . LYS B 1 108 ? -11.43 -2.041 2.016 1 95.62 108 LYS B CA 1
ATOM 3203 C C . LYS B 1 108 ? -11.461 -1.524 3.451 1 95.62 108 LYS B C 1
ATOM 3205 O O . LYS B 1 108 ? -11.32 -0.324 3.689 1 95.62 108 LYS B O 1
ATOM 3210 N N . LEU B 1 109 ? -11.68 -2.449 4.352 1 96.88 109 LEU B N 1
ATOM 3211 C CA . LEU B 1 109 ? -11.758 -2.104 5.77 1 96.88 109 LEU B CA 1
ATOM 3212 C C . LEU B 1 109 ? -10.422 -1.554 6.266 1 96.88 109 LEU B C 1
ATOM 3214 O O . LEU B 1 109 ? -10.391 -0.553 6.984 1 96.88 109 LEU B O 1
ATOM 3218 N N . ARG B 1 110 ? -9.328 -2.197 5.941 1 97.81 110 ARG B N 1
ATOM 3219 C CA . ARG B 1 110 ? -8 -1.712 6.309 1 97.81 110 ARG B CA 1
ATOM 3220 C C . ARG B 1 110 ? -7.758 -0.315 5.75 1 97.81 110 ARG B C 1
ATOM 3222 O O . ARG B 1 110 ? -7.301 0.576 6.469 1 97.81 110 ARG B O 1
ATOM 3229 N N . ALA B 1 111 ? -8.078 -0.136 4.484 1 96.88 111 ALA B N 1
ATOM 3230 C CA . ALA B 1 111 ? -7.883 1.16 3.84 1 96.88 111 ALA B CA 1
ATOM 3231 C C . ALA B 1 111 ? -8.648 2.258 4.574 1 96.88 111 ALA B C 1
ATOM 3233 O O . ALA B 1 111 ? -8.094 3.326 4.855 1 96.88 111 ALA B O 1
ATOM 3234 N N . ALA B 1 112 ? -9.844 1.993 4.953 1 96.5 112 ALA B N 1
ATOM 3235 C CA . ALA B 1 112 ? -10.703 2.973 5.609 1 96.5 112 ALA B CA 1
ATOM 3236 C C . ALA B 1 112 ? -10.172 3.338 6.992 1 96.5 112 ALA B C 1
ATOM 3238 O O . ALA B 1 112 ? -10.367 4.461 7.465 1 96.5 112 ALA B O 1
ATOM 3239 N N . ASN B 1 113 ? -9.5 2.414 7.598 1 98 113 ASN B N 1
ATOM 3240 C CA . ASN B 1 113 ? -9.047 2.623 8.969 1 98 113 ASN B CA 1
ATOM 3241 C C . ASN B 1 113 ? -7.656 3.244 9.023 1 98 113 ASN B C 1
ATOM 3243 O O . ASN B 1 113 ? -7.18 3.625 10.086 1 98 113 ASN B O 1
ATOM 3247 N N . VAL B 1 114 ? -6.977 3.391 7.801 1 97.94 114 VAL B N 1
ATOM 3248 C CA . VAL B 1 114 ? -5.633 3.959 7.836 1 97.94 114 VAL B CA 1
ATOM 3249 C C . VAL B 1 114 ? -5.504 5.059 6.785 1 97.94 114 VAL B C 1
ATOM 3251 O O . VAL B 1 114 ? -4.41 5.578 6.551 1 97.94 114 VAL B O 1
ATOM 3254 N N . ASP B 1 115 ? -6.586 5.418 6.133 1 97.06 115 ASP B N 1
ATOM 3255 C CA . ASP B 1 115 ? -6.461 6.422 5.082 1 97.06 115 ASP B CA 1
ATOM 3256 C C . ASP B 1 115 ? -6.273 7.816 5.672 1 97.06 115 ASP B C 1
ATOM 3258 O O . ASP B 1 115 ? -6.258 7.984 6.891 1 97.06 115 ASP B O 1
ATOM 3262 N N . ASN B 1 116 ? -6.086 8.688 4.855 1 97.44 116 ASN B N 1
ATOM 3263 C CA . ASN B 1 116 ? -5.746 10.055 5.238 1 97.44 116 ASN B CA 1
ATOM 3264 C C . ASN B 1 116 ? -6.805 10.664 6.156 1 97.44 116 ASN B C 1
ATOM 3266 O O . ASN B 1 116 ? -6.477 11.242 7.195 1 97.44 116 ASN B O 1
ATOM 3270 N N . GLU B 1 117 ? -8.039 10.531 5.836 1 97.19 117 GLU B N 1
ATOM 3271 C CA . GLU B 1 117 ? -9.102 11.133 6.629 1 97.19 117 GLU B CA 1
ATOM 3272 C C . GLU B 1 117 ? -9.148 10.531 8.031 1 97.19 117 GLU B C 1
ATOM 3274 O O . GLU B 1 117 ? -9.242 11.266 9.023 1 97.19 117 GLU B O 1
ATOM 3279 N N . LYS B 1 118 ? -9.117 9.195 8.117 1 98.06 118 LYS B N 1
ATOM 3280 C CA . LYS B 1 118 ? -9.172 8.508 9.406 1 98.06 118 LYS B CA 1
ATOM 3281 C C . LYS B 1 118 ? -8.031 8.969 10.312 1 98.06 118 LYS B C 1
ATOM 3283 O O . LYS B 1 118 ? -8.258 9.273 11.484 1 98.06 118 LYS B O 1
ATOM 3288 N N . LEU B 1 119 ? -6.855 9.016 9.812 1 98.62 119 LEU B N 1
ATOM 3289 C CA . LEU B 1 119 ? -5.691 9.391 10.609 1 98.62 119 LEU B CA 1
ATOM 3290 C C . LEU B 1 119 ? -5.723 10.875 10.953 1 98.62 119 LEU B C 1
ATOM 3292 O O . LEU B 1 119 ? -5.285 11.281 12.031 1 98.62 119 LEU B O 1
ATOM 3296 N N . ALA B 1 120 ? -6.238 11.688 9.992 1 98.62 120 ALA B N 1
ATOM 3297 C CA . ALA B 1 120 ? -6.383 13.109 10.281 1 98.62 120 ALA B CA 1
ATOM 3298 C C . ALA B 1 120 ? -7.336 13.344 11.445 1 98.62 120 ALA B C 1
ATOM 3300 O O . ALA B 1 120 ? -7.109 14.227 12.273 1 98.62 120 ALA B O 1
ATOM 3301 N N . ARG B 1 121 ? -8.367 12.609 11.516 1 98.12 121 ARG B N 1
ATOM 3302 C CA . ARG B 1 121 ? -9.305 12.703 12.633 1 98.12 121 ARG B CA 1
ATOM 3303 C C . ARG B 1 121 ? -8.625 12.352 13.953 1 98.12 121 ARG B C 1
ATOM 3305 O O . ARG B 1 121 ? -8.922 12.953 14.984 1 98.12 121 ARG B O 1
ATOM 3312 N N . VAL B 1 122 ? -7.746 11.375 13.938 1 98.38 122 VAL B N 1
ATOM 3313 C CA . VAL B 1 122 ? -6.98 11.016 15.125 1 98.38 122 VAL B CA 1
ATOM 3314 C C . VAL B 1 122 ? -6.121 12.203 15.562 1 98.38 122 VAL B C 1
ATOM 3316 O O . VAL B 1 122 ? -6.066 12.531 16.75 1 98.38 122 VAL B O 1
ATOM 3319 N N . ALA B 1 123 ? -5.465 12.828 14.617 1 98.5 123 ALA B N 1
ATOM 3320 C CA . ALA B 1 123 ? -4.629 13.984 14.914 1 98.5 123 ALA B CA 1
ATOM 3321 C C . ALA B 1 123 ? -5.449 15.102 15.547 1 98.5 123 ALA B C 1
ATOM 3323 O O . ALA B 1 123 ? -5 15.75 16.5 1 98.5 123 ALA B O 1
ATOM 3324 N N . LEU B 1 124 ? -6.605 15.352 15.031 1 97.69 124 LEU B N 1
ATOM 3325 C CA . LEU B 1 124 ? -7.492 16.391 15.555 1 97.69 124 LEU B CA 1
ATOM 3326 C C . LEU B 1 124 ? -7.973 16.031 16.953 1 97.69 124 LEU B C 1
ATOM 3328 O O . LEU B 1 124 ? -7.965 16.875 17.844 1 97.69 124 LEU B O 1
ATOM 3332 N N . LYS B 1 125 ? -8.383 14.828 17.125 1 97.31 125 LYS B N 1
ATOM 3333 C CA . LYS B 1 125 ? -8.914 14.344 18.391 1 97.31 125 LYS B CA 1
ATOM 3334 C C . LYS B 1 125 ? -7.941 14.609 19.531 1 97.31 125 LYS B C 1
ATOM 3336 O O . LYS B 1 125 ? -8.352 15.047 20.609 1 97.31 125 LYS B O 1
ATOM 3341 N N . TYR B 1 126 ? -6.68 14.422 19.234 1 98.12 126 TYR B N 1
ATOM 3342 C CA . TYR B 1 126 ? -5.68 14.539 20.297 1 98.12 126 TYR B CA 1
ATOM 3343 C C . TYR B 1 126 ? -4.887 15.836 20.141 1 98.12 126 TYR B C 1
ATOM 3345 O O . TYR B 1 126 ? -3.869 16.016 20.812 1 98.12 126 TYR B O 1
ATOM 3353 N N . GLU B 1 127 ? -5.246 16.672 19.188 1 97.62 127 GLU B N 1
ATOM 3354 C CA . GLU B 1 127 ? -4.672 18 18.953 1 97.62 127 GLU B CA 1
ATOM 3355 C C . GLU B 1 127 ? -3.176 17.891 18.656 1 97.62 127 GLU B C 1
ATOM 3357 O O . GLU B 1 127 ? -2.389 18.703 19.141 1 97.62 127 GLU B O 1
ATOM 3362 N N . LEU B 1 128 ? -2.844 16.922 17.906 1 98.06 128 LEU B N 1
ATOM 3363 C CA . LEU B 1 128 ? -1.438 16.703 17.578 1 98.06 128 LEU B CA 1
ATOM 3364 C C . LEU B 1 128 ? -0.913 17.812 16.672 1 98.06 128 LEU B C 1
ATOM 3366 O O . LEU B 1 128 ? 0.276 18.141 16.703 1 98.06 128 LEU B O 1
ATOM 3370 N N . HIS B 1 129 ? -1.82 18.422 15.875 1 96.44 129 HIS B N 1
ATOM 3371 C CA . HIS B 1 129 ? -1.447 19.453 14.922 1 96.44 129 HIS B CA 1
ATOM 3372 C C . HIS B 1 129 ? -0.895 20.688 15.633 1 96.44 129 HIS B C 1
ATOM 3374 O O . HIS B 1 129 ? -0.147 21.469 15.039 1 96.44 129 HIS B O 1
ATOM 3380 N N . LYS B 1 130 ? -1.164 20.859 16.859 1 96.44 130 LYS B N 1
ATOM 3381 C CA . LYS B 1 130 ? -0.706 22.016 17.625 1 96.44 130 LYS B CA 1
ATOM 3382 C C . LYS B 1 130 ? 0.793 21.922 17.906 1 96.44 130 LYS B C 1
ATOM 3384 O O . LYS B 1 130 ? 1.429 22.938 18.219 1 96.44 130 LYS B O 1
ATOM 3389 N N . PHE B 1 131 ? 1.335 20.734 17.797 1 97.25 131 PHE B N 1
ATOM 3390 C CA . PHE B 1 131 ? 2.748 20.531 18.094 1 97.25 131 PHE B CA 1
ATOM 3391 C C . PHE B 1 131 ? 3.559 20.422 16.797 1 97.25 131 PHE B C 1
ATOM 3393 O O . PHE B 1 131 ? 4.789 20.344 16.844 1 97.25 131 PHE B O 1
ATOM 3400 N N . LEU B 1 132 ? 2.881 20.391 15.672 1 96.81 132 LEU B N 1
ATOM 3401 C CA . LEU B 1 132 ? 3.568 20.219 14.398 1 96.81 132 LEU B CA 1
ATOM 3402 C C . LEU B 1 132 ? 4.379 21.469 14.047 1 96.81 132 LEU B C 1
ATOM 3404 O O . LEU B 1 132 ? 3.834 22.562 13.969 1 96.81 132 LEU B O 1
ATOM 3408 N N . ARG B 1 133 ? 5.668 21.25 13.852 1 94.62 133 ARG B N 1
ATOM 3409 C CA . ARG B 1 133 ? 6.539 22.328 13.391 1 94.62 133 ARG B CA 1
ATOM 3410 C C . ARG B 1 133 ? 6.555 22.406 11.867 1 94.62 133 ARG B C 1
ATOM 3412 O O . ARG B 1 133 ? 6.957 21.453 11.195 1 94.62 133 ARG B O 1
ATOM 3419 N N . HIS B 1 134 ? 6.09 23.531 11.383 1 92.69 134 HIS B N 1
ATOM 3420 C CA . HIS B 1 134 ? 6.02 23.719 9.938 1 92.69 134 HIS B CA 1
ATOM 3421 C C . HIS B 1 134 ? 5.992 25.188 9.562 1 92.69 134 HIS B C 1
ATOM 3423 O O . HIS B 1 134 ? 5.738 26.047 10.414 1 92.69 134 HIS B O 1
ATOM 3429 N N . LYS B 1 135 ? 6.305 25.484 8.328 1 91.19 135 LYS B N 1
ATOM 3430 C CA . LYS B 1 135 ? 6.18 26.828 7.77 1 91.19 135 LYS B CA 1
ATOM 3431 C C . LYS B 1 135 ? 5.156 26.875 6.641 1 91.19 135 LYS B C 1
ATOM 3433 O O . LYS B 1 135 ? 5.266 27.688 5.723 1 91.19 135 LYS B O 1
ATOM 3438 N N . LYS B 1 136 ? 4.203 25.984 6.676 1 90.25 136 LYS B N 1
ATOM 3439 C CA . LYS B 1 136 ? 3.148 25.953 5.668 1 90.25 136 LYS B CA 1
ATOM 3440 C C . LYS B 1 136 ? 2.072 27 5.961 1 90.25 136 LYS B C 1
ATOM 3442 O O . LYS B 1 136 ? 1.314 26.859 6.926 1 90.25 136 LYS B O 1
ATOM 3447 N N . PRO B 1 137 ? 1.935 27.984 5.145 1 89.31 137 PRO B N 1
ATOM 3448 C CA . PRO B 1 137 ? 1.054 29.109 5.465 1 89.31 137 PRO B CA 1
ATOM 3449 C C . PRO B 1 137 ? -0.426 28.734 5.395 1 89.31 137 PRO B C 1
ATOM 3451 O O . PRO B 1 137 ? -1.242 29.297 6.129 1 89.31 137 PRO B O 1
ATOM 3454 N N . LEU B 1 138 ? -0.835 27.781 4.625 1 90.88 138 LEU B N 1
ATOM 3455 C CA . LEU B 1 138 ? -2.246 27.5 4.375 1 90.88 138 LEU B CA 1
ATOM 3456 C C . LEU B 1 138 ? -2.74 26.359 5.262 1 90.88 138 LEU B C 1
ATOM 3458 O O . LEU B 1 138 ? -3.934 26.062 5.273 1 90.88 138 LEU B O 1
ATOM 3462 N N . LEU B 1 139 ? -1.907 25.812 6.051 1 93.44 139 LEU B N 1
ATOM 3463 C CA . LEU B 1 139 ? -2.252 24.609 6.801 1 93.44 139 LEU B CA 1
ATOM 3464 C C . LEU B 1 139 ? -3.297 24.906 7.871 1 93.44 139 LEU B C 1
ATOM 3466 O O . LEU B 1 139 ? -4.234 24.141 8.062 1 93.44 139 LEU B O 1
ATOM 3470 N N . GLY B 1 140 ? -3.123 26.016 8.539 1 93.88 140 GLY B N 1
ATOM 3471 C CA . GLY B 1 140 ? -4.094 26.406 9.555 1 93.88 140 GLY B CA 1
ATOM 3472 C C . GLY B 1 140 ? -5.512 26.484 9.023 1 93.88 140 GLY B C 1
ATOM 3473 O O . GLY B 1 140 ? -6.445 25.953 9.625 1 93.88 140 GLY B O 1
ATOM 3474 N N . GLY B 1 141 ? -5.633 27.156 7.906 1 94.44 141 GLY B N 1
ATOM 3475 C CA . GLY B 1 141 ? -6.934 27.266 7.266 1 94.44 141 GLY B CA 1
ATOM 3476 C C . GLY B 1 141 ? -7.492 25.938 6.805 1 94.44 141 GLY B C 1
ATOM 3477 O O . GLY B 1 141 ? -8.688 25.672 6.945 1 94.44 141 GLY B O 1
ATOM 3478 N N . GLN B 1 142 ? -6.672 25.109 6.332 1 94.94 142 GLN B N 1
ATOM 3479 C CA . GLN B 1 142 ? -7.074 23.781 5.879 1 94.94 142 GLN B CA 1
ATOM 3480 C C . GLN B 1 142 ? -7.582 22.938 7.039 1 94.94 142 GLN B C 1
ATOM 3482 O O . GLN B 1 142 ? -8.562 22.203 6.898 1 94.94 142 GLN B O 1
ATOM 3487 N N . ILE B 1 143 ? -6.922 23.094 8.141 1 96.94 143 ILE B N 1
ATOM 3488 C CA . ILE B 1 143 ? -7.293 22.312 9.32 1 96.94 143 ILE B CA 1
ATOM 3489 C C . ILE B 1 143 ? -8.656 22.781 9.828 1 96.94 143 ILE B C 1
ATOM 3491 O O . ILE B 1 143 ? -9.508 21.953 10.188 1 96.94 143 ILE B O 1
ATOM 3495 N N . LYS B 1 144 ? -8.852 24.047 9.852 1 96.25 144 LYS B N 1
ATOM 3496 C CA . LYS B 1 144 ? -10.141 24.578 10.289 1 96.25 144 LYS B CA 1
ATOM 3497 C C . LYS B 1 144 ? -11.266 24.109 9.383 1 96.25 144 LYS B C 1
ATOM 3499 O O . LYS B 1 144 ? -12.336 23.734 9.859 1 96.25 144 LYS B O 1
ATOM 3504 N N . GLU B 1 145 ? -10.984 24.156 8.125 1 95 145 GLU B N 1
ATOM 3505 C CA . GLU B 1 145 ? -11.969 23.688 7.156 1 95 145 GLU B CA 1
ATOM 3506 C C . GLU B 1 145 ? -12.297 22.219 7.383 1 95 145 GLU B C 1
ATOM 3508 O O . GLU B 1 145 ? -13.461 21.812 7.309 1 95 145 GLU B O 1
ATOM 3513 N N . PHE B 1 146 ? -11.328 21.453 7.656 1 96.62 146 PHE B N 1
ATOM 3514 C CA . PHE B 1 146 ? -11.5 20.031 7.91 1 96.62 146 PHE B CA 1
ATOM 3515 C C . PHE B 1 146 ? -12.305 19.797 9.188 1 96.62 146 PHE B C 1
ATOM 3517 O O . PHE B 1 146 ? -13.234 19 9.203 1 96.62 146 PHE B O 1
ATOM 3524 N N . GLU B 1 147 ? -11.992 20.5 10.211 1 96.69 147 GLU B N 1
ATOM 3525 C CA . GLU B 1 147 ? -12.672 20.406 11.5 1 96.69 147 GLU B CA 1
ATOM 3526 C C . GLU B 1 147 ? -14.172 20.672 11.352 1 96.69 147 GLU B C 1
ATOM 3528 O O . GLU B 1 147 ? -14.992 20.016 11.992 1 96.69 147 GLU B O 1
ATOM 3533 N N . GLU B 1 148 ? -14.461 21.531 10.508 1 96.38 148 GLU B N 1
ATOM 3534 C CA . GLU B 1 148 ? -15.859 21.875 10.273 1 96.38 148 GLU B CA 1
ATOM 3535 C C . GLU B 1 148 ? -16.562 20.828 9.422 1 96.38 148 GLU B C 1
ATOM 3537 O O . GLU B 1 148 ? -17.719 20.5 9.656 1 96.38 148 GLU B O 1
ATOM 3542 N N . ALA B 1 149 ? -15.852 20.344 8.484 1 94.62 149 ALA B N 1
ATOM 3543 C CA . ALA B 1 149 ? -16.422 19.406 7.516 1 94.62 149 ALA B CA 1
ATOM 3544 C C . ALA B 1 149 ? -16.766 18.078 8.172 1 94.62 149 ALA B C 1
ATOM 3546 O O . ALA B 1 149 ? -17.766 17.438 7.812 1 94.62 149 ALA B O 1
ATOM 3547 N N . ILE B 1 150 ? -15.977 17.656 9.141 1 95.75 150 ILE B N 1
ATOM 3548 C CA . ILE B 1 150 ? -16.109 16.312 9.68 1 95.75 150 ILE B CA 1
ATOM 3549 C C . ILE B 1 150 ? -17.406 16.219 10.492 1 95.75 150 ILE B C 1
ATOM 3551 O O . ILE B 1 150 ? -17.938 15.117 10.703 1 95.75 150 ILE B O 1
ATOM 3555 N N . VAL B 1 151 ? -17.969 17.328 10.906 1 94.88 151 VAL B N 1
ATOM 3556 C CA . VAL B 1 151 ? -19.188 17.344 11.711 1 94.88 151 VAL B CA 1
ATOM 3557 C C . VAL B 1 151 ? -20.328 16.719 10.93 1 94.88 151 VAL B C 1
ATOM 3559 O O . VAL B 1 151 ? -21.188 16.047 11.516 1 94.88 151 VAL B O 1
ATOM 3562 N N . ASN B 1 152 ? -20.312 16.766 9.625 1 92.81 152 ASN B N 1
ATOM 3563 C CA . ASN B 1 152 ? -21.375 16.266 8.766 1 92.81 152 ASN B CA 1
ATOM 3564 C C . ASN B 1 152 ? -21.172 14.781 8.445 1 92.81 152 ASN B C 1
ATOM 3566 O O . ASN B 1 152 ? -22.062 14.141 7.879 1 92.81 152 ASN B O 1
ATOM 3570 N N . TYR B 1 153 ? -20.078 14.25 8.75 1 91.69 153 TYR B N 1
ATOM 3571 C CA . TYR B 1 153 ? -19.734 12.859 8.469 1 91.69 153 TYR B CA 1
ATOM 3572 C C . TYR B 1 153 ? -19.141 12.188 9.695 1 91.69 153 TYR B C 1
ATOM 3574 O O . TYR B 1 153 ? -17.922 12.055 9.797 1 91.69 153 TYR B O 1
ATOM 3582 N N . PRO B 1 154 ? -20.094 11.695 10.391 1 88.62 154 PRO B N 1
ATOM 3583 C CA . PRO B 1 154 ? -19.547 11.062 11.594 1 88.62 154 PRO B CA 1
ATOM 3584 C C . PRO B 1 154 ? -18.641 9.875 11.273 1 88.62 154 PRO B C 1
ATOM 3586 O O . PRO B 1 154 ? -18.859 9.172 10.281 1 88.62 154 PRO B O 1
ATOM 3589 N N . LEU B 1 155 ? -17.484 9.664 11.734 1 90.06 155 LEU B N 1
ATOM 3590 C CA . LEU B 1 155 ? -16.516 8.578 11.719 1 90.06 155 LEU B CA 1
ATOM 3591 C C . LEU B 1 155 ? -15.641 8.656 10.469 1 90.06 155 LEU B C 1
ATOM 3593 O O . LEU B 1 155 ? -14.414 8.523 10.555 1 90.06 155 LEU B O 1
ATOM 3597 N N . HIS B 1 156 ? -16.453 8.844 9.148 1 94 156 HIS B N 1
ATOM 3598 C CA . HIS B 1 156 ? -15.727 8.859 7.887 1 94 156 HIS B CA 1
ATOM 3599 C C . HIS B 1 156 ? -16.609 9.359 6.75 1 94 156 HIS B C 1
ATOM 3601 O O . HIS B 1 156 ? -17.797 9.055 6.699 1 94 156 HIS B O 1
ATOM 3607 N N . SER B 1 157 ? -16.062 10.055 5.797 1 93.06 157 SER B N 1
ATOM 3608 C CA . SER B 1 157 ? -16.859 10.656 4.73 1 93.06 157 SER B CA 1
ATOM 3609 C C . SER B 1 157 ? -16.797 9.82 3.455 1 93.06 157 SER B C 1
ATOM 3611 O O . SER B 1 157 ? -17.547 10.07 2.508 1 93.06 157 SER B O 1
ATOM 3613 N N . SER B 1 158 ? -15.836 8.891 3.391 1 91.31 158 SER B N 1
ATOM 3614 C CA . SER B 1 158 ? -15.578 8.055 2.223 1 91.31 158 SER B CA 1
ATOM 3615 C C . SER B 1 158 ? -15.164 8.898 1.021 1 91.31 158 SER B C 1
ATOM 3617 O O . SER B 1 158 ? -15.648 8.68 -0.092 1 91.31 158 SER B O 1
ATOM 3619 N N . GLY B 1 159 ? -14.414 9.945 1.328 1 91.81 159 GLY B N 1
ATOM 3620 C CA . GLY B 1 159 ? -13.789 10.711 0.263 1 91.81 159 GLY B CA 1
ATOM 3621 C C . GLY B 1 159 ? -14.492 12.031 -0.017 1 91.81 159 GLY B C 1
ATOM 3622 O O . GLY B 1 159 ? -14.055 12.805 -0.871 1 91.81 159 GLY B O 1
ATOM 3623 N N . LEU B 1 160 ? -15.453 12.43 0.705 1 93.38 160 LEU B N 1
ATOM 3624 C CA . LEU B 1 160 ? -16.281 13.594 0.389 1 93.38 160 LEU B CA 1
ATOM 3625 C C . LEU B 1 160 ? -15.68 14.867 0.989 1 93.38 160 LEU B C 1
ATOM 3627 O O . LEU B 1 160 ? -16.109 15.969 0.661 1 93.38 160 LEU B O 1
ATOM 3631 N N . ILE B 1 161 ? -14.734 14.688 1.839 1 94.56 161 ILE B N 1
ATOM 3632 C CA . ILE B 1 161 ? -14.078 15.852 2.41 1 94.56 161 ILE B CA 1
ATOM 3633 C C . ILE B 1 161 ? -12.57 15.773 2.17 1 94.56 161 ILE B C 1
ATOM 3635 O O . ILE B 1 161 ? -12.039 14.695 1.893 1 94.56 161 ILE B O 1
ATOM 3639 N N . ASP B 1 162 ? -11.93 16.875 2.293 1 94.44 162 ASP B N 1
ATOM 3640 C CA . ASP B 1 162 ? -10.484 16.984 2.068 1 94.44 162 ASP B CA 1
ATOM 3641 C C . ASP B 1 162 ? -9.727 17.062 3.391 1 94.44 162 ASP B C 1
ATOM 3643 O O . ASP B 1 162 ? -9.656 18.141 4.004 1 94.44 162 ASP B O 1
ATOM 3647 N N . ALA B 1 163 ? -9.117 16.016 3.748 1 96.19 163 ALA B N 1
ATOM 3648 C CA . ALA B 1 163 ? -8.312 15.984 4.965 1 96.19 163 ALA B CA 1
ATOM 3649 C C . ALA B 1 163 ? -6.879 16.438 4.684 1 96.19 163 ALA B C 1
ATOM 3651 O O . ALA B 1 163 ? -6.23 15.922 3.764 1 96.19 163 ALA B O 1
ATOM 3652 N N . PRO B 1 164 ? -6.383 17.406 5.445 1 95.62 164 PRO B N 1
ATOM 3653 C CA . PRO B 1 164 ? -4.984 17.797 5.242 1 95.62 164 PRO B CA 1
ATOM 3654 C C . PRO B 1 164 ? -4.008 16.656 5.453 1 95.62 164 PRO B C 1
ATOM 3656 O O . PRO B 1 164 ? -4.008 16.016 6.516 1 95.62 164 PRO B O 1
ATOM 3659 N N . LYS B 1 165 ? -3.225 16.391 4.516 1 96.19 165 LYS B N 1
ATOM 3660 C CA . LYS B 1 165 ? -2.293 15.258 4.543 1 96.19 165 LYS B CA 1
ATOM 3661 C C . LYS B 1 165 ? -1.35 15.352 5.738 1 96.19 165 LYS B C 1
ATOM 3663 O O . LYS B 1 165 ? -0.972 14.336 6.32 1 96.19 165 LYS B O 1
ATOM 3668 N N . ALA B 1 166 ? -0.98 16.578 6.121 1 96.5 166 ALA B N 1
ATOM 3669 C CA . ALA B 1 166 ? -0.033 16.797 7.211 1 96.5 166 ALA B CA 1
ATOM 3670 C C . ALA B 1 166 ? -0.554 16.203 8.516 1 96.5 166 ALA B C 1
ATOM 3672 O O . ALA B 1 166 ? 0.226 15.719 9.344 1 96.5 166 ALA B O 1
ATOM 3673 N N . LEU B 1 167 ? -1.843 16.234 8.688 1 98 167 LEU B N 1
ATOM 3674 C CA . LEU B 1 167 ? -2.445 15.688 9.898 1 98 167 LEU B CA 1
ATOM 3675 C C . LEU B 1 167 ? -2.266 14.172 9.953 1 98 167 LEU B C 1
ATOM 3677 O O . LEU B 1 167 ? -1.9 13.625 10.992 1 98 167 LEU B O 1
ATOM 3681 N N . ALA B 1 168 ? -2.514 13.531 8.836 1 98.62 168 ALA B N 1
ATOM 3682 C CA . ALA B 1 168 ? -2.322 12.078 8.773 1 98.62 168 ALA B CA 1
ATOM 3683 C C . ALA B 1 168 ? -0.848 11.719 8.922 1 98.62 168 ALA B C 1
ATOM 3685 O O . ALA B 1 168 ? -0.507 10.773 9.641 1 98.62 168 ALA B O 1
ATOM 3686 N N . ASP B 1 169 ? 0.001 12.484 8.297 1 98.06 169 ASP B N 1
ATOM 3687 C CA . ASP B 1 169 ? 1.438 12.227 8.297 1 98.06 169 ASP B CA 1
ATOM 3688 C C . ASP B 1 169 ? 2.004 12.281 9.711 1 98.06 169 ASP B C 1
ATOM 3690 O O . ASP B 1 169 ? 2.896 11.508 10.062 1 98.06 169 ASP B O 1
ATOM 3694 N N . VAL B 1 170 ? 1.514 13.18 10.492 1 98.12 170 VAL B N 1
ATOM 3695 C CA . VAL B 1 170 ? 2.045 13.336 11.844 1 98.12 170 VAL B CA 1
ATOM 3696 C C . VAL B 1 170 ? 1.684 12.109 12.68 1 98.12 170 VAL B C 1
ATOM 3698 O O . VAL B 1 170 ? 2.475 11.664 13.516 1 98.12 170 VAL B O 1
ATOM 3701 N N . VAL B 1 171 ? 0.496 11.555 12.477 1 98.75 171 VAL B N 1
ATOM 3702 C CA . VAL B 1 171 ? 0.092 10.344 13.188 1 98.75 171 VAL B CA 1
ATOM 3703 C C . VAL B 1 171 ? 0.982 9.172 12.766 1 98.75 171 VAL B C 1
ATOM 3705 O O . VAL B 1 171 ? 1.51 8.453 13.609 1 98.75 171 VAL B O 1
ATOM 3708 N N . GLU B 1 172 ? 1.146 9.023 11.445 1 98.81 172 GLU B N 1
ATOM 3709 C CA . GLU B 1 172 ? 2.014 7.973 10.93 1 98.81 172 GLU B CA 1
ATOM 3710 C C . GLU B 1 172 ? 3.424 8.086 11.508 1 98.81 172 GLU B C 1
ATOM 3712 O O . GLU B 1 172 ? 3.986 7.102 11.984 1 98.81 172 GLU B O 1
ATOM 3717 N N . SER B 1 173 ? 3.928 9.312 11.43 1 98.5 173 SER B N 1
ATOM 3718 C CA . SER B 1 173 ? 5.293 9.562 11.891 1 98.5 173 SER B CA 1
ATOM 3719 C C . SER B 1 173 ? 5.43 9.297 13.383 1 98.5 173 SER B C 1
ATOM 3721 O O . SER B 1 173 ? 6.445 8.758 13.828 1 98.5 173 SER B O 1
ATOM 3723 N N . MET B 1 174 ? 4.457 9.688 14.164 1 98.69 174 MET B N 1
ATOM 3724 C CA . MET B 1 174 ? 4.469 9.422 15.602 1 98.69 174 MET B CA 1
ATOM 3725 C C . MET B 1 174 ? 4.488 7.926 15.883 1 98.69 174 MET B C 1
ATOM 3727 O O . MET B 1 174 ? 5.258 7.457 16.719 1 98.69 174 MET B O 1
ATOM 3731 N N . VAL B 1 175 ? 3.689 7.195 15.188 1 98.81 175 VAL B N 1
ATOM 3732 C CA . VAL B 1 175 ? 3.645 5.742 15.328 1 98.81 175 VAL B CA 1
ATOM 3733 C C . VAL B 1 175 ? 5.004 5.145 14.969 1 98.81 175 VAL B C 1
ATOM 3735 O O . VAL B 1 175 ? 5.52 4.281 15.68 1 98.81 175 VAL B O 1
ATOM 3738 N N . GLY B 1 176 ? 5.578 5.617 13.852 1 98.75 176 GLY B N 1
ATOM 3739 C CA . GLY B 1 176 ? 6.918 5.184 13.484 1 98.75 176 GLY B CA 1
ATOM 3740 C C . GLY B 1 176 ? 7.949 5.453 14.57 1 98.75 176 GLY B C 1
ATOM 3741 O O . GLY B 1 176 ? 8.789 4.602 14.859 1 98.75 176 GLY B O 1
ATOM 3742 N N . ALA B 1 177 ? 7.84 6.633 15.172 1 98.5 177 ALA B N 1
ATOM 3743 C CA . ALA B 1 177 ? 8.766 7.016 16.234 1 98.5 177 ALA B CA 1
ATOM 3744 C C . ALA B 1 177 ? 8.617 6.098 17.438 1 98.5 177 ALA B C 1
ATOM 3746 O O . ALA B 1 177 ? 9.617 5.684 18.031 1 98.5 177 ALA B O 1
ATOM 3747 N N . ILE B 1 178 ? 7.418 5.816 17.812 1 98.56 178 ILE B N 1
ATOM 3748 C CA . ILE B 1 178 ? 7.168 4.938 18.953 1 98.56 178 ILE B CA 1
ATOM 3749 C C . ILE B 1 178 ? 7.754 3.555 18.672 1 98.56 178 ILE B C 1
ATOM 3751 O O . ILE B 1 178 ? 8.414 2.971 19.531 1 98.56 178 ILE B O 1
ATOM 3755 N N . TYR B 1 179 ? 7.555 3.031 17.5 1 98.69 179 TYR B N 1
ATOM 3756 C CA . TYR B 1 179 ? 8.055 1.711 17.125 1 98.69 179 TYR B CA 1
ATOM 3757 C C . TYR B 1 179 ? 9.57 1.665 17.188 1 98.69 179 TYR B C 1
ATOM 3759 O O . TYR B 1 179 ? 10.156 0.743 17.766 1 98.69 179 TYR B O 1
ATOM 3767 N N . ILE B 1 180 ? 10.188 2.656 16.562 1 98.06 180 ILE B N 1
ATOM 3768 C CA . ILE B 1 180 ? 11.641 2.693 16.5 1 98.06 180 ILE B CA 1
ATOM 3769 C C . ILE B 1 180 ? 12.211 2.848 17.906 1 98.06 180 ILE B C 1
ATOM 3771 O O . ILE B 1 180 ? 13.188 2.189 18.266 1 98.06 180 ILE B O 1
ATOM 3775 N N . ASP B 1 181 ? 11.594 3.709 18.734 1 98.19 181 ASP B N 1
ATOM 3776 C CA . ASP B 1 181 ? 12.078 3.984 20.078 1 98.19 181 ASP B CA 1
ATOM 3777 C C . ASP B 1 181 ? 11.891 2.773 20.984 1 98.19 181 ASP B C 1
ATOM 3779 O O . ASP B 1 181 ? 12.773 2.438 21.781 1 98.19 181 ASP B O 1
ATOM 3783 N N . SER B 1 182 ? 10.758 2.115 20.906 1 97.88 182 SER B N 1
ATOM 3784 C CA . SER B 1 182 ? 10.445 0.985 21.781 1 97.88 182 SER B CA 1
ATOM 3785 C C . SER B 1 182 ? 11.102 -0.297 21.281 1 97.88 182 SER B C 1
ATOM 3787 O O . SER B 1 182 ? 11.273 -1.252 22.031 1 97.88 182 SER B O 1
ATOM 3789 N N . ASN B 1 183 ? 11.32 -0.328 19.969 1 96 183 ASN B N 1
ATOM 3790 C CA . ASN B 1 183 ? 11.82 -1.521 19.297 1 96 183 ASN B CA 1
ATOM 3791 C C . ASN B 1 183 ? 10.93 -2.73 19.562 1 96 183 ASN B C 1
ATOM 3793 O O . ASN B 1 183 ? 11.43 -3.844 19.75 1 96 183 ASN B O 1
ATOM 3797 N N . SER B 1 184 ? 9.68 -2.445 19.672 1 96.94 184 SER B N 1
ATOM 3798 C CA . SER B 1 184 ? 8.719 -3.494 19.984 1 96.94 184 SER B CA 1
ATOM 3799 C C . SER B 1 184 ? 7.402 -3.283 19.25 1 96.94 184 SER B C 1
ATOM 3801 O O . SER B 1 184 ? 6.652 -2.357 19.547 1 96.94 184 SER B O 1
ATOM 3803 N N . ILE B 1 185 ? 7.141 -4.23 18.391 1 97.5 185 ILE B N 1
ATOM 3804 C CA . ILE B 1 185 ? 5.895 -4.148 17.625 1 97.5 185 ILE B CA 1
ATOM 3805 C C . ILE B 1 185 ? 4.711 -4.41 18.562 1 97.5 185 ILE B C 1
ATOM 3807 O O . ILE B 1 185 ? 3.641 -3.818 18.391 1 97.5 185 ILE B O 1
ATOM 3811 N N . ASP B 1 186 ? 4.895 -5.223 19.562 1 96.56 186 ASP B N 1
ATOM 3812 C CA . ASP B 1 186 ? 3.83 -5.52 20.516 1 96.56 186 ASP B CA 1
ATOM 3813 C C . ASP B 1 186 ? 3.465 -4.285 21.328 1 96.56 186 ASP B C 1
ATOM 3815 O O . ASP B 1 186 ? 2.283 -3.982 21.516 1 96.56 186 ASP B O 1
ATOM 3819 N N . THR B 1 187 ? 4.449 -3.57 21.797 1 97.5 187 THR B N 1
ATOM 3820 C CA . THR B 1 187 ? 4.223 -2.33 22.531 1 97.5 187 THR B CA 1
ATOM 3821 C C . THR B 1 187 ? 3.488 -1.314 21.656 1 97.5 187 THR B C 1
ATOM 3823 O O . THR B 1 187 ? 2.523 -0.689 22.094 1 97.5 187 THR B O 1
ATOM 3826 N N . THR B 1 188 ? 3.934 -1.232 20.453 1 98.44 188 THR B N 1
ATOM 3827 C CA . THR B 1 188 ? 3.334 -0.269 19.531 1 98.44 188 THR B CA 1
ATOM 3828 C C . THR B 1 188 ? 1.88 -0.631 19.25 1 98.44 188 THR B C 1
ATOM 3830 O O . THR B 1 188 ? 1.002 0.234 19.281 1 98.44 188 THR B O 1
ATOM 3833 N N . CYS B 1 189 ? 1.603 -1.918 19.031 1 97.88 189 CYS B N 1
ATOM 3834 C CA . CYS B 1 189 ? 0.251 -2.379 18.719 1 97.88 189 CYS B CA 1
ATOM 3835 C C . CYS B 1 189 ? -0.687 -2.117 19.891 1 97.88 189 CYS B C 1
ATOM 3837 O O . CYS B 1 189 ? -1.84 -1.729 19.703 1 97.88 189 CYS B O 1
ATOM 3839 N N . LYS B 1 190 ? -0.217 -2.312 21.062 1 97.81 190 LYS B N 1
ATOM 3840 C CA . LYS B 1 190 ? -1.028 -2.053 22.25 1 97.81 190 LYS B CA 1
ATOM 3841 C C . LYS B 1 190 ? -1.451 -0.588 22.312 1 97.81 190 LYS B C 1
ATOM 3843 O O . LYS B 1 190 ? -2.598 -0.282 22.641 1 97.81 190 LYS B O 1
ATOM 3848 N N . ILE B 1 191 ? -0.603 0.276 22 1 98.38 191 ILE B N 1
ATOM 3849 C CA . ILE B 1 191 ? -0.871 1.709 22 1 98.38 191 ILE B CA 1
ATOM 3850 C C . ILE B 1 191 ? -1.896 2.041 20.922 1 98.38 191 ILE B C 1
ATOM 3852 O O . ILE B 1 191 ? -2.824 2.82 21.156 1 98.38 191 ILE B O 1
ATOM 3856 N N . LEU B 1 192 ? -1.744 1.429 19.734 1 98.62 192 LEU B N 1
ATOM 3857 C CA . LEU B 1 192 ? -2.592 1.721 18.578 1 98.62 192 LEU B CA 1
ATOM 3858 C C . LEU B 1 192 ? -4.031 1.282 18.844 1 98.62 192 LEU B C 1
ATOM 3860 O O . LEU B 1 192 ? -4.973 1.908 18.359 1 98.62 192 LEU B O 1
ATOM 3864 N N . GLU B 1 193 ? -4.184 0.253 19.656 1 97.5 193 GLU B N 1
ATOM 3865 C CA . GLU B 1 193 ? -5.512 -0.256 19.984 1 97.5 193 GLU B CA 1
ATOM 3866 C C . GLU B 1 193 ? -6.398 0.844 20.562 1 97.5 193 GLU B C 1
ATOM 3868 O O . GLU B 1 193 ? -7.578 0.941 20.219 1 97.5 193 GLU B O 1
ATOM 3873 N N . ASN B 1 194 ? -5.805 1.673 21.375 1 97 194 ASN B N 1
ATOM 3874 C CA . ASN B 1 194 ? -6.555 2.756 22 1 97 194 ASN B CA 1
ATOM 3875 C C . ASN B 1 194 ? -6.488 4.035 21.172 1 97 194 ASN B C 1
ATOM 3877 O O . ASN B 1 194 ? -7.496 4.73 21.016 1 97 194 ASN B O 1
ATOM 3881 N N . LEU B 1 195 ? -5.406 4.285 20.609 1 98 195 LEU B N 1
ATOM 3882 C CA . LEU B 1 195 ? -5.137 5.531 19.891 1 98 195 LEU B CA 1
ATOM 3883 C C . LEU B 1 195 ? -6.086 5.699 18.719 1 98 195 LEU B C 1
ATOM 3885 O O . LEU B 1 195 ? -6.527 6.812 18.422 1 98 195 LEU B O 1
ATOM 3889 N N . LEU B 1 196 ? -6.461 4.594 18.047 1 98 196 LEU B N 1
ATOM 3890 C CA . LEU B 1 196 ? -7.16 4.668 16.766 1 98 196 LEU B CA 1
ATOM 3891 C C . LEU B 1 196 ? -8.664 4.508 16.953 1 98 196 LEU B C 1
ATOM 3893 O O . LEU B 1 196 ? -9.414 4.461 15.984 1 98 196 LEU B O 1
ATOM 3897 N N . GLN B 1 197 ? -9.094 4.461 18.188 1 96.44 197 GLN B N 1
ATOM 3898 C CA . GLN B 1 197 ? -10.531 4.352 18.453 1 96.44 197 GLN B CA 1
ATOM 3899 C C . GLN B 1 197 ? -11.242 5.676 18.172 1 96.44 197 GLN B C 1
ATOM 3901 O O . GLN B 1 197 ? -10.672 6.746 18.406 1 96.44 197 GLN B O 1
ATOM 3906 N N . PRO B 1 198 ? -12.438 5.566 17.734 1 95.75 198 PRO B N 1
ATOM 3907 C CA . PRO B 1 198 ? -13.203 4.398 17.297 1 95.75 198 PRO B CA 1
ATOM 3908 C C . PRO B 1 198 ? -12.758 3.879 15.93 1 95.75 198 PRO B C 1
ATOM 3910 O O . PRO B 1 198 ? -12.352 4.664 15.062 1 95.75 198 PRO B O 1
ATOM 3913 N N . MET B 1 199 ? -12.875 2.609 15.727 1 94.94 199 MET B N 1
ATOM 3914 C CA . MET B 1 199 ? -12.508 1.971 14.469 1 94.94 199 MET B CA 1
ATOM 3915 C C . MET B 1 199 ? -13.719 1.852 13.547 1 94.94 199 MET B C 1
ATOM 3917 O O . MET B 1 199 ? -14.852 1.729 14.016 1 94.94 199 MET B O 1
ATOM 3921 N N . ILE B 1 200 ? -13.422 1.929 12.336 1 96.06 200 ILE B N 1
ATOM 3922 C CA . ILE B 1 200 ? -14.453 1.636 11.344 1 96.06 200 ILE B CA 1
ATOM 3923 C C . ILE B 1 200 ? -14.688 0.129 11.281 1 96.06 200 ILE B C 1
ATOM 3925 O O . ILE B 1 200 ? -13.742 -0.654 11.188 1 96.06 200 ILE B O 1
ATOM 3929 N N . THR B 1 201 ? -15.93 -0.259 11.375 1 96.31 201 THR B N 1
ATOM 3930 C CA . THR B 1 201 ? -16.328 -1.663 11.336 1 96.31 201 THR B CA 1
ATOM 3931 C C . THR B 1 201 ? -16.984 -2.002 10 1 96.31 201 THR B C 1
ATOM 3933 O O . THR B 1 201 ? -17.344 -1.106 9.242 1 96.31 201 THR B O 1
ATOM 3936 N N . PRO B 1 202 ? -17.094 -3.318 9.727 1 94.69 202 PRO B N 1
ATOM 3937 C CA . PRO B 1 202 ? -17.75 -3.703 8.469 1 94.69 202 PRO B CA 1
ATOM 3938 C C . PRO B 1 202 ? -19.156 -3.156 8.352 1 94.69 202 PRO B C 1
ATOM 3940 O O . PRO B 1 202 ? -19.609 -2.82 7.254 1 94.69 202 PRO B O 1
ATOM 3943 N N . SER B 1 203 ? -19.859 -2.973 9.398 1 91.88 203 SER B N 1
ATOM 3944 C CA . SER B 1 203 ? -21.25 -2.553 9.383 1 91.88 203 SER B CA 1
ATOM 3945 C C . SER B 1 203 ? -21.391 -1.084 9 1 91.88 203 SER B C 1
ATOM 3947 O O . SER B 1 203 ? -22.422 -0.663 8.484 1 91.88 203 SER B O 1
ATOM 3949 N N . ILE B 1 204 ? -20.375 -0.306 9.188 1 89.12 204 ILE B N 1
ATOM 3950 C CA . ILE B 1 204 ? -20.469 1.12 8.898 1 89.12 204 ILE B CA 1
ATOM 3951 C C . ILE B 1 204 ? -19.562 1.466 7.719 1 89.12 204 ILE B C 1
ATOM 3953 O O . ILE B 1 204 ? -19.406 2.639 7.375 1 89.12 204 ILE B O 1
ATOM 3957 N N . LEU B 1 205 ? -18.953 0.445 7.211 1 88.94 205 LEU B N 1
ATOM 3958 C CA . LEU B 1 205 ? -18.125 0.646 6.023 1 88.94 205 LEU B CA 1
ATOM 3959 C C . LEU B 1 205 ? -19 0.916 4.801 1 88.94 205 LEU B C 1
ATOM 3961 O O . LEU B 1 205 ? -19.812 0.073 4.414 1 88.94 205 LEU B O 1
ATOM 3965 N N . HIS B 1 206 ? -18.859 2.123 4.312 1 85.12 206 HIS B N 1
ATOM 3966 C CA . HIS B 1 206 ? -19.594 2.492 3.117 1 85.12 206 HIS B CA 1
ATOM 3967 C C . HIS B 1 206 ? -18.75 2.328 1.863 1 85.12 206 HIS B C 1
ATOM 3969 O O . HIS B 1 206 ? -17.531 2.527 1.904 1 85.12 206 HIS B O 1
ATOM 3975 N N . ALA B 1 207 ? -19.438 1.96 0.841 1 86.62 207 ALA B N 1
ATOM 3976 C CA . ALA B 1 207 ? -18.734 1.892 -0.442 1 86.62 207 AL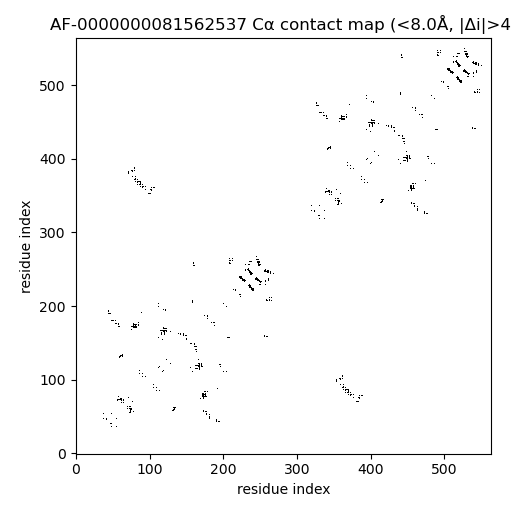A B CA 1
ATOM 3977 C C . ALA B 1 207 ? -18.359 3.285 -0.94 1 86.62 207 ALA B C 1
ATOM 3979 O O . ALA B 1 207 ? -19.078 4.258 -0.664 1 86.62 207 ALA B O 1
ATOM 3980 N N . HIS B 1 208 ? -17.281 3.332 -1.552 1 91.19 208 HIS B N 1
ATOM 3981 C CA . HIS B 1 208 ? -16.844 4.582 -2.156 1 91.19 208 HIS B CA 1
ATOM 3982 C C . HIS B 1 208 ? -17.844 5.078 -3.193 1 91.19 208 HIS B C 1
ATOM 3984 O O . HIS B 1 208 ? -18.391 4.285 -3.967 1 91.19 208 HIS B O 1
ATOM 3990 N N . PRO B 1 209 ? -18.031 6.328 -3.268 1 91.94 209 PRO B N 1
ATOM 3991 C CA . PRO B 1 209 ? -19.062 6.887 -4.141 1 91.94 209 PRO B CA 1
ATOM 3992 C C . PRO B 1 209 ? -18.875 6.488 -5.605 1 91.94 209 PRO B C 1
ATOM 3994 O O . PRO B 1 209 ? -19.859 6.195 -6.297 1 91.94 209 PRO B O 1
ATOM 3997 N N . VAL B 1 210 ? -17.656 6.488 -6.039 1 92.62 210 VAL B N 1
ATOM 3998 C CA . VAL B 1 210 ? -17.391 6.152 -7.43 1 92.62 210 VAL B CA 1
ATOM 3999 C C . VAL B 1 210 ? -17.75 4.695 -7.691 1 92.62 210 VAL B C 1
ATOM 4001 O O . VAL B 1 210 ? -18.359 4.375 -8.719 1 92.62 210 VAL B O 1
ATOM 4004 N N . THR B 1 211 ? -17.422 3.914 -6.746 1 91.5 211 THR B N 1
ATOM 4005 C CA . THR B 1 211 ? -17.781 2.502 -6.852 1 91.5 211 THR B CA 1
ATOM 4006 C C . THR B 1 211 ? -19.297 2.322 -6.867 1 91.5 211 THR B C 1
ATOM 4008 O O . THR B 1 211 ? -19.828 1.578 -7.695 1 91.5 211 THR B O 1
ATOM 4011 N N . MET B 1 212 ? -19.922 2.973 -6.004 1 92.19 212 MET B N 1
ATOM 4012 C CA . MET B 1 212 ? -21.391 2.91 -5.926 1 92.19 212 MET B CA 1
ATOM 4013 C C . MET B 1 212 ? -22.016 3.332 -7.246 1 92.19 212 MET B C 1
ATOM 4015 O O . MET B 1 212 ? -22.938 2.668 -7.738 1 92.19 212 MET B O 1
ATOM 4019 N N . LEU B 1 213 ? -21.516 4.395 -7.762 1 93.75 213 LEU B N 1
ATOM 4020 C CA . LEU B 1 213 ? -22.047 4.938 -9.016 1 93.75 213 LEU B CA 1
ATOM 4021 C C . LEU B 1 213 ? -21.859 3.943 -10.156 1 93.75 213 LEU B C 1
ATOM 4023 O O . LEU B 1 213 ? -22.797 3.662 -10.898 1 93.75 213 LEU B O 1
ATOM 4027 N N . TYR B 1 214 ? -20.672 3.398 -10.242 1 92.81 214 TYR B N 1
ATOM 4028 C CA . TYR B 1 214 ? -20.375 2.455 -11.312 1 92.81 214 TYR B CA 1
ATOM 4029 C C . TYR B 1 214 ? -21.234 1.203 -11.195 1 92.81 214 TYR B C 1
ATOM 4031 O O . TYR B 1 214 ? -21.781 0.715 -12.188 1 92.81 214 TYR B O 1
ATOM 4039 N N . GLU B 1 215 ? -21.375 0.733 -9.984 1 92.25 215 GLU B N 1
ATOM 4040 C CA . GLU B 1 215 ? -22.141 -0.485 -9.75 1 92.25 215 GLU B CA 1
ATOM 4041 C C . GLU B 1 215 ? -23.609 -0.29 -10.125 1 92.25 215 GLU B C 1
ATOM 4043 O O . GLU B 1 215 ? -24.203 -1.152 -10.773 1 92.25 215 GLU B O 1
ATOM 4048 N N . ILE B 1 216 ? -24.188 0.813 -9.719 1 92 216 ILE B N 1
ATOM 4049 C CA . ILE B 1 216 ? -25.594 1.054 -9.992 1 92 216 ILE B CA 1
ATOM 4050 C C . ILE B 1 216 ? -25.797 1.255 -11.492 1 92 216 ILE B C 1
ATOM 4052 O O . ILE B 1 216 ? -26.828 0.839 -12.047 1 92 216 ILE B O 1
ATOM 4056 N N . CYS B 1 217 ? -24.859 1.884 -12.148 1 92.94 217 CYS B N 1
ATOM 4057 C CA . CYS 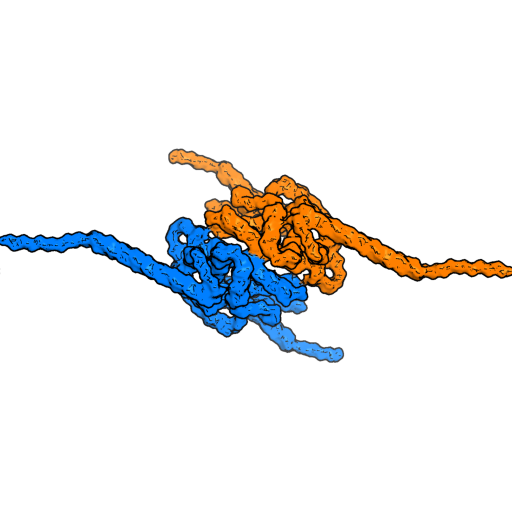B 1 217 ? -24.953 2.078 -13.594 1 92.94 217 CYS B CA 1
ATOM 4058 C C . CYS B 1 217 ? -24.859 0.745 -14.328 1 92.94 217 CYS B C 1
ATOM 4060 O O . CYS B 1 217 ? -25.625 0.498 -15.266 1 92.94 217 CYS B O 1
ATOM 4062 N N . GLN B 1 218 ? -23.969 -0.059 -13.938 1 93 218 GLN B N 1
ATOM 4063 C CA . GLN B 1 218 ? -23.812 -1.377 -14.539 1 93 218 GLN B CA 1
ATOM 4064 C C . GLN B 1 218 ? -25.047 -2.232 -14.336 1 93 218 GLN B C 1
ATOM 4066 O O . GLN B 1 218 ? -25.531 -2.873 -15.273 1 93 218 GLN B O 1
ATOM 4071 N N . LYS B 1 219 ? -25.516 -2.254 -13.156 1 92.69 219 LYS B N 1
ATOM 4072 C CA . LYS B 1 219 ? -26.703 -3.035 -12.805 1 92.69 219 LYS B CA 1
ATOM 4073 C C . LYS B 1 219 ? -27.906 -2.615 -13.641 1 92.69 219 LYS B C 1
ATOM 4075 O O . LYS B 1 219 ? -28.734 -3.451 -14.023 1 92.69 219 LYS B O 1
ATOM 4080 N N . ASN B 1 220 ? -28 -1.395 -13.922 1 91.31 220 ASN B N 1
ATOM 4081 C CA . ASN B 1 220 ? -29.172 -0.875 -14.609 1 91.31 220 ASN B CA 1
ATOM 4082 C C . ASN B 1 220 ? -28.891 -0.621 -16.094 1 91.31 220 ASN B C 1
ATOM 4084 O O . ASN B 1 220 ? -29.719 -0.033 -16.797 1 91.31 220 ASN B O 1
ATOM 4088 N N . LYS B 1 221 ? -27.641 -0.922 -16.516 1 91.25 221 LYS B N 1
ATOM 4089 C CA . LYS B 1 221 ? -27.219 -0.873 -17.906 1 91.25 221 LYS B CA 1
ATOM 4090 C C . LYS B 1 221 ? -27.328 0.544 -18.453 1 91.25 221 LYS B C 1
ATOM 4092 O O . LYS B 1 221 ? -27.875 0.755 -19.547 1 91.25 221 LYS B O 1
ATOM 4097 N N . VAL B 1 222 ? -27.016 1.43 -17.703 1 89.12 222 VAL B N 1
ATOM 4098 C CA . VAL B 1 222 ? -27 2.822 -18.141 1 89.12 222 VAL B CA 1
ATOM 4099 C C . VAL B 1 222 ? -25.578 3.244 -18.469 1 89.12 222 VAL B C 1
ATOM 4101 O O . VAL B 1 222 ? -24.625 2.791 -17.812 1 89.12 222 VAL B O 1
ATOM 4104 N N . LYS B 1 223 ? -25.469 4.062 -19.453 1 91.38 223 LYS B N 1
ATOM 4105 C CA . LYS B 1 223 ? -24.156 4.523 -19.891 1 91.38 223 LYS B CA 1
ATOM 4106 C C . LYS B 1 223 ? -23.688 5.723 -19.062 1 91.38 223 LYS B C 1
ATOM 4108 O O . LYS B 1 223 ? -24.422 6.695 -18.906 1 91.38 223 LYS B O 1
ATOM 4113 N N . LEU B 1 224 ? -22.5 5.609 -18.547 1 93 224 LEU B N 1
ATOM 4114 C CA . LEU B 1 224 ? -21.906 6.648 -17.703 1 93 224 LEU B CA 1
ATOM 4115 C C . LEU B 1 224 ? -20.781 7.371 -18.422 1 93 224 LEU B C 1
ATOM 4117 O O . LEU B 1 224 ? -19.906 6.727 -19.016 1 93 224 LEU B O 1
ATOM 4121 N N . GLU B 1 225 ? -20.906 8.641 -18.438 1 93.38 225 GLU B N 1
ATOM 4122 C CA . GLU B 1 225 ? -19.859 9.477 -18.984 1 93.38 225 GLU B CA 1
ATOM 4123 C C . GLU B 1 225 ? -19.438 10.562 -18 1 93.38 225 GLU B C 1
ATOM 4125 O O . GLU B 1 225 ? -20.234 11.008 -17.188 1 93.38 225 GLU B O 1
ATOM 4130 N N . THR B 1 226 ? -18.125 10.898 -18.078 1 93.31 226 THR B N 1
ATOM 4131 C CA . THR B 1 226 ? -17.625 11.938 -17.188 1 93.31 226 THR B CA 1
ATOM 4132 C C . THR B 1 226 ? -17.203 13.172 -17.969 1 93.31 226 THR B C 1
ATOM 4134 O O . THR B 1 226 ? -16.547 13.055 -19.016 1 93.31 226 THR B O 1
ATOM 4137 N N . LYS B 1 227 ? -17.641 14.32 -17.641 1 92.19 227 LYS B N 1
ATOM 4138 C CA . LYS B 1 227 ? -17.172 15.609 -18.125 1 92.19 227 LYS B CA 1
ATOM 4139 C C . LYS B 1 227 ? -16.297 16.297 -17.078 1 92.19 227 LYS B C 1
ATOM 4141 O O . LYS B 1 227 ? -16.812 16.797 -16.078 1 92.19 227 LYS B O 1
ATOM 4146 N N . ASP B 1 228 ? -15.062 16.344 -17.328 1 92.44 228 ASP B N 1
ATOM 4147 C CA . ASP B 1 228 ? -14.094 16.891 -16.391 1 92.44 228 ASP B CA 1
ATOM 4148 C C . ASP B 1 228 ? -13.773 18.344 -16.688 1 92.44 228 ASP B C 1
ATOM 4150 O O . ASP B 1 228 ? -12.961 18.641 -17.578 1 92.44 228 ASP B O 1
ATOM 4154 N N . LEU B 1 229 ? -14.305 19.281 -15.984 1 92.44 229 LEU B N 1
ATOM 4155 C CA . LEU B 1 229 ? -14.117 20.719 -16.141 1 92.44 229 LEU B CA 1
ATOM 4156 C C . LEU B 1 229 ? -13.336 21.297 -14.969 1 92.44 229 LEU B C 1
ATOM 4158 O O . LEU B 1 229 ? -13.43 22.5 -14.688 1 92.44 229 LEU B O 1
ATOM 4162 N N . TRP B 1 230 ? -12.648 20.5 -14.273 1 92.56 230 TRP B N 1
ATOM 4163 C CA . TRP B 1 230 ? -12.055 20.906 -13 1 92.56 230 TRP B CA 1
ATOM 4164 C C . TRP B 1 230 ? -11.016 22 -13.203 1 92.56 230 TRP B C 1
ATOM 4166 O O . TRP B 1 230 ? -10.938 22.938 -12.414 1 92.56 230 TRP B O 1
ATOM 4176 N N . GLU B 1 231 ? -10.227 21.906 -14.211 1 92.81 231 GLU B N 1
ATOM 4177 C CA . GLU B 1 231 ? -9.172 22.891 -14.445 1 92.81 231 GLU B CA 1
ATOM 4178 C C . GLU B 1 231 ? -9.758 24.281 -14.664 1 92.81 231 GLU B C 1
ATOM 4180 O O . GLU B 1 231 ? -9.18 25.281 -14.234 1 92.81 231 GLU B O 1
ATOM 4185 N N . GLU B 1 232 ? -10.875 24.312 -15.258 1 92.44 232 GLU B N 1
ATOM 4186 C CA . GLU B 1 232 ? -11.508 25.578 -15.594 1 92.44 232 GLU B CA 1
ATOM 4187 C C . GLU B 1 232 ? -12.359 26.094 -14.438 1 92.44 232 GLU B C 1
ATOM 4189 O O . GLU B 1 232 ? -12.234 27.25 -14.031 1 92.44 232 GLU B O 1
ATOM 4194 N N . THR B 1 233 ? -13.164 25.234 -13.914 1 93.19 233 THR B N 1
ATOM 4195 C CA . THR B 1 233 ? -14.172 25.719 -12.984 1 93.19 233 THR B CA 1
ATOM 4196 C C . THR B 1 233 ? -14.094 24.969 -11.656 1 93.19 233 THR B C 1
ATOM 4198 O O . THR B 1 233 ? -14.781 25.328 -10.695 1 93.19 233 THR B O 1
ATOM 4201 N N . GLY B 1 234 ? -13.258 23.922 -11.523 1 93.75 234 GLY B N 1
ATOM 4202 C CA . GLY B 1 234 ? -13.203 23.109 -10.32 1 93.75 234 GLY B CA 1
ATOM 4203 C C . GLY B 1 234 ? -14.336 22.109 -10.219 1 93.75 234 GLY B C 1
ATOM 4204 O O . GLY B 1 234 ? -14.578 21.531 -9.148 1 93.75 234 GLY B O 1
ATOM 4205 N N . GLU B 1 235 ? -14.984 21.938 -11.406 1 94.81 235 GLU B N 1
ATOM 4206 C CA . GLU B 1 235 ? -16.188 21.109 -11.383 1 94.81 235 GLU B CA 1
ATOM 4207 C C . GLU B 1 235 ? -15.992 19.828 -12.172 1 94.81 235 GLU B C 1
ATOM 4209 O O . GLU B 1 235 ? -15.227 19.797 -13.141 1 94.81 235 GLU B O 1
ATOM 4214 N N . ILE B 1 236 ? -16.656 18.734 -11.688 1 96.25 236 ILE B N 1
ATOM 4215 C CA . ILE B 1 236 ? -16.766 17.484 -12.414 1 96.25 236 ILE B CA 1
ATOM 4216 C C . ILE B 1 236 ? -18.234 17.094 -12.547 1 96.25 236 ILE B C 1
ATOM 4218 O O . ILE B 1 236 ? -19.031 17.297 -11.617 1 96.25 236 ILE B O 1
ATOM 4222 N N . VAL B 1 237 ? -18.531 16.625 -13.75 1 95.5 237 VAL B N 1
ATOM 4223 C CA . VAL B 1 237 ? -19.922 16.281 -14.008 1 95.5 237 VAL B CA 1
ATOM 4224 C C . VAL B 1 237 ? -20.016 14.852 -14.547 1 95.5 237 VAL B C 1
ATOM 4226 O O . VAL B 1 237 ? -19.188 14.438 -15.367 1 95.5 237 VAL B O 1
ATOM 4229 N N . PHE B 1 238 ? -20.953 14.117 -13.992 1 95.62 238 PHE B N 1
ATOM 4230 C CA . PHE B 1 238 ? -21.281 12.805 -14.539 1 95.62 238 PHE B CA 1
ATOM 4231 C C . PHE B 1 238 ? -22.562 12.852 -15.359 1 95.62 238 PHE B C 1
ATOM 4233 O O . PHE B 1 238 ? -23.562 13.445 -14.93 1 95.62 238 PHE B O 1
ATOM 4240 N N . VAL B 1 239 ? -22.484 12.266 -16.562 1 93 239 VAL B N 1
ATOM 4241 C CA . VAL B 1 239 ? -23.594 12.203 -17.5 1 93 239 VAL B CA 1
ATOM 4242 C C . VAL B 1 239 ? -24.078 10.758 -17.641 1 93 239 VAL B C 1
ATOM 4244 O O . VAL B 1 239 ? -23.266 9.859 -17.875 1 93 239 VAL B O 1
ATOM 4247 N N . VAL B 1 240 ? -25.328 10.641 -17.406 1 89.88 240 VAL B N 1
ATOM 4248 C CA . VAL B 1 240 ? -25.922 9.312 -17.547 1 89.88 240 VAL B CA 1
ATOM 4249 C C . VAL B 1 240 ? -26.953 9.312 -18.656 1 89.88 240 VAL B C 1
ATOM 4251 O O . VAL B 1 240 ? -27.938 10.062 -18.609 1 89.88 240 VAL B O 1
ATOM 4254 N N . ASP B 1 241 ? -26.688 8.406 -19.562 1 87.75 241 ASP B N 1
ATOM 4255 C CA . ASP B 1 241 ? -27.578 8.297 -20.719 1 87.75 241 ASP B CA 1
ATOM 4256 C C . ASP B 1 241 ? -27.844 9.664 -21.328 1 87.75 241 ASP B C 1
ATOM 4258 O O . ASP B 1 241 ? -29 10.023 -21.578 1 87.75 241 ASP B O 1
ATOM 4262 N N . GLY B 1 242 ? -26.781 10.438 -21.375 1 84.88 242 GLY B N 1
ATOM 4263 C CA . GLY B 1 242 ? -26.828 11.711 -22.078 1 84.88 242 GLY B CA 1
ATOM 4264 C C . GLY B 1 242 ? -27.359 12.844 -21.203 1 84.88 242 GLY B C 1
ATOM 4265 O O . GLY B 1 242 ? -27.344 14.008 -21.625 1 84.88 242 GLY B O 1
ATOM 4266 N N . GLU B 1 243 ? -27.859 12.523 -20 1 87.06 243 GLU B N 1
ATOM 4267 C CA . GLU B 1 243 ? -28.391 13.539 -19.109 1 87.06 243 GLU B CA 1
ATOM 4268 C C . GLU B 1 243 ? -27.422 13.82 -17.953 1 87.06 243 GLU B C 1
ATOM 4270 O O . GLU B 1 243 ? -26.812 12.898 -17.406 1 87.06 243 GLU B O 1
ATOM 4275 N N . PHE B 1 244 ? -27.406 15.055 -17.734 1 82.12 244 PHE B N 1
ATOM 4276 C CA . PHE B 1 244 ? -26.594 15.477 -16.578 1 82.12 244 PHE B CA 1
ATOM 4277 C C . PHE B 1 244 ? -27.219 14.984 -15.281 1 82.12 244 PHE B C 1
ATOM 4279 O O . PHE B 1 244 ? -28.375 15.289 -14.992 1 82.12 244 PHE B O 1
ATOM 4286 N N . VAL B 1 245 ? -26.406 14.297 -14.523 1 83.88 245 VAL B N 1
ATOM 4287 C CA . VAL B 1 245 ? -27.016 13.672 -13.344 1 83.88 245 VAL B CA 1
ATOM 4288 C C . VAL B 1 245 ? -26.234 14.086 -12.094 1 83.88 245 VAL B C 1
ATOM 4290 O O . VAL B 1 245 ? -26.828 14.5 -11.094 1 83.88 245 VAL B O 1
ATOM 4293 N N . GLY B 1 246 ? -24.953 14.047 -12.133 1 92.25 246 GLY B N 1
ATOM 4294 C CA . GLY B 1 246 ? -24.188 14.336 -10.93 1 92.25 246 GLY B CA 1
ATOM 4295 C C . GLY B 1 246 ? -23.219 15.492 -11.102 1 92.25 246 GLY B C 1
ATOM 4296 O O . GLY B 1 246 ? -22.594 15.641 -12.156 1 92.25 246 GLY B O 1
ATOM 4297 N N . HIS B 1 247 ? -23.188 16.25 -10.047 1 94.12 247 HIS B N 1
ATOM 4298 C CA . HIS B 1 247 ? -22.344 17.438 -10.047 1 94.12 247 HIS B CA 1
ATOM 4299 C C . HIS B 1 247 ? -21.562 17.562 -8.742 1 94.12 247 HIS B C 1
ATOM 4301 O O . HIS B 1 247 ? -22.094 17.297 -7.668 1 94.12 247 HIS B O 1
ATOM 4307 N N . GLY B 1 248 ? -20.234 17.875 -8.906 1 94.25 248 GLY B N 1
ATOM 4308 C CA . GLY B 1 248 ? -19.391 18.125 -7.758 1 94.25 248 GLY B CA 1
ATOM 4309 C C . GLY B 1 248 ? -18.375 19.234 -7.996 1 94.25 248 GLY B C 1
ATOM 4310 O O . GLY B 1 248 ? -17.828 19.359 -9.094 1 94.25 248 GLY B O 1
ATOM 4311 N N . LYS B 1 249 ? -18.266 20.062 -6.996 1 93.81 249 LYS B N 1
ATOM 4312 C CA . LYS B 1 249 ? -17.328 21.172 -7.094 1 93.81 249 LYS B CA 1
ATOM 4313 C C . LYS B 1 249 ? -16.391 21.219 -5.887 1 93.81 249 LYS B C 1
ATOM 4315 O O . LYS B 1 249 ? -16.844 21.125 -4.746 1 93.81 249 LYS B O 1
ATOM 4320 N N . PHE B 1 250 ? -15.141 21.312 -6.188 1 93.12 250 PHE B N 1
ATOM 4321 C CA . PHE B 1 250 ? -14.102 21.5 -5.18 1 93.12 250 PHE B CA 1
ATOM 4322 C C . PHE B 1 250 ? -12.789 21.922 -5.824 1 93.12 250 PHE B C 1
ATOM 4324 O O . PHE B 1 250 ? -12.086 21.078 -6.402 1 93.12 250 PHE B O 1
ATOM 4331 N N . ARG B 1 251 ? -12.32 23 -5.605 1 89.69 251 ARG B N 1
ATOM 4332 C CA . ARG B 1 251 ? -11.203 23.578 -6.34 1 89.69 251 ARG B CA 1
ATOM 4333 C C . ARG B 1 251 ? -9.867 23.094 -5.785 1 89.69 251 ARG B C 1
ATOM 4335 O O . ARG B 1 251 ? -8.883 22.984 -6.52 1 89.69 251 ARG B O 1
ATOM 4342 N N . ALA B 1 252 ? -9.898 22.844 -4.586 1 86.94 252 ALA B N 1
ATOM 4343 C CA . ALA B 1 252 ? -8.625 22.531 -3.936 1 86.94 252 ALA B CA 1
ATOM 4344 C C . ALA B 1 252 ? -8.109 21.156 -4.375 1 86.94 252 ALA B C 1
ATOM 4346 O O . ALA B 1 252 ? -6.898 20.922 -4.395 1 86.94 252 ALA B O 1
ATOM 4347 N N . LYS B 1 253 ? -9.039 20.281 -4.691 1 91.62 253 LYS B N 1
ATOM 4348 C CA . LYS B 1 253 ? -8.625 18.938 -5.043 1 91.62 253 LYS B CA 1
ATOM 4349 C C . LYS B 1 253 ? -9.602 18.297 -6.039 1 91.62 253 LYS B C 1
ATOM 4351 O O . LYS B 1 253 ? -10.766 18.062 -5.711 1 91.62 253 LYS B O 1
ATOM 4356 N N . ARG B 1 254 ? -9.078 17.906 -7.176 1 93.69 254 ARG B N 1
ATOM 4357 C CA . ARG B 1 254 ? -9.844 17.344 -8.281 1 93.69 254 ARG B CA 1
ATOM 4358 C C . ARG B 1 254 ? -10.594 16.078 -7.855 1 93.69 254 ARG B C 1
ATOM 4360 O O . ARG B 1 254 ? -11.758 15.898 -8.203 1 93.69 254 ARG B O 1
ATOM 4367 N N . GLN B 1 255 ? -9.969 15.281 -7.082 1 93.56 255 GLN B N 1
ATOM 4368 C CA . GLN B 1 255 ? -10.531 14 -6.676 1 93.56 255 GLN B CA 1
ATOM 4369 C C . GLN B 1 255 ? -11.773 14.195 -5.809 1 93.56 255 GLN B C 1
ATOM 4371 O O . GLN B 1 255 ? -12.742 13.445 -5.926 1 93.56 255 GLN B O 1
ATOM 4376 N N . VAL B 1 256 ? -11.68 15.102 -4.961 1 93.5 256 VAL B N 1
ATOM 4377 C CA . VAL B 1 256 ? -12.82 15.375 -4.086 1 93.5 256 VAL B CA 1
ATOM 4378 C C . VAL B 1 256 ? -14.016 15.82 -4.922 1 93.5 256 VAL B C 1
ATOM 4380 O O . VAL B 1 256 ? -15.148 15.375 -4.684 1 93.5 256 VAL B O 1
ATOM 4383 N N . ALA B 1 257 ? -13.758 16.641 -5.883 1 95.31 257 ALA B N 1
ATOM 4384 C CA . ALA B 1 257 ? -14.812 17.062 -6.801 1 95.31 257 ALA B CA 1
ATOM 4385 C C . ALA B 1 257 ? -15.438 15.859 -7.504 1 95.31 257 ALA B C 1
ATOM 4387 O O . ALA B 1 257 ? -16.656 15.773 -7.633 1 95.31 257 ALA B O 1
ATOM 4388 N N . LYS B 1 258 ? -14.633 15.008 -7.875 1 95.94 258 LYS B N 1
ATOM 4389 C CA . LYS B 1 258 ? -15.094 13.797 -8.555 1 95.94 258 LYS B CA 1
ATOM 4390 C C . LYS B 1 258 ? -15.953 12.945 -7.629 1 95.94 258 LYS B C 1
ATOM 4392 O O . LYS B 1 258 ? -17 12.445 -8.039 1 95.94 258 LYS B O 1
ATOM 4397 N N . PHE B 1 259 ? -15.539 12.797 -6.387 1 95.62 259 PHE B N 1
ATOM 4398 C CA . PHE B 1 259 ? -16.266 11.977 -5.426 1 95.62 259 PHE B CA 1
ATOM 4399 C C . PHE B 1 259 ? -17.625 12.594 -5.105 1 95.62 259 PHE B C 1
ATOM 4401 O O . PHE B 1 259 ? -18.625 11.891 -5.031 1 95.62 259 PHE B O 1
ATOM 4408 N N . ARG B 1 260 ? -17.625 13.82 -4.973 1 95.31 260 ARG B N 1
ATOM 4409 C CA . ARG B 1 260 ? -18.875 14.523 -4.703 1 95.31 260 ARG B CA 1
ATOM 4410 C C . ARG B 1 260 ? -19.828 14.406 -5.887 1 95.31 260 ARG B C 1
ATOM 4412 O O . ARG B 1 260 ? -21.031 14.234 -5.699 1 95.31 260 ARG B O 1
ATOM 4419 N N . ALA B 1 261 ? -19.266 14.508 -7.062 1 96.19 261 ALA B N 1
ATOM 4420 C CA . ALA B 1 261 ? -20.094 14.344 -8.258 1 96.19 261 ALA B CA 1
ATOM 4421 C C . ALA B 1 261 ? -20.672 12.938 -8.336 1 96.19 261 ALA B C 1
ATOM 4423 O O . ALA B 1 261 ? -21.844 12.758 -8.664 1 96.19 261 ALA B O 1
ATOM 4424 N N . ALA B 1 262 ? -19.828 12.031 -8.008 1 95.69 262 ALA B N 1
ATOM 4425 C CA . ALA B 1 262 ? -20.266 10.641 -8.031 1 95.69 262 ALA B CA 1
ATOM 4426 C C . ALA B 1 262 ? -21.375 10.406 -6.996 1 95.69 262 ALA B C 1
ATOM 4428 O O . ALA B 1 262 ? -22.359 9.719 -7.273 1 95.69 262 ALA B O 1
ATOM 4429 N N . TYR B 1 263 ? -21.172 10.898 -5.871 1 94.88 263 TYR B N 1
ATOM 4430 C CA . TYR B 1 263 ? -22.141 10.789 -4.797 1 94.88 263 TYR B CA 1
ATOM 4431 C C . TYR B 1 263 ? -23.484 11.383 -5.215 1 94.88 263 TYR B C 1
ATOM 4433 O O . TYR B 1 263 ? -24.531 10.766 -5.016 1 94.88 263 TYR B O 1
ATOM 4441 N N . ASP B 1 264 ? -23.453 12.508 -5.781 1 95 264 ASP B N 1
ATOM 4442 C CA . ASP B 1 264 ? -24.641 13.188 -6.27 1 95 264 ASP B CA 1
ATOM 4443 C C . ASP B 1 264 ? -25.344 12.367 -7.352 1 95 264 ASP B C 1
ATOM 4445 O O . ASP B 1 264 ? -26.547 12.156 -7.297 1 95 264 ASP B O 1
ATOM 4449 N N . ALA B 1 265 ? -24.562 11.914 -8.266 1 94.88 265 ALA B N 1
ATOM 4450 C CA . ALA B 1 265 ? -25.109 11.125 -9.367 1 94.88 265 ALA B CA 1
ATOM 4451 C C . ALA B 1 265 ? -25.766 9.844 -8.852 1 94.88 265 ALA B C 1
ATOM 4453 O O . ALA B 1 265 ? -26.859 9.492 -9.281 1 94.88 265 ALA B O 1
ATOM 4454 N N . TYR B 1 266 ? -25.078 9.203 -7.957 1 93.88 266 TYR B N 1
ATOM 4455 C CA . TYR B 1 266 ? -25.594 7.961 -7.391 1 93.88 266 TYR B CA 1
ATOM 4456 C C . TYR B 1 266 ? -26.953 8.164 -6.758 1 93.88 266 TYR B C 1
ATOM 4458 O O . TYR B 1 266 ? -27.891 7.402 -7.02 1 93.88 266 TYR B O 1
ATOM 4466 N N . HIS B 1 267 ? -27.094 9.125 -5.941 1 92.44 267 HIS B N 1
ATOM 4467 C CA . HIS B 1 267 ? -28.328 9.344 -5.211 1 92.44 267 HIS B CA 1
ATOM 4468 C C . HIS B 1 267 ? -29.453 9.789 -6.145 1 92.44 267 HIS B C 1
ATOM 4470 O O . HIS B 1 267 ? -30.609 9.461 -5.926 1 92.44 267 HIS B O 1
ATOM 4476 N N . LYS B 1 268 ? -29.125 10.477 -7.156 1 91.88 268 LYS B N 1
ATOM 4477 C CA . LYS B 1 268 ? -30.125 10.875 -8.141 1 91.88 268 LYS B CA 1
ATOM 4478 C C . LYS B 1 268 ? -30.641 9.664 -8.914 1 91.88 268 LYS B C 1
ATOM 4480 O O . LYS B 1 268 ? -31.844 9.562 -9.18 1 91.88 268 LYS B O 1
ATOM 4485 N N . ILE B 1 269 ? -29.719 8.836 -9.234 1 90.81 269 ILE B N 1
ATOM 4486 C CA . ILE B 1 269 ? -30.125 7.617 -9.93 1 90.81 269 ILE B CA 1
ATOM 4487 C C . ILE B 1 269 ? -31 6.766 -9.016 1 90.81 269 ILE B C 1
ATOM 4489 O O . ILE B 1 269 ? -32.031 6.242 -9.438 1 90.81 269 ILE B O 1
ATOM 4493 N N . LEU B 1 270 ? -30.578 6.668 -7.785 1 89.25 270 LEU B N 1
ATOM 4494 C CA . LEU B 1 270 ? -31.328 5.891 -6.805 1 89.25 270 LEU B CA 1
ATOM 4495 C C . LEU B 1 270 ? -32.75 6.434 -6.656 1 89.25 270 LEU B C 1
ATOM 4497 O O . LEU B 1 270 ? -33.719 5.66 -6.566 1 89.25 270 LEU B O 1
ATOM 4501 N N . ARG B 1 271 ? -32.844 7.691 -6.629 1 89.38 271 ARG B N 1
ATOM 4502 C CA . ARG B 1 271 ? -34.156 8.328 -6.5 1 89.38 271 ARG B CA 1
ATOM 4503 C C . ARG B 1 271 ? -35.031 8.055 -7.727 1 89.38 271 ARG B C 1
ATOM 4505 O O . ARG B 1 271 ? -36.219 7.809 -7.602 1 89.38 271 ARG B O 1
ATOM 4512 N N . LYS B 1 272 ? -34.438 8.094 -8.852 1 85.38 272 LYS B N 1
ATOM 4513 C CA . LYS B 1 272 ? -35.156 7.828 -10.094 1 85.38 272 LYS B CA 1
ATOM 4514 C C . LYS B 1 272 ? -35.656 6.383 -10.156 1 85.38 272 LYS B C 1
ATOM 4516 O O . LYS B 1 272 ? -36.75 6.109 -10.641 1 85.38 272 LYS B O 1
ATOM 4521 N N . LEU B 1 273 ? -34.844 5.535 -9.734 1 84.25 273 LEU B N 1
ATOM 4522 C CA . LEU B 1 273 ? -35.188 4.121 -9.734 1 84.25 273 LEU B CA 1
ATOM 4523 C C . LEU B 1 273 ? -36.281 3.826 -8.703 1 84.25 273 LEU B C 1
ATOM 4525 O O . LEU B 1 273 ? -37.125 2.951 -8.922 1 84.25 273 LEU B O 1
ATOM 4529 N N . ASN B 1 274 ? -36.156 4.383 -7.582 1 79.12 274 ASN B N 1
ATOM 4530 C CA . ASN B 1 274 ? -37.188 4.195 -6.547 1 79.12 274 ASN B CA 1
ATOM 4531 C C . ASN B 1 274 ? -38.5 4.852 -6.934 1 79.12 274 ASN B C 1
ATOM 4533 O O . ASN B 1 274 ? -39.562 4.406 -6.508 1 79.12 274 ASN B O 1
ATOM 4537 N N . LEU B 1 275 ? -38.469 5.977 -7.652 1 64.69 275 LEU B N 1
ATOM 4538 C CA . LEU B 1 275 ? -39.656 6.652 -8.117 1 64.69 275 LEU B CA 1
ATOM 4539 C C . LEU B 1 275 ? -40.25 5.941 -9.328 1 64.69 275 LEU B C 1
ATOM 4541 O O . LEU B 1 275 ? -41.375 6.227 -9.727 1 64.69 275 LEU B O 1
ATOM 4545 N N . GLY B 1 276 ? -39.625 5.16 -10.086 1 52.22 276 GLY B N 1
ATOM 4546 C CA . GLY B 1 276 ? -40.219 4.465 -11.219 1 52.22 276 GLY B CA 1
ATOM 4547 C C . GLY B 1 276 ? -41.312 3.488 -10.82 1 52.22 276 GLY B C 1
ATOM 4548 O O . GLY B 1 276 ? -41.406 3.088 -9.664 1 52.22 276 GLY B O 1
ATOM 4549 N N . PRO B 1 277 ? -42.438 3.32 -11.859 1 44.59 277 PRO B N 1
ATOM 4550 C CA . PRO B 1 277 ? -43.656 2.561 -11.617 1 44.59 277 PRO B CA 1
ATOM 4551 C C . PRO B 1 277 ? -43.375 1.162 -11.062 1 44.59 277 PRO B C 1
ATOM 4553 O O . PRO B 1 277 ? -42.406 0.511 -11.469 1 44.59 277 PRO B O 1
ATOM 4556 N N . LYS B 1 278 ? -43.688 0.916 -9.812 1 43.44 278 LYS B N 1
ATOM 4557 C CA . LYS B 1 278 ? -43.906 -0.446 -9.336 1 43.44 278 LY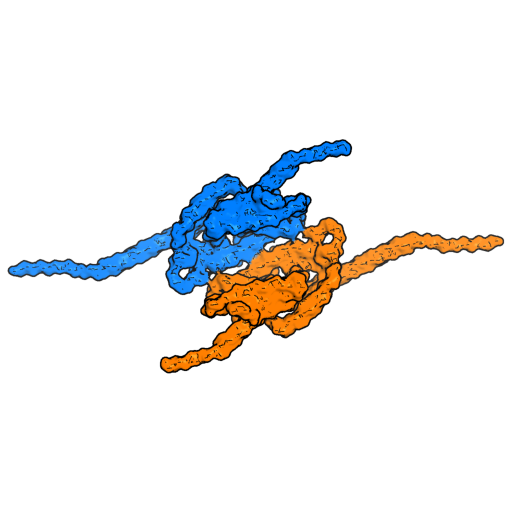S B CA 1
ATOM 4558 C C . LYS B 1 278 ? -44.656 -1.27 -10.367 1 43.44 278 LYS B C 1
ATOM 4560 O O . LYS B 1 278 ? -45.781 -0.9 -10.766 1 43.44 278 LYS B O 1
ATOM 4565 N N . HIS B 1 279 ? -44 -1.874 -11.352 1 37.47 279 HIS B N 1
ATOM 4566 C CA . HIS B 1 279 ? -44.812 -2.801 -12.133 1 37.47 279 HIS B CA 1
ATOM 4567 C C . HIS B 1 279 ? -45.781 -3.57 -11.234 1 37.47 279 HIS B C 1
ATOM 4569 O O . HIS B 1 279 ? -45.375 -4.176 -10.242 1 37.47 279 HIS B O 1
ATOM 4575 N N . ASP B 1 280 ? -47.062 -3.18 -11.195 1 35.59 280 ASP B N 1
ATOM 4576 C CA . ASP B 1 280 ? -48.188 -4.047 -10.898 1 35.59 280 ASP B CA 1
ATOM 4577 C C . ASP B 1 280 ? -48.031 -5.414 -11.555 1 35.59 280 ASP B C 1
ATOM 4579 O O . ASP B 1 280 ? -47.969 -5.512 -12.781 1 35.59 280 ASP B O 1
ATOM 4583 N N . TYR B 1 281 ? -47.25 -6.398 -11.086 1 30.05 281 TYR B N 1
ATOM 4584 C CA . TYR B 1 281 ? -47.594 -7.785 -11.398 1 30.05 281 TYR B CA 1
ATOM 4585 C C . TYR B 1 281 ? -49.094 -8.016 -11.281 1 30.05 281 TYR B C 1
ATOM 4587 O O . TYR B 1 281 ? -49.688 -7.785 -10.219 1 30.05 281 TYR B O 1
ATOM 4595 N N . ASP B 1 282 ? -49.906 -7.645 -12.383 1 25.53 282 ASP B N 1
ATOM 4596 C CA . ASP B 1 282 ? -51 -8.555 -12.68 1 25.53 282 ASP B CA 1
ATOM 4597 C C . ASP B 1 282 ? -50.5 -9.977 -12.898 1 25.53 282 ASP B C 1
ATOM 4599 O O . ASP B 1 282 ? -49.469 -10.188 -13.547 1 25.53 282 ASP B O 1
#

Secondary structure (DSSP, 8-state):
----------HHHHHHHHHHHHHHHHHHHHHHHHHHHHHHHHHHH-PPPS-HHHHHHHTB-GGGS-TTTHHHHSTHHHHHHHHHHHHHHHHHHHHHH-TTS-HHHHHHHHHHHHSHHHHHHHHHHTTGGGG-B---TTHHHHHHHHHHHGGGSSS--SSSS---HHHHHHHHHHHHHHHHHHT-HHHHHHHHHHHTPSPP-GGG-PPPHHHHHHHHHHHTT--EEEEEEHHHHSEEEEEETTEEEEEEE-TT-HHHHHHHHHHHHHHHHHHHHHHS------/----------HHHHHHHHHHHHHHHHHHHHHHHHHHHHHHHHHHH-PPPS-HHHHHHHTB-GGGS-TTTHHHHSTHHHHHHHHHHHHHHHHHHHHHH-TTS-HHHHHHHHHHHHSHHHHHHHHHHTTGGGG-B---TTHHHHHHHHHHHGGGSSS--SSSS---HHHHHHHHHHHHHHHHHHT-HHHHHHHHHHHTPSPP-GGG-PPPHHHHHHHHHHHTT--EEEEEEHHHHSEEEEEETTEEEEEEE-TT-HHHHHHHHHHHHHHHHHHHHHHS------

Organism: NCBI:txid168488

Solvent-accessible surface area (backbone atoms only — not comparable to full-atom values): 30273 Å² total; per-residue (Å²): 138,86,82,75,78,73,80,72,72,63,70,64,60,55,52,52,49,47,49,50,47,51,51,49,48,52,48,50,50,46,51,50,51,50,51,51,49,55,51,51,48,25,69,74,54,70,50,77,73,84,52,62,63,47,55,53,24,18,32,21,41,49,70,55,51,72,78,88,62,37,56,74,51,17,18,56,45,30,22,56,41,9,50,27,49,50,46,29,48,41,39,53,52,47,54,68,73,39,74,81,59,38,45,72,56,51,52,53,48,42,45,60,60,63,31,51,54,40,29,20,50,46,20,58,74,70,49,48,66,80,64,49,38,61,65,62,82,62,50,64,60,42,49,52,52,33,64,59,54,45,72,82,28,74,93,62,60,67,52,61,63,71,50,52,58,68,36,18,43,36,45,24,2,42,49,16,30,49,28,67,65,65,70,28,70,66,63,42,46,60,37,47,66,61,60,55,57,81,71,76,46,82,89,73,59,68,74,41,30,56,57,51,29,51,51,54,28,58,74,67,70,47,53,78,43,77,49,82,40,35,93,82,72,16,28,24,35,33,26,46,74,88,35,83,57,8,57,15,72,32,71,91,38,64,65,38,5,44,31,35,6,24,40,40,26,36,54,50,51,50,50,51,62,68,68,45,82,72,76,73,80,122,137,86,81,77,78,74,82,72,74,64,72,63,59,57,52,51,49,47,51,49,48,50,52,48,48,52,46,49,50,46,51,50,50,49,52,51,49,54,52,52,48,24,69,73,53,70,51,79,73,83,51,62,63,47,55,53,24,18,32,21,40,48,70,54,50,72,79,88,60,36,56,76,51,17,18,57,46,31,21,55,40,9,48,28,50,51,48,29,48,42,38,53,52,48,53,69,73,39,73,81,60,39,44,74,54,51,53,54,48,41,46,60,58,64,32,52,55,39,30,22,49,46,20,59,74,70,50,49,65,79,64,48,39,60,65,64,84,61,49,65,60,42,49,52,53,33,65,58,55,46,72,80,27,73,93,60,59,66,51,61,62,73,51,51,59,67,35,18,42,38,46,24,1,41,49,16,31,49,28,66,66,64,69,30,70,66,63,41,46,58,36,47,64,61,61,57,57,80,72,78,45,81,90,72,59,68,77,40,30,56,56,50,30,52,50,56,28,60,75,68,69,48,52,80,42,77,47,81,40,36,90,81,72,14,28,23,33,32,26,44,74,88,35,84,57,10,58,14,71,33,72,91,39,67,65,38,5,43,31,34,6,23,42,39,25,34,53,49,49,50,49,51,61,70,67,46,83,75,77,74,82,124

Foldseek 3Di:
DDPCPPPCPDPVVVVVVVVVVVVVVVVVVVVVLLVVQQVLCCVQQVDHFPDSQLVVQLQEALQLDDDPPRPPSHLVVLLVQLLVLLLVLLLVVCVVVPVPDDPVLSVLQSCQLQPQLLQLVLCVVSVVNVSHRHDDPCVVVQNVQSVVVCVVPPNGDLLLDDRDNSSSSSSSSNLSSRCVRVVDSVSSSVSCVRSSPPGDDSVNRDDQLQVLLVVVCVVVVWDKDKDQCCVPFQKIWIDTNNHTFFIAHDNVDNRSRVSRRSNRNNVRVVVVVVPPDPPPPD/DPPCPPPCPDPVVVVVVVVVVVVVVVVVVVVVLLVVQQVLCCVQQVDHFPDSQLVVQLQEALQLDDDPPRPPSHLVVLLVQLLVLLLVLLLVVCVVVPVPDDPVLSVLQSCQLQPQLLQLVLCVVSVVNVSHRHDDPCVVVQNVQSVVVCVVPPNGDLLQHDRDNSSSSSSSSNLSSRCVRVVDSVSSSVSCVRSSPPGDDSVNRDDQLQVLLVVVCVVVVWDWDKDQCCVPFQKIWIDTNNHTFFIAHDNVDNRSRVSRRSNRNNVRVVVVVVPDDPPPPD

Radius of gyration: 30.63 Å; Cα contacts (8 Å, |Δi|>4): 793; chains: 2; bounding box: 90×151×66 Å

Sequence (564 aa):
MDDQRELFLPLQQLSLDNHRFVEDEEKLDEKSWKNNLVEKIKEITGYEFRNPNLLRQAFTHYSYLDGDKTCTASYERLEYMGDAVLSFFMAKEHFMKYPDLPPGQLTKLRAANVDNEKLARVALKYELHKFLRHKKPLLGGQIKEFEEAIVNYPLHSSGLIDAPKALADVVESMVGAIYIDSNSIDTTCKILENLLQPMITPSILHAHPVTMLYEICQKNKVKLETKDLWEETGEIVFVVDGEFVGHGKFRAKRQVAKFRAAYDAYHKILRKLNLGPKHDYDMDDQRELFLPLQQLSLDNHRFVEDEEKLDEKSWKNNLVEKIKEITGYEFRNPNLLRQAFTHYSYLDGDKTCTASYERLEYMGDAVLSFFMAKEHFMKYPDLPPGQLTKLRAANVDNEKLARVALKYELHKFLRHKKPLLGGQIKEFEEAIVNYPLHSSGLIDAPKALADVVESMVGAIYIDSNSIDTTCKILENLLQPMITPSILHAHPVTMLYEICQKNKVKLETKDLWEETGEIVFVVDGEFVGHGKFRAKRQVAKFRAAYDAYHKILRKLNLGPKHDYD

InterPro domains:
  IPR000999 Ribonuclease III domain [PF00636] (76-182)
  IPR000999 Ribonuclease III domain [PS50142] (38-183)
  IPR000999 Ribonuclease III domain [SM00535] (53-205)
  IPR000999 Ribonuclease III domain [cd00593] (54-205)
  IPR036389 Ribonuclease III, endonuclease domain superfamily [G3DSA:1.10.1520.10] (34-207)
  IPR036389 Ribonuclease III, endonuclease domain superfamily [SSF69065] (34-202)

pLDDT: mean 87.72, std 17.35, range [25.3, 98.81]

Nearest PDB structures (foldseek):
  7vg3-assembly1_A  TM=8.322E-01  e=1.567E-10  Arabidopsis thaliana
  7r97-assembly1_B  TM=7.976E-01  e=3.627E-10  Escherichia coli K-12
  3c4b-assembly1_A  TM=6.151E-01  e=1.005E-10  Mus musculus
  3o2r-assembly2_D  TM=8.999E-01  e=1.951E-06  Campylobacter jejuni subsp. jejuni NCTC 11168 = ATCC 700819
  7odt-assembly1_c  TM=5.362E-01  e=1.545E-08  Homo sapiens